Protein AF-0000000085932578 (afdb_homodimer)

Radius of gyration: 24.24 Å; Cα contacts (8 Å, |Δi|>4): 1274; chains: 2; bounding box: 50×76×48 Å

Nearest PDB structures (foldseek):
  3lnl-assembly1_A  TM=8.710E-01  e=1.054E-24  Staphylococcus aureus subsp. aureus N315
  2gx8-assembly1_C-2  TM=8.696E-01  e=3.143E-23  Bacillus cereus ATCC 14579
  2fyw-assembly1_A  TM=8.879E-01  e=6.277E-23  Streptococcus pneumoniae TIGR4
  2gx8-assembly1_B  TM=8.866E-01  e=2.350E-22  Bacillus cereus ATCC 14579
  1nmo-assembly1_A  TM=8.893E-01  e=3.919E-19  unclassified

Foldseek 3Di:
DDKPVVLQVLVCVQFPPVLDDPLWDFFWDADLIDDFQEEEEEADQAPLQLVVCLVVVTQEYEYAHDLDGDDDPDDDPRRSSVSCNVSNHTYGYHYQSQLQGVLGLQVLLCVLQVFDPWDAWPSRNKTKGFGPKDFPVVVQVSLLVSLQVLADQDPDDDRQKDKDKQGLR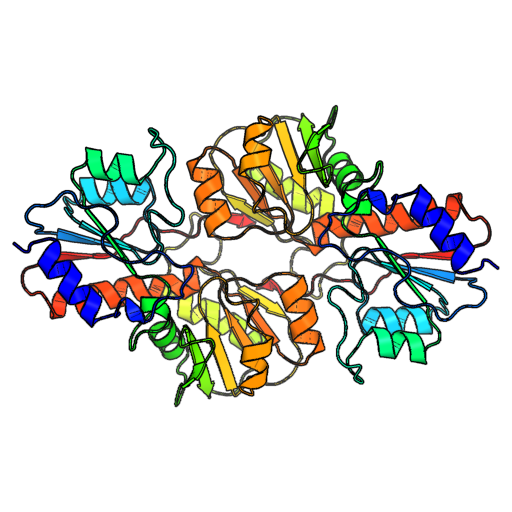DIWTMEMEGEADCLQCLVRCVVVVGQEYEYADHDPVSSVVSSVVRYMYMHTHRCSSGRNRRVSVQVSSCVVDPSRHYHYDPPDGRPDDDD/DDKPVVLQVLVCVQQPPVLDDPLWDFFFDADLIDDFQEEEEEADQAPLQLVVCLVVVTQEYEYAHDLDGDDDPDDDPRRSSVSSNVSNHTYGYHYQSQLQGVLGLQVLLCVLQVFDPWDAWPSRNKTKGFGPKDFPVVVQVSLLVSLQVLAQQDPDDDRQKDKDKQGLRDIWTMEMEGEADCLQCLVRCVVVVGQEYEYQDHDPVSSVVSSVVRYMYMHTHRCSSGRNRRVSVQVSSCVVDPSRHYHYDPPDGRPDDDD

Secondary structure (DSSP, 8-state):
-EEHHHHHHHHHHHS-GGGS-TT---EEEE---SEESEEEEESS--HHHHHHHHHTT-SEEEESS-S--S--S---TT-HHHHHHHHT-EEEE-SHHHHHSTTSHHHHHHHHTT-EEEEEETTTTEEEEEEEEE-HHHHHHHHHHHHGGGSPPPSSSS-SS--EEE--SPPEEEEEEE-SS-GGGHHHHHHTT-SEEEES---HHHHHHHHHTT-EEEE--HHHHHTHHHHHHHHHHHHHSTT-EEEE-S----S-EE-/-EEHHHHHHHHHHHS-GGGS-TT---EEEE---SEESEEEEESS--HHHHHHHHHTT-SEEEESS-S--SPPS---TT-HHHHHHHHT-EEEE-SHHHHHSTTSHHHHHHHHTT-EEEEEETTTTEEEEEEEEE-HHHHHHHHHHHHGGGSPPPSSSS-SS--EEE--SPPEEEEEEE-SS-GGGHHHHHHTT-SEEEES---HHHHHHHHHTT-EEEE--HHHHHTHHHHHHHHHHHHHSTT-EEEE-S----S-EE-

Structure (mmCIF, N/CA/C/O backbone):
data_AF-0000000085932578-model_v1
#
loop_
_entity.id
_entity.type
_entity.pdbx_description
1 polymer 'GTP cyclohydrolase 1 type 2 homolog'
#
loop_
_atom_site.group_PDB
_atom_site.id
_atom_site.type_symbol
_atom_site.label_atom_id
_atom_site.label_alt_id
_atom_site.label_comp_id
_atom_site.label_asym_id
_atom_site.label_entity_id
_atom_site.label_seq_id
_atom_site.pdbx_PDB_ins_code
_atom_site.Cartn_x
_atom_site.Cartn_y
_atom_site.Cartn_z
_atom_site.occupancy
_atom_site.B_iso_or_equiv
_atom_site.auth_seq_id
_atom_site.auth_comp_id
_atom_site.auth_asym_id
_atom_site.auth_atom_id
_atom_site.pdbx_PDB_model_num
ATOM 1 N N . MET A 1 1 ? -3.902 -40.062 -14.625 1 79.31 1 MET A N 1
ATOM 2 C CA . MET A 1 1 ? -4.566 -39.5 -13.453 1 79.31 1 MET A CA 1
ATOM 3 C C . MET A 1 1 ? -3.639 -39.5 -12.242 1 79.31 1 MET A C 1
ATOM 5 O O . MET A 1 1 ? -2.863 -40.438 -12.055 1 79.31 1 MET A O 1
ATOM 9 N N . ARG A 1 2 ? -3.514 -38.344 -11.625 1 90.19 2 ARG A N 1
ATOM 10 C CA . ARG A 1 2 ? -2.68 -38.188 -10.438 1 90.19 2 ARG A CA 1
ATOM 11 C C . ARG A 1 2 ? -3.527 -37.875 -9.211 1 90.19 2 ARG A C 1
ATOM 13 O O . ARG A 1 2 ? -4.582 -37.25 -9.32 1 90.19 2 ARG A O 1
ATOM 20 N N . THR A 1 3 ? -3.037 -38.406 -8.141 1 94 3 THR A N 1
ATOM 21 C CA . THR A 1 3 ? -3.752 -38.031 -6.914 1 94 3 THR A CA 1
ATOM 22 C C . THR A 1 3 ? -3.332 -36.656 -6.414 1 94 3 THR A C 1
ATOM 24 O O . THR A 1 3 ? -2.242 -36.188 -6.734 1 94 3 THR A O 1
ATOM 27 N N . VAL A 1 4 ? -4.145 -36.094 -5.613 1 96.31 4 VAL A N 1
ATOM 28 C CA . VAL A 1 4 ? -3.844 -34.781 -5 1 96.31 4 VAL A CA 1
ATOM 29 C C . VAL A 1 4 ? -2.568 -34.906 -4.172 1 96.31 4 VAL A C 1
ATOM 31 O O . VAL A 1 4 ? -1.725 -34 -4.203 1 96.31 4 VAL A O 1
ATOM 34 N N . SER A 1 5 ? -2.395 -36 -3.512 1 94.81 5 SER A N 1
ATOM 35 C CA . SER A 1 5 ? -1.226 -36.219 -2.668 1 94.81 5 SER A CA 1
ATOM 36 C C . SER A 1 5 ? 0.055 -36.25 -3.496 1 94.81 5 SER A C 1
ATOM 38 O O . SER A 1 5 ? 1.078 -35.719 -3.092 1 94.81 5 SER A O 1
ATOM 40 N N . GLU A 1 6 ? 0.004 -36.906 -4.594 1 95.62 6 GLU A N 1
ATOM 41 C CA . GLU A 1 6 ? 1.157 -36.969 -5.484 1 95.62 6 GLU A CA 1
ATOM 42 C C . GLU A 1 6 ? 1.533 -35.594 -6.008 1 95.62 6 GLU A C 1
ATOM 44 O O . GLU A 1 6 ? 2.717 -35.25 -6.102 1 95.62 6 GLU A O 1
ATOM 49 N N . ILE A 1 7 ? 0.543 -34.844 -6.344 1 97.5 7 ILE A N 1
ATOM 50 C CA . ILE A 1 7 ? 0.779 -33.5 -6.855 1 97.5 7 ILE A CA 1
ATOM 51 C C . ILE A 1 7 ? 1.351 -32.625 -5.75 1 97.5 7 ILE A C 1
ATOM 53 O O . ILE A 1 7 ? 2.283 -31.859 -5.98 1 97.5 7 ILE A O 1
ATOM 57 N N . TYR A 1 8 ? 0.836 -32.781 -4.559 1 97.44 8 TYR A N 1
ATOM 58 C CA . TYR A 1 8 ? 1.343 -32.031 -3.424 1 97.44 8 TYR A CA 1
ATOM 59 C C . TYR A 1 8 ? 2.814 -32.344 -3.172 1 97.44 8 TYR A C 1
ATOM 61 O O . TYR A 1 8 ? 3.605 -31.438 -2.887 1 97.44 8 TYR A O 1
ATOM 69 N N . GLU A 1 9 ? 3.17 -33.562 -3.279 1 96.81 9 GLU A N 1
ATOM 70 C CA . GLU A 1 9 ? 4.562 -33.969 -3.082 1 96.81 9 GLU A CA 1
ATOM 71 C C . GLU A 1 9 ? 5.473 -33.312 -4.121 1 96.81 9 GLU A C 1
ATOM 73 O O . GLU A 1 9 ? 6.578 -32.875 -3.801 1 96.81 9 GLU A O 1
ATOM 78 N N . ALA A 1 10 ? 5.023 -33.312 -5.312 1 97.56 10 ALA A N 1
ATOM 79 C CA . ALA A 1 10 ? 5.793 -32.688 -6.379 1 97.56 10 ALA A CA 1
ATOM 80 C C . ALA A 1 10 ? 5.973 -31.203 -6.102 1 97.56 10 ALA A C 1
ATOM 82 O O . ALA A 1 10 ? 7.074 -30.656 -6.262 1 97.56 10 ALA A O 1
ATOM 83 N N . LEU A 1 11 ? 4.934 -30.531 -5.664 1 98.38 11 LEU A N 1
ATOM 84 C CA . LEU A 1 11 ? 4.98 -29.109 -5.359 1 98.38 11 LEU A CA 1
ATOM 85 C C . LEU A 1 11 ? 5.887 -28.844 -4.164 1 98.38 11 LEU A C 1
ATOM 87 O O . LEU A 1 11 ? 6.609 -27.844 -4.137 1 98.38 11 LEU A O 1
ATOM 91 N N . ALA A 1 12 ? 5.867 -29.766 -3.223 1 98.06 12 ALA A N 1
ATOM 92 C CA . ALA A 1 12 ? 6.707 -29.625 -2.033 1 98.06 12 ALA A CA 1
ATOM 93 C C . ALA A 1 12 ? 8.188 -29.734 -2.389 1 98.06 12 ALA A C 1
ATOM 95 O O . ALA A 1 12 ? 9.039 -29.141 -1.717 1 98.06 12 ALA A O 1
ATOM 96 N N . ARG A 1 13 ? 8.461 -30.438 -3.41 1 97.19 13 ARG A N 1
ATOM 97 C CA . ARG A 1 13 ? 9.836 -30.5 -3.893 1 97.19 13 ARG A CA 1
ATOM 98 C C . ARG A 1 13 ? 10.234 -29.188 -4.578 1 97.19 13 ARG A C 1
ATOM 100 O O . ARG A 1 13 ? 11.375 -28.734 -4.461 1 97.19 13 ARG A O 1
ATOM 107 N N . MET A 1 14 ? 9.281 -28.609 -5.254 1 97.44 14 MET A N 1
ATOM 108 C CA . MET A 1 14 ? 9.516 -27.344 -5.938 1 97.44 14 MET A CA 1
ATOM 109 C C . MET A 1 14 ? 9.719 -26.219 -4.938 1 97.44 14 MET A C 1
ATOM 111 O O . MET A 1 14 ? 10.617 -25.391 -5.102 1 97.44 14 MET A O 1
ATOM 115 N N . ALA A 1 15 ? 8.898 -26.203 -3.957 1 98.5 15 ALA A N 1
ATOM 116 C CA . ALA A 1 15 ? 8.93 -25.219 -2.883 1 98.5 15 ALA A CA 1
ATOM 117 C C . ALA A 1 15 ? 8.703 -25.875 -1.525 1 98.5 15 ALA A C 1
ATOM 119 O O . ALA A 1 15 ? 7.574 -25.906 -1.029 1 98.5 15 ALA A O 1
ATOM 120 N N . PRO A 1 16 ? 9.781 -26.312 -0.96 1 98.5 16 PRO A N 1
ATOM 121 C CA . PRO A 1 16 ? 9.641 -26.984 0.333 1 98.5 16 PRO A CA 1
ATOM 122 C C . PRO A 1 16 ? 8.891 -26.141 1.358 1 98.5 16 PRO A C 1
ATOM 124 O O . PRO A 1 16 ? 9.195 -24.969 1.53 1 98.5 16 PRO A O 1
ATOM 127 N N . PRO A 1 17 ? 7.898 -26.781 2.074 1 98.12 17 PRO A N 1
ATOM 128 C CA . PRO A 1 17 ? 7.09 -26.031 3.029 1 98.12 17 PRO A CA 1
ATOM 129 C C . PRO A 1 17 ? 7.926 -25.422 4.152 1 98.12 17 PRO A C 1
ATOM 131 O O . PRO A 1 17 ? 7.535 -24.406 4.734 1 98.12 17 PRO A O 1
ATOM 134 N N . GLU A 1 18 ? 9.094 -25.922 4.445 1 97.44 18 GLU A N 1
ATOM 135 C CA . GLU A 1 18 ? 9.961 -25.438 5.523 1 97.44 18 GLU A CA 1
ATOM 136 C C . GLU A 1 18 ? 10.516 -24.062 5.215 1 97.44 18 GLU A C 1
ATOM 138 O O . GLU A 1 18 ? 11.008 -23.359 6.113 1 97.44 18 GLU A O 1
ATOM 143 N N . LEU A 1 19 ? 10.438 -23.656 3.959 1 98.12 19 LEU A N 1
ATOM 144 C CA . LEU A 1 19 ? 10.945 -22.344 3.557 1 98.12 19 LEU A CA 1
ATOM 145 C C . LEU A 1 19 ? 9.938 -21.25 3.893 1 98.12 19 LEU A C 1
ATOM 147 O O . LEU A 1 19 ? 10.258 -20.062 3.844 1 98.12 19 LEU A O 1
ATOM 151 N N . ALA A 1 20 ? 8.742 -21.656 4.281 1 98.12 20 ALA A N 1
ATOM 152 C CA . ALA A 1 20 ? 7.691 -20.672 4.531 1 98.12 20 ALA A CA 1
ATOM 153 C C . ALA A 1 20 ? 7.969 -19.875 5.809 1 98.12 20 ALA A C 1
ATOM 155 O O . ALA A 1 20 ? 8.508 -20.422 6.773 1 98.12 20 ALA A O 1
ATOM 156 N N . GLU A 1 21 ? 7.605 -18.609 5.742 1 97.38 21 GLU A N 1
ATOM 157 C CA . GLU A 1 21 ? 7.625 -17.828 6.969 1 97.38 21 GLU A CA 1
ATOM 158 C C . GLU A 1 21 ? 6.723 -18.438 8.039 1 97.38 21 GLU A C 1
ATOM 160 O O . GLU A 1 21 ? 5.695 -19.031 7.715 1 97.38 21 GLU A O 1
ATOM 165 N N . SER A 1 22 ? 7.02 -18.156 9.312 1 96.44 22 SER A N 1
ATOM 166 C CA . SER A 1 22 ? 6.34 -18.812 10.422 1 96.44 22 SER A CA 1
ATOM 167 C C . SER A 1 22 ? 4.883 -18.359 10.516 1 96.44 22 SER A C 1
ATOM 169 O O . SER A 1 22 ? 4.031 -19.109 11 1 96.44 22 SER A O 1
ATOM 171 N N . TRP A 1 23 ? 4.594 -17.172 10.023 1 95.75 23 TRP A N 1
ATOM 172 C CA . TRP A 1 23 ? 3.25 -16.625 10.141 1 95.75 23 TRP A CA 1
ATOM 173 C C . TRP A 1 23 ? 2.367 -17.062 8.984 1 95.75 23 TRP A C 1
ATOM 175 O O . TRP A 1 23 ? 1.159 -16.812 8.984 1 95.75 23 TRP A O 1
ATOM 185 N N . ASP A 1 24 ? 2.977 -17.734 8.055 1 97.38 24 ASP A N 1
ATOM 186 C CA . ASP A 1 24 ? 2.318 -18.062 6.789 1 97.38 24 ASP A CA 1
ATOM 187 C C . ASP A 1 24 ? 1.556 -19.375 6.883 1 97.38 24 ASP A C 1
ATOM 189 O O . ASP A 1 24 ? 1.674 -20.094 7.875 1 97.38 24 ASP A O 1
ATOM 193 N N . ASN A 1 25 ? 0.633 -19.609 5.891 1 97.94 25 ASN A N 1
ATOM 194 C CA . ASN A 1 25 ? -0.15 -20.844 5.82 1 97.94 25 ASN A CA 1
ATOM 195 C C . ASN A 1 25 ? -0.11 -21.453 4.426 1 97.94 25 ASN A C 1
ATOM 197 O O . ASN A 1 25 ? -0.957 -21.141 3.584 1 97.94 25 ASN A O 1
ATOM 201 N N . VAL A 1 26 ? 0.846 -22.375 4.219 1 98.56 26 VAL A N 1
ATOM 202 C CA . VAL A 1 26 ? 1.034 -22.984 2.902 1 98.56 26 VAL A CA 1
ATOM 203 C C . VAL A 1 26 ? 0.672 -24.469 2.959 1 98.56 26 VAL A C 1
ATOM 205 O O . VAL A 1 26 ? 0.545 -25.031 4.043 1 98.56 26 VAL A O 1
ATOM 208 N N . GLY A 1 27 ? 0.41 -25.078 1.82 1 98.25 27 GLY A N 1
ATOM 209 C CA . GLY A 1 27 ? 0.186 -26.516 1.729 1 98.25 27 GLY A CA 1
ATOM 210 C C . GLY A 1 27 ? -1.179 -26.859 1.169 1 98.25 27 GLY A C 1
ATOM 211 O O . GLY A 1 27 ? -1.768 -26.094 0.414 1 98.25 27 GLY A O 1
ATOM 212 N N . LEU A 1 28 ? -1.505 -28.141 1.361 1 98.31 28 LEU A N 1
ATOM 213 C CA . LEU A 1 28 ? -2.834 -28.609 0.988 1 98.31 28 LEU A CA 1
ATOM 214 C C . LEU A 1 28 ? -3.891 -28.062 1.943 1 98.31 28 LEU A C 1
ATOM 216 O O . LEU A 1 28 ? -4.027 -28.547 3.068 1 98.31 28 LEU A O 1
ATOM 220 N N . LEU A 1 29 ? -4.688 -27.062 1.439 1 98.25 29 LEU A N 1
ATOM 221 C CA . LEU A 1 29 ? -5.559 -26.312 2.338 1 98.25 29 LEU A CA 1
ATOM 222 C C . LEU A 1 29 ? -7.008 -26.75 2.18 1 98.25 29 LEU A C 1
ATOM 224 O O . LEU A 1 29 ? -7.82 -26.562 3.088 1 98.25 29 LEU A O 1
ATOM 228 N N . VAL A 1 30 ? -7.344 -27.172 1.016 1 98.12 30 VAL A N 1
ATOM 229 C CA . VAL A 1 30 ? -8.625 -27.812 0.748 1 98.12 30 VAL A CA 1
ATOM 230 C C . VAL A 1 30 ? -8.398 -29.156 0.064 1 98.12 30 VAL A C 1
ATOM 232 O O . VAL A 1 30 ? -7.828 -29.219 -1.025 1 98.12 30 VAL A O 1
ATOM 235 N N . ASP A 1 31 ? -8.875 -30.219 0.761 1 97.81 31 ASP A N 1
ATOM 236 C CA . ASP A 1 31 ? -8.648 -31.578 0.246 1 97.81 31 ASP A CA 1
ATOM 237 C C . ASP A 1 31 ? -9.977 -32.281 -0.054 1 97.81 31 ASP A C 1
ATOM 239 O O . ASP A 1 31 ? -10.641 -32.781 0.856 1 97.81 31 ASP A O 1
ATOM 243 N N . CYS A 1 32 ? -10.266 -32.312 -1.302 1 95.81 32 CYS A N 1
ATOM 244 C CA . CYS A 1 32 ? -11.477 -33 -1.726 1 95.81 32 CYS A CA 1
ATOM 245 C C . CYS A 1 32 ? -11.172 -34.438 -2.186 1 95.81 32 CYS A C 1
ATOM 247 O O . CYS A 1 32 ? -12.078 -35.188 -2.555 1 95.81 32 CYS A O 1
ATOM 249 N N . GLY A 1 33 ? -9.945 -34.75 -2.184 1 88.69 33 GLY A N 1
ATOM 250 C CA . GLY A 1 33 ? -9.5 -36.094 -2.535 1 88.69 33 GLY A CA 1
ATOM 251 C C . GLY A 1 33 ? -9.68 -36.438 -4.008 1 88.69 33 GLY A C 1
ATOM 252 O O . GLY A 1 33 ? -9.797 -35.531 -4.836 1 88.69 33 GLY A O 1
ATOM 253 N N . GLY A 1 34 ? -9.398 -37.656 -4.344 1 84.81 34 GLY A N 1
ATOM 254 C CA . GLY A 1 34 ? -9.656 -38.156 -5.68 1 84.81 34 GLY A CA 1
ATOM 255 C C . GLY A 1 34 ? -8.484 -37.969 -6.625 1 84.81 34 GLY A C 1
ATOM 256 O O . GLY A 1 34 ? -7.379 -37.625 -6.199 1 84.81 34 GLY A O 1
ATOM 257 N N . SER A 1 35 ? -8.82 -38.406 -7.883 1 92.31 35 SER A N 1
ATOM 258 C CA . SER A 1 35 ? -7.848 -38.25 -8.961 1 92.31 35 SER A CA 1
ATOM 259 C C . SER A 1 35 ? -8.055 -36.969 -9.734 1 92.31 35 SER A C 1
ATOM 261 O O . SER A 1 35 ? -9.18 -36.469 -9.836 1 92.31 35 SER A O 1
ATOM 263 N N . VAL A 1 36 ? -6.918 -36.406 -10.102 1 95.69 36 VAL A N 1
ATOM 264 C CA . VAL A 1 36 ? -6.914 -35.125 -10.836 1 95.69 36 VAL A CA 1
ATOM 265 C C . VAL A 1 36 ? -6.305 -35.344 -12.219 1 95.69 36 VAL A C 1
ATOM 267 O O . VAL A 1 36 ? -5.227 -35.938 -12.352 1 95.69 36 VAL A O 1
ATOM 270 N N . GLU A 1 37 ? -7.012 -34.938 -13.203 1 96.44 37 GLU A N 1
ATOM 271 C CA . GLU A 1 37 ? -6.496 -35 -14.562 1 96.44 37 GLU A CA 1
ATOM 272 C C . GLU A 1 37 ? -5.973 -33.625 -15 1 96.44 37 GLU A C 1
ATOM 274 O O . GLU A 1 37 ? -5.059 -33.531 -15.82 1 96.44 37 GLU A O 1
ATOM 279 N N . ARG A 1 38 ? -6.645 -32.594 -14.484 1 98 38 ARG A N 1
ATOM 280 C CA . ARG A 1 38 ? -6.312 -31.219 -14.844 1 98 38 ARG A CA 1
ATOM 281 C C . ARG A 1 38 ? -6.164 -30.359 -13.594 1 98 38 ARG A C 1
ATOM 283 O O . ARG A 1 38 ? -6.973 -30.438 -12.672 1 98 38 ARG A O 1
ATOM 290 N N . ALA A 1 39 ? -5.09 -29.594 -13.562 1 98.5 39 ALA A N 1
ATOM 291 C CA . ALA A 1 39 ? -4.844 -28.641 -12.484 1 98.5 39 ALA A CA 1
ATOM 292 C C . ALA A 1 39 ? -4.758 -27.219 -13.031 1 98.5 39 ALA A C 1
ATOM 294 O O . ALA A 1 39 ? -4.273 -27 -14.141 1 98.5 39 ALA A O 1
ATO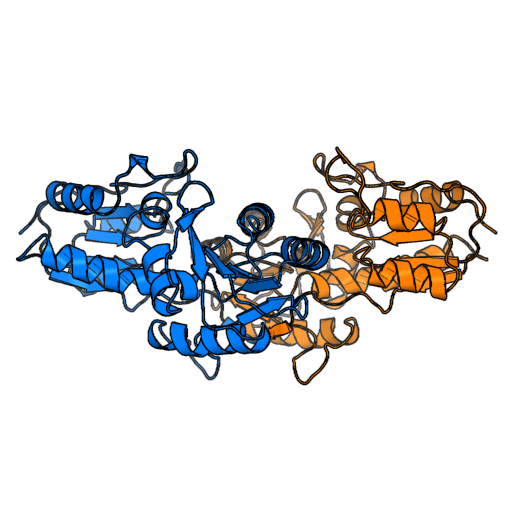M 295 N N . LEU A 1 40 ? -5.262 -26.281 -12.297 1 98.75 40 LEU A N 1
ATOM 296 C CA . LEU A 1 40 ? -5.199 -24.859 -12.609 1 98.75 40 LEU A CA 1
ATOM 297 C C . LEU A 1 40 ? -4.203 -24.156 -11.703 1 98.75 40 LEU A C 1
ATOM 299 O O . LEU A 1 40 ? -4.234 -24.328 -10.477 1 98.75 40 LEU A O 1
ATOM 303 N N . VAL A 1 41 ? -3.234 -23.438 -12.281 1 98.81 41 VAL A N 1
ATOM 304 C CA . VAL A 1 41 ? -2.281 -22.656 -11.5 1 98.81 41 VAL A CA 1
ATOM 305 C C . VAL A 1 41 ? -2.664 -21.188 -11.547 1 98.81 41 VAL A C 1
ATOM 307 O O . VAL A 1 41 ? -2.975 -20.656 -12.617 1 98.81 41 VAL A O 1
ATOM 310 N N . CYS A 1 42 ? -2.676 -20.547 -10.367 1 98.56 42 CYS A N 1
ATOM 311 C CA . CYS A 1 42 ? -3.096 -19.156 -10.328 1 98.56 42 CYS A CA 1
ATOM 312 C C . CYS A 1 42 ? -2.387 -18.391 -9.211 1 98.56 42 CYS A C 1
ATOM 314 O O . CYS A 1 42 ? -1.617 -18.984 -8.453 1 98.56 42 CYS A O 1
ATOM 316 N N . LEU A 1 43 ? -2.537 -17.094 -9.188 1 98.44 43 LEU A N 1
ATOM 317 C CA . LEU A 1 43 ? -2.018 -16.25 -8.117 1 98.44 43 LEU A CA 1
ATOM 318 C C . LEU A 1 43 ? -2.961 -16.266 -6.914 1 98.44 43 LEU A C 1
ATOM 320 O O . LEU A 1 43 ? -2.559 -16.625 -5.805 1 98.44 43 LEU A O 1
ATOM 324 N N . ASP A 1 44 ? -4.203 -15.93 -7.168 1 98.25 44 ASP A N 1
ATOM 325 C CA . ASP A 1 44 ? -5.266 -15.875 -6.168 1 98.25 44 ASP A CA 1
ATOM 326 C C . ASP A 1 44 ? -6.418 -16.797 -6.539 1 98.25 44 ASP A C 1
ATOM 328 O O . ASP A 1 44 ? -6.82 -16.859 -7.703 1 98.25 44 ASP A O 1
ATOM 332 N N . ILE A 1 45 ? -6.898 -17.516 -5.547 1 98.44 45 ILE A N 1
ATOM 333 C CA . ILE A 1 45 ? -8.133 -18.25 -5.785 1 98.44 45 ILE A CA 1
ATOM 334 C C . ILE A 1 45 ? -9.336 -17.359 -5.484 1 98.44 45 ILE A C 1
ATOM 336 O O . ILE A 1 45 ? -9.766 -17.25 -4.336 1 98.44 45 ILE A O 1
ATOM 340 N N . THR A 1 46 ? -9.844 -16.766 -6.523 1 96.56 46 THR A N 1
ATOM 341 C CA . THR A 1 46 ? -11.039 -15.938 -6.434 1 96.56 46 THR A CA 1
ATOM 342 C C . THR A 1 46 ? -12.266 -16.703 -6.906 1 96.56 46 THR A C 1
ATOM 344 O O . THR A 1 46 ? -12.141 -17.797 -7.473 1 96.56 46 THR A O 1
ATOM 347 N N . PRO A 1 47 ? -13.453 -16.188 -6.648 1 95.81 47 PRO A N 1
ATOM 348 C CA . PRO A 1 47 ? -14.648 -16.844 -7.184 1 95.81 47 PRO A CA 1
ATOM 349 C C . PRO A 1 47 ? -14.578 -17.062 -8.695 1 95.81 47 PRO A C 1
ATOM 351 O O . PRO A 1 47 ? -14.984 -18.109 -9.195 1 95.81 47 PRO A O 1
ATOM 354 N N . GLU A 1 48 ? -14.023 -16.031 -9.422 1 95.81 48 GLU A N 1
ATOM 355 C CA . GLU A 1 48 ? -13.883 -16.141 -10.867 1 95.81 48 GLU A CA 1
ATOM 356 C C . GLU A 1 48 ? -12.945 -17.281 -11.25 1 95.81 48 GLU A C 1
ATOM 358 O O . GLU A 1 48 ? -13.172 -17.984 -12.242 1 95.81 48 GLU A O 1
ATOM 363 N N . VAL A 1 49 ? -11.945 -17.531 -10.453 1 97.88 49 VAL A N 1
ATOM 364 C CA . VAL A 1 49 ? -10.977 -18.594 -10.711 1 97.88 49 VAL A CA 1
ATOM 365 C C . VAL A 1 49 ? -11.609 -19.953 -10.414 1 97.88 49 VAL A C 1
ATOM 367 O O . VAL A 1 49 ? -11.336 -20.938 -11.109 1 97.88 49 VAL A O 1
ATOM 370 N N . VAL A 1 50 ? -12.438 -20 -9.359 1 98.25 50 VAL A N 1
ATOM 371 C CA . VAL A 1 50 ? -13.156 -21.234 -9.062 1 98.25 50 VAL A CA 1
ATOM 372 C C . VAL A 1 50 ? -14.055 -21.609 -10.242 1 98.25 50 VAL A C 1
ATOM 374 O O . VAL A 1 50 ? -14.07 -22.75 -10.688 1 98.25 50 VAL A O 1
ATOM 377 N N . GLU A 1 51 ? -14.773 -20.609 -10.711 1 98.12 51 GLU A N 1
ATOM 378 C CA . GLU A 1 51 ? -15.633 -20.828 -11.867 1 98.12 51 GLU A CA 1
ATOM 379 C C . GLU A 1 51 ? -14.828 -21.312 -13.07 1 98.12 51 GLU A C 1
ATOM 381 O O . GLU A 1 51 ? -15.266 -22.188 -13.812 1 98.12 51 GLU A O 1
ATOM 386 N N . GLU A 1 52 ? -13.688 -20.719 -13.266 1 98.38 52 GLU A N 1
ATOM 387 C CA . GLU A 1 52 ? -12.797 -21.125 -14.344 1 98.38 52 GLU A CA 1
ATOM 388 C C . GLU A 1 52 ? -12.383 -22.578 -14.195 1 98.38 52 GLU A C 1
ATOM 390 O O . GLU A 1 52 ? -12.383 -23.344 -15.172 1 98.38 52 GLU A O 1
ATOM 395 N N . ALA A 1 53 ? -12.023 -22.953 -13 1 98.56 53 ALA A N 1
ATOM 396 C CA . ALA A 1 53 ? -11.594 -24.328 -12.734 1 98.56 53 ALA A CA 1
ATOM 397 C C . ALA A 1 53 ? -12.719 -25.312 -13.039 1 98.56 53 ALA A C 1
ATOM 399 O O . ALA A 1 53 ? -12.477 -26.375 -13.633 1 98.56 53 ALA A O 1
ATOM 400 N N . VAL A 1 54 ? -13.938 -24.953 -12.641 1 98.44 54 VAL A N 1
ATOM 401 C CA . VAL A 1 54 ? -15.094 -25.812 -12.922 1 98.44 54 VAL A CA 1
ATOM 402 C C . VAL A 1 54 ? -15.273 -25.938 -14.43 1 98.44 54 VAL A C 1
ATOM 404 O O . VAL A 1 54 ? -15.406 -27.047 -14.961 1 98.44 54 VAL A O 1
ATOM 407 N N . ALA A 1 55 ? -15.266 -24.781 -15.07 1 98.5 55 ALA A N 1
ATOM 408 C CA . ALA A 1 55 ? -15.508 -24.734 -16.516 1 98.5 55 ALA A CA 1
ATOM 409 C C . ALA A 1 55 ? -14.453 -25.547 -17.281 1 98.5 55 ALA A C 1
ATOM 411 O O . ALA A 1 55 ? -14.758 -26.156 -18.297 1 98.5 55 ALA A O 1
ATOM 412 N N . ARG A 1 56 ? -13.273 -25.562 -16.781 1 98.12 56 ARG A N 1
ATOM 413 C CA . ARG A 1 56 ? -12.164 -26.234 -17.469 1 98.12 56 ARG A CA 1
ATOM 414 C C . ARG A 1 56 ? -11.945 -27.641 -16.906 1 98.12 56 ARG A C 1
ATOM 416 O O . ARG A 1 56 ? -10.953 -28.281 -17.25 1 98.12 56 ARG A O 1
ATOM 423 N N . GLN A 1 57 ? -12.789 -28.016 -15.977 1 97.62 57 GLN A N 1
ATOM 424 C CA . GLN A 1 57 ? -12.812 -29.359 -15.414 1 97.62 57 GLN A CA 1
ATOM 425 C C . GLN A 1 57 ? -11.516 -29.672 -14.68 1 97.62 57 GLN A C 1
ATOM 427 O O . GLN A 1 57 ? -10.93 -30.75 -14.859 1 97.62 57 GLN A O 1
ATOM 432 N N . CYS A 1 58 ? -11.055 -28.719 -13.961 1 98.19 58 CYS A N 1
ATOM 433 C CA . CYS A 1 58 ? -9.891 -28.906 -13.109 1 98.19 58 CYS A CA 1
ATOM 434 C C . CYS A 1 58 ? -10.305 -29.453 -11.742 1 98.19 58 CYS A C 1
ATOM 436 O O . CYS A 1 58 ? -11.219 -28.906 -11.109 1 98.19 58 CYS A O 1
ATOM 438 N N . GLY A 1 59 ? -9.602 -30.453 -11.305 1 97.94 59 GLY A N 1
ATOM 439 C CA . GLY A 1 59 ? -9.898 -31.016 -9.992 1 97.94 59 GLY A CA 1
ATOM 440 C C . GLY A 1 59 ? -9.023 -30.469 -8.891 1 97.94 59 GLY A C 1
ATOM 441 O O . GLY A 1 59 ? -9.211 -30.797 -7.719 1 97.94 59 GLY A O 1
ATOM 442 N N . LEU A 1 60 ? -8.039 -29.625 -9.305 1 98.62 60 LEU A N 1
ATOM 443 C CA . LEU A 1 60 ? -7.086 -29.016 -8.375 1 98.62 60 LEU A CA 1
ATOM 444 C C . LEU A 1 60 ? -6.719 -27.609 -8.82 1 98.62 60 LEU A C 1
ATOM 446 O O . LEU A 1 60 ? -6.504 -27.359 -10.008 1 98.62 60 LEU A O 1
ATOM 450 N N . ILE A 1 61 ? -6.73 -26.703 -7.848 1 98.88 61 ILE A N 1
ATOM 451 C CA . ILE A 1 61 ? -6.141 -25.391 -8.07 1 98.88 61 ILE A CA 1
ATOM 452 C C . ILE A 1 61 ? -4.855 -25.25 -7.254 1 98.88 61 ILE A C 1
ATOM 454 O O . ILE A 1 61 ? -4.836 -25.562 -6.062 1 98.88 61 ILE A O 1
ATOM 458 N N . VAL A 1 62 ? -3.76 -24.906 -7.902 1 98.88 62 VAL A N 1
ATOM 459 C CA . VAL A 1 62 ? -2.498 -24.531 -7.273 1 98.88 62 VAL A CA 1
ATOM 460 C C . VAL A 1 62 ? -2.352 -23.016 -7.273 1 98.88 62 VAL A C 1
ATOM 462 O O . VAL A 1 62 ? -2.338 -22.391 -8.336 1 98.88 62 VAL A O 1
ATOM 465 N N . SER A 1 63 ? -2.236 -22.438 -6.094 1 98.88 63 SER A N 1
ATOM 466 C CA . SER A 1 63 ? -2.18 -20.969 -6.02 1 98.88 63 SER A CA 1
ATOM 467 C C . SER A 1 63 ? -0.924 -20.5 -5.293 1 98.88 63 SER A C 1
ATOM 469 O O . SER A 1 63 ? -0.342 -21.25 -4.5 1 98.88 63 SER A O 1
ATOM 471 N N . HIS A 1 64 ? -0.542 -19.266 -5.574 1 98.81 64 HIS A N 1
ATOM 472 C CA . HIS A 1 64 ? 0.509 -18.625 -4.789 1 98.81 64 HIS A CA 1
ATOM 473 C C . HIS A 1 64 ? -0.013 -18.172 -3.43 1 98.81 64 HIS A C 1
ATOM 475 O O . HIS A 1 64 ? 0.505 -18.594 -2.393 1 98.81 64 HIS A O 1
ATOM 481 N N . HIS A 1 65 ? -1.051 -17.359 -3.447 1 98.75 65 HIS A N 1
ATOM 482 C CA . HIS A 1 65 ? -1.618 -16.891 -2.189 1 98.75 65 HIS A CA 1
ATOM 483 C C . HIS A 1 65 ? -2.502 -17.953 -1.549 1 98.75 65 HIS A C 1
ATOM 485 O O . HIS A 1 65 ? -3.268 -18.625 -2.24 1 98.75 65 HIS A O 1
ATOM 491 N N . PRO A 1 66 ? -2.426 -18.078 -0.248 1 98.5 66 PRO A N 1
ATOM 492 C CA . PRO A 1 66 ? -3.24 -19.078 0.443 1 98.5 66 PRO A CA 1
ATOM 493 C C . PRO A 1 66 ? -4.734 -18.766 0.379 1 98.5 66 PRO A C 1
ATOM 495 O O . PRO A 1 66 ? -5.152 -17.656 0.705 1 98.5 66 PRO A O 1
ATOM 498 N N . VAL A 1 67 ? -5.457 -19.812 0.005 1 97.56 67 VAL A N 1
ATOM 499 C CA . VAL A 1 67 ? -6.906 -19.641 -0.037 1 97.56 67 VAL A CA 1
ATOM 500 C C . VAL A 1 67 ? -7.449 -19.484 1.382 1 97.56 67 VAL A C 1
ATOM 502 O O . VAL A 1 67 ? -8.516 -18.906 1.583 1 97.56 67 VAL A O 1
ATOM 505 N N . ILE A 1 68 ? -6.797 -20.062 2.318 1 96.19 68 ILE A N 1
ATOM 506 C CA . ILE A 1 68 ? -7.012 -19.875 3.746 1 96.19 68 ILE A CA 1
ATOM 507 C C . ILE A 1 68 ? -5.754 -19.297 4.387 1 96.19 68 ILE A C 1
ATOM 509 O O . ILE A 1 68 ? -4.762 -20 4.574 1 96.19 68 ILE A O 1
ATOM 513 N N . PHE A 1 69 ? -5.781 -18.031 4.652 1 94.06 69 PHE A N 1
ATOM 514 C CA . PHE A 1 69 ? -4.609 -17.391 5.23 1 94.06 69 PHE A CA 1
ATOM 515 C C . PHE A 1 69 ? -4.664 -17.422 6.754 1 94.06 69 PHE A C 1
ATOM 517 O O . PHE A 1 69 ? -3.707 -17.844 7.402 1 94.06 69 PHE A O 1
ATOM 524 N N . SER A 1 70 ? -5.848 -16.953 7.227 1 91 70 SER A N 1
ATOM 525 C CA . SER A 1 70 ? -6.133 -17.062 8.656 1 91 70 SER A CA 1
ATOM 526 C C . SER A 1 70 ? -7.133 -18.172 8.938 1 91 70 SER A C 1
ATOM 528 O O . SER A 1 70 ? -7.988 -18.469 8.102 1 91 70 SER A O 1
ATOM 530 N N . PRO A 1 71 ? -7.02 -18.688 10.133 1 92.19 71 PRO A N 1
ATOM 531 C CA . PRO A 1 71 ? -7.957 -19.766 10.469 1 92.19 71 PRO A CA 1
ATOM 532 C C . PRO A 1 71 ? -9.414 -19.328 10.32 1 92.19 71 PRO A C 1
ATOM 534 O O . PRO A 1 71 ? -9.766 -18.203 10.656 1 92.19 71 PRO A O 1
ATOM 537 N N . LEU A 1 72 ? -10.195 -20.219 9.836 1 92.5 72 LEU A N 1
ATOM 538 C CA . LEU A 1 72 ? -11.617 -19.953 9.602 1 92.5 72 LEU A CA 1
ATOM 539 C C . LEU A 1 72 ? -12.438 -20.219 10.859 1 92.5 72 LEU A C 1
ATOM 541 O O . LEU A 1 72 ? -12.297 -21.281 11.484 1 92.5 72 LEU A O 1
ATOM 545 N N . LYS A 1 73 ? -13.312 -19.266 11.266 1 89.69 73 LYS A N 1
ATOM 546 C CA . LYS A 1 73 ? -14.234 -19.453 12.383 1 89.69 73 LYS A CA 1
ATOM 547 C C . LYS A 1 73 ? -15.633 -19.812 11.891 1 89.69 73 LYS A C 1
ATOM 549 O O . LYS A 1 73 ? -16.438 -20.359 12.641 1 89.69 73 LYS A O 1
ATOM 554 N N . ARG A 1 74 ? -15.875 -19.562 10.672 1 90.12 74 ARG A N 1
ATOM 555 C CA . ARG A 1 74 ? -17.141 -19.844 10 1 90.12 74 ARG A CA 1
ATOM 556 C C . ARG A 1 74 ? -16.953 -19.938 8.484 1 90.12 74 ARG A C 1
ATOM 558 O O . ARG A 1 74 ? -15.984 -19.391 7.945 1 90.12 74 ARG A O 1
ATOM 565 N N . LEU A 1 75 ? -17.75 -20.703 7.859 1 91.12 75 LEU A N 1
ATOM 566 C CA . LEU A 1 75 ? -17.766 -20.812 6.406 1 91.12 75 LEU A CA 1
ATOM 567 C C . LEU A 1 75 ? -19.125 -20.375 5.855 1 91.12 75 LEU A C 1
ATOM 569 O O . LEU A 1 75 ? -20.172 -20.906 6.258 1 91.12 75 LEU A O 1
ATOM 573 N N . GLY A 1 76 ? -19.062 -19.375 5.047 1 89.44 76 GLY A N 1
ATOM 574 C CA . GLY A 1 76 ? -20.281 -18.891 4.402 1 89.44 76 GLY A CA 1
ATOM 575 C C . GLY A 1 76 ? -20.219 -18.969 2.889 1 89.44 76 GLY A C 1
ATOM 576 O O . GLY A 1 76 ? -19.188 -19.359 2.32 1 89.44 76 GLY A O 1
ATOM 577 N N . LEU A 1 77 ? -21.312 -18.656 2.23 1 87.88 77 LEU A N 1
ATOM 578 C CA . LEU A 1 77 ? -21.484 -18.797 0.79 1 87.88 77 LEU A CA 1
ATOM 579 C C . LEU A 1 77 ? -20.453 -17.953 0.033 1 87.88 77 LEU A C 1
ATOM 581 O O . LEU A 1 77 ? -20.109 -18.266 -1.107 1 87.88 77 LEU A O 1
ATOM 585 N N . GLN A 1 78 ? -19.922 -17 0.642 1 88.06 78 GLN A N 1
ATOM 586 C CA . GLN A 1 78 ? -18.984 -16.094 -0.028 1 88.06 78 GLN A CA 1
ATOM 587 C C . GLN A 1 78 ? -17.547 -16.578 0.149 1 88.06 78 GLN A C 1
ATOM 589 O O . GLN A 1 78 ? -16.609 -16 -0.436 1 88.06 78 GLN A O 1
ATOM 594 N N . ASP A 1 79 ? -17.391 -17.594 0.961 1 92.81 79 ASP A N 1
ATOM 595 C CA . ASP A 1 79 ? -16.047 -18.094 1.238 1 92.81 79 ASP A CA 1
ATOM 596 C C . ASP A 1 79 ? -15.578 -19.031 0.132 1 92.81 79 ASP A C 1
ATOM 598 O O . ASP A 1 79 ? -16.266 -20 -0.198 1 92.81 79 ASP A O 1
ATOM 602 N N . VAL A 1 80 ? -14.398 -18.781 -0.345 1 96.44 80 VAL A N 1
ATOM 603 C CA . VAL A 1 80 ? -13.836 -19.5 -1.485 1 96.44 80 VAL A CA 1
ATOM 604 C C . VAL A 1 80 ? -13.625 -20.969 -1.12 1 96.44 80 VAL A C 1
ATOM 606 O O . VAL A 1 80 ? -13.938 -21.859 -1.913 1 96.44 80 VAL A O 1
ATOM 609 N N . PRO A 1 81 ? -13.219 -21.266 0.147 1 97.12 81 PRO A N 1
ATOM 610 C CA . PRO A 1 81 ? -13.062 -22.688 0.488 1 97.12 81 PRO A CA 1
ATOM 611 C C . PRO A 1 81 ? -14.367 -23.469 0.352 1 97.12 81 PRO A C 1
ATOM 613 O O . PRO A 1 81 ? -14.352 -24.625 -0.091 1 97.12 81 PRO A O 1
ATOM 616 N N . LEU A 1 82 ? -15.477 -22.828 0.71 1 96.62 82 LEU A N 1
ATOM 617 C CA . LEU A 1 82 ? -16.766 -23.5 0.564 1 96.62 82 LEU A CA 1
ATOM 618 C C . LEU A 1 82 ? -17.094 -23.734 -0.907 1 96.62 82 LEU A C 1
ATOM 620 O O . LEU A 1 82 ? -17.594 -24.797 -1.276 1 96.62 82 LEU A O 1
ATOM 624 N N . GLN A 1 83 ? -16.812 -22.781 -1.718 1 97.06 83 GLN A N 1
ATOM 625 C CA . GLN A 1 83 ? -17.031 -22.906 -3.152 1 97.06 83 GLN A CA 1
ATOM 626 C C . GLN A 1 83 ? -16.219 -24.047 -3.74 1 97.06 83 GLN A C 1
ATOM 628 O O . GLN A 1 83 ? -16.703 -24.812 -4.574 1 97.06 83 GLN A O 1
ATOM 633 N N . LEU A 1 84 ? -15.039 -24.172 -3.283 1 98.19 84 LEU A N 1
ATOM 634 C CA . LEU A 1 84 ? -14.156 -25.234 -3.74 1 98.19 84 LEU A CA 1
ATOM 635 C C . LEU A 1 84 ? -14.711 -26.609 -3.354 1 98.19 84 LEU A C 1
ATOM 637 O O . LEU A 1 84 ? -14.797 -27.516 -4.191 1 98.19 84 LEU A O 1
ATOM 641 N N . ILE A 1 85 ? -15.125 -26.734 -2.131 1 97.31 85 ILE A N 1
ATOM 642 C CA . ILE A 1 85 ? -15.625 -28 -1.611 1 97.31 85 ILE A CA 1
ATOM 643 C C . ILE A 1 85 ? -16.875 -28.406 -2.381 1 97.31 85 ILE A C 1
ATOM 645 O O . ILE A 1 85 ? -17.016 -29.562 -2.785 1 97.31 85 ILE A O 1
ATOM 649 N N . ARG A 1 86 ? -17.719 -27.453 -2.594 1 97.06 86 ARG A N 1
ATOM 650 C CA . ARG A 1 86 ? -18.953 -27.734 -3.309 1 97.06 86 ARG A CA 1
ATOM 651 C C . ARG A 1 86 ? -18.672 -28.188 -4.734 1 97.06 86 ARG A C 1
ATOM 653 O O . ARG A 1 86 ? -19.422 -28.984 -5.297 1 97.06 86 ARG A O 1
ATOM 660 N N . ALA A 1 87 ? -17.609 -27.703 -5.305 1 97.38 87 ALA A N 1
ATOM 661 C CA . ALA A 1 87 ? -17.25 -28.031 -6.688 1 97.38 87 ALA A CA 1
ATOM 662 C C . ALA A 1 87 ? -16.375 -29.266 -6.758 1 97.38 87 ALA A C 1
ATOM 664 O O . ALA A 1 87 ? -16.062 -29.75 -7.848 1 97.38 87 ALA A O 1
ATOM 665 N N . GLY A 1 88 ? -15.984 -29.797 -5.605 1 97.56 88 GLY A N 1
ATOM 666 C CA . GLY A 1 88 ? -15.109 -30.953 -5.559 1 97.56 88 GLY A CA 1
ATOM 667 C C . GLY A 1 88 ? -13.695 -30.656 -6.02 1 97.56 88 GLY A C 1
ATOM 668 O O . GLY A 1 88 ? -13.047 -31.484 -6.645 1 97.56 88 GLY A O 1
ATOM 669 N N . ILE A 1 89 ? -13.242 -29.422 -5.801 1 98.38 89 ILE A N 1
ATOM 670 C CA . ILE A 1 89 ? -11.93 -28.984 -6.262 1 98.38 89 ILE A CA 1
ATOM 671 C C . ILE A 1 89 ? -11 -28.797 -5.062 1 98.38 89 ILE A C 1
ATOM 673 O O . ILE A 1 89 ? -11.336 -28.094 -4.113 1 98.38 89 ILE A O 1
ATOM 677 N N . SER A 1 90 ? -9.828 -29.438 -5.082 1 98.75 90 SER A N 1
ATOM 678 C CA . SER A 1 90 ? -8.812 -29.266 -4.047 1 98.75 90 SER A CA 1
ATOM 679 C C . SER A 1 90 ? -7.98 -28.016 -4.305 1 98.75 90 SER A C 1
ATOM 681 O O . SER A 1 90 ? -7.969 -27.484 -5.422 1 98.75 90 SER A O 1
ATOM 683 N N . ALA A 1 91 ? -7.312 -27.531 -3.201 1 98.81 91 ALA A N 1
ATOM 684 C CA . ALA A 1 91 ? -6.469 -26.359 -3.326 1 98.81 91 ALA A CA 1
ATOM 685 C C . ALA A 1 91 ? -5.141 -26.547 -2.605 1 98.81 91 ALA A C 1
ATOM 687 O O . ALA A 1 91 ? -5.109 -26.922 -1.431 1 98.81 91 ALA A O 1
ATOM 688 N N . ILE A 1 92 ? -4.055 -26.344 -3.309 1 98.75 92 ILE A N 1
ATOM 689 C CA . ILE A 1 92 ? -2.701 -26.312 -2.768 1 98.75 92 ILE A CA 1
ATOM 690 C C . ILE A 1 92 ? -2.104 -24.922 -2.961 1 98.75 92 ILE A C 1
ATOM 692 O O . ILE A 1 92 ? -2.125 -24.375 -4.07 1 98.75 92 ILE A O 1
ATOM 696 N N . SER A 1 93 ? -1.602 -24.359 -1.858 1 98.81 93 SER A N 1
ATOM 697 C CA . SER A 1 93 ? -1.047 -23.016 -1.939 1 98.81 93 SER A CA 1
ATOM 698 C C . SER A 1 93 ? 0.432 -23 -1.568 1 98.81 93 SER A C 1
ATOM 700 O O . SER A 1 93 ? 0.841 -23.656 -0.606 1 98.81 93 SER A O 1
ATOM 702 N N . MET A 1 94 ? 1.229 -22.359 -2.369 1 98.81 94 MET A N 1
ATOM 703 C CA . MET A 1 94 ? 2.633 -22.062 -2.105 1 98.81 94 MET A CA 1
ATOM 704 C C . MET A 1 94 ? 2.871 -20.547 -2.08 1 98.81 94 MET A C 1
ATOM 706 O O . MET A 1 94 ? 2.725 -19.875 -3.102 1 98.81 94 MET A O 1
ATOM 710 N N . HIS A 1 95 ? 3.24 -20.031 -0.969 1 98.62 95 HIS A N 1
ATOM 711 C CA . HIS A 1 95 ? 3.301 -18.578 -0.756 1 98.62 95 HIS A CA 1
ATOM 712 C C . HIS A 1 95 ? 4.727 -18.125 -0.453 1 98.62 95 HIS A C 1
ATOM 714 O O . HIS A 1 95 ? 5.57 -18.094 -1.349 1 98.62 95 HIS A O 1
ATOM 720 N N . THR A 1 96 ? 5.094 -17.969 0.819 1 98.62 96 THR A N 1
ATOM 721 C CA . THR A 1 96 ? 6.441 -17.5 1.106 1 98.62 96 THR A CA 1
ATOM 722 C C . THR A 1 96 ? 7.469 -18.594 0.842 1 98.62 96 THR A C 1
ATOM 724 O O . THR A 1 96 ? 8.641 -18.312 0.582 1 98.62 96 THR A O 1
ATOM 727 N N . ASN A 1 97 ? 7.051 -19.859 0.914 1 98.75 97 ASN A N 1
ATOM 728 C CA . ASN A 1 97 ? 7.965 -20.922 0.526 1 98.75 97 ASN A CA 1
ATOM 729 C C . ASN A 1 97 ? 8.328 -20.844 -0.954 1 98.75 97 ASN A C 1
ATOM 731 O O . ASN A 1 97 ? 9.484 -21.062 -1.328 1 98.75 97 ASN A O 1
ATOM 735 N N . LEU A 1 98 ? 7.383 -20.484 -1.791 1 98.81 98 LEU A N 1
ATOM 736 C CA . LEU A 1 98 ? 7.664 -20.312 -3.213 1 98.81 98 LEU A CA 1
ATOM 737 C C . LEU A 1 98 ? 8.461 -19.047 -3.459 1 98.81 98 LEU A C 1
ATOM 739 O O . LEU A 1 98 ? 9.289 -18.984 -4.367 1 98.81 98 LEU A O 1
ATOM 743 N N . ASP A 1 99 ? 8.211 -18 -2.633 1 98.69 99 ASP A N 1
ATOM 744 C CA . ASP A 1 99 ? 9.008 -16.781 -2.715 1 98.69 99 ASP A CA 1
ATOM 745 C C . ASP A 1 99 ? 10.492 -17.078 -2.502 1 98.69 99 ASP A C 1
ATOM 747 O O . ASP A 1 99 ? 11.352 -16.484 -3.154 1 98.69 99 ASP A O 1
ATOM 751 N N . ALA A 1 100 ? 10.742 -17.969 -1.613 1 98.38 100 ALA A N 1
ATOM 752 C CA . ALA A 1 100 ? 12.109 -18.234 -1.165 1 98.38 100 ALA A CA 1
ATOM 753 C C . ALA A 1 100 ? 12.758 -19.344 -1.991 1 98.38 100 ALA A C 1
ATOM 755 O O . ALA A 1 100 ? 13.977 -19.484 -2.008 1 98.38 100 ALA A O 1
ATOM 756 N N . ALA A 1 101 ? 11.977 -20.125 -2.645 1 98.38 101 ALA A N 1
ATOM 757 C CA . ALA A 1 101 ? 12.453 -21.328 -3.322 1 98.38 101 ALA A CA 1
ATOM 758 C C . ALA A 1 101 ? 13.305 -20.969 -4.539 1 98.38 101 ALA A C 1
ATOM 760 O O . ALA A 1 101 ? 13.078 -19.938 -5.18 1 98.38 101 ALA A O 1
ATOM 761 N N . GLU A 1 102 ? 14.281 -21.891 -4.812 1 96.56 102 GLU A N 1
ATOM 762 C CA . GLU A 1 102 ? 14.969 -21.781 -6.09 1 96.56 102 GLU A CA 1
ATOM 763 C C . GLU A 1 102 ? 14 -21.938 -7.258 1 96.56 102 GLU A C 1
ATOM 765 O O . GLU A 1 102 ? 13.172 -22.844 -7.273 1 96.56 102 GLU A O 1
ATOM 770 N N . GLY A 1 103 ? 14.039 -20.984 -8.125 1 96.94 103 GLY A N 1
ATOM 771 C CA . GLY A 1 103 ? 13.125 -21 -9.258 1 96.94 103 GLY A CA 1
ATOM 772 C C . GLY A 1 103 ? 11.758 -20.438 -8.93 1 96.94 103 GLY A C 1
ATOM 773 O O . GLY A 1 103 ? 10.875 -20.406 -9.789 1 96.94 103 GLY A O 1
ATOM 774 N N . GLY A 1 104 ? 11.625 -19.984 -7.727 1 98.25 104 GLY A N 1
ATOM 775 C CA . GLY A 1 104 ? 10.344 -19.453 -7.281 1 98.25 104 GLY A CA 1
ATOM 776 C C . GLY A 1 104 ? 10.078 -18.047 -7.75 1 98.25 104 GLY A C 1
ATOM 777 O O . GLY A 1 104 ? 10.633 -17.594 -8.758 1 98.25 104 GLY A O 1
ATOM 778 N N . VAL A 1 105 ? 9.188 -17.375 -7.086 1 98.69 105 VAL A N 1
ATOM 779 C CA . VAL A 1 105 ? 8.617 -16.094 -7.504 1 98.69 105 VAL A CA 1
ATOM 780 C C . VAL A 1 105 ? 9.742 -15.078 -7.746 1 98.69 105 VAL A C 1
ATOM 782 O O . VAL A 1 105 ? 9.781 -14.438 -8.797 1 98.69 105 VAL A O 1
ATOM 785 N N . ASN A 1 106 ? 10.641 -15 -6.801 1 98.69 106 ASN A N 1
ATOM 786 C CA . ASN A 1 106 ? 11.594 -13.898 -6.879 1 98.69 106 ASN A CA 1
ATOM 787 C C . ASN A 1 106 ? 12.812 -14.273 -7.723 1 98.69 106 ASN A C 1
ATOM 789 O O . ASN A 1 106 ? 13.539 -13.398 -8.195 1 98.69 106 ASN A O 1
ATOM 793 N N . ASP A 1 107 ? 13.062 -15.586 -7.93 1 98.56 107 ASP A N 1
ATOM 794 C CA . ASP A 1 107 ? 14.008 -15.984 -8.969 1 98.56 107 ASP A CA 1
ATOM 795 C C . ASP A 1 107 ? 13.492 -15.609 -10.359 1 98.56 107 ASP A C 1
ATOM 797 O O . ASP A 1 107 ? 14.242 -15.094 -11.188 1 98.56 107 ASP A O 1
ATOM 801 N N . VAL A 1 108 ? 12.227 -15.906 -10.578 1 98.56 108 VAL A N 1
ATOM 802 C CA . VAL A 1 108 ? 11.594 -15.562 -11.852 1 98.56 108 VAL A CA 1
ATOM 803 C C . VAL A 1 108 ? 11.656 -14.055 -12.07 1 98.56 108 VAL A C 1
ATOM 805 O O . VAL A 1 108 ? 12.047 -13.594 -13.148 1 98.56 108 VAL A O 1
ATOM 808 N N . LEU A 1 109 ? 11.328 -13.297 -11.055 1 98.62 109 LEU A N 1
ATOM 809 C CA . LEU A 1 109 ? 11.344 -11.836 -11.125 1 98.62 109 LEU A CA 1
ATOM 810 C C . LEU A 1 109 ? 12.75 -11.32 -11.406 1 98.62 109 LEU A C 1
ATOM 812 O O . LEU A 1 109 ? 12.938 -10.492 -12.305 1 98.62 109 LEU A O 1
ATOM 816 N N . ALA A 1 110 ? 13.719 -11.797 -10.672 1 98.69 110 ALA A N 1
ATOM 817 C CA . ALA A 1 110 ? 15.109 -11.398 -10.891 1 98.69 110 ALA A CA 1
ATOM 818 C C . ALA A 1 110 ? 15.547 -11.703 -12.32 1 98.69 110 ALA A C 1
ATOM 820 O O . ALA A 1 110 ? 16.234 -10.898 -12.945 1 98.69 110 ALA A O 1
ATOM 821 N N . GLY A 1 111 ? 15.133 -12.867 -12.789 1 98.31 111 GLY A N 1
ATOM 822 C CA . GLY A 1 111 ? 15.469 -13.266 -14.148 1 98.31 111 GLY A CA 1
ATOM 823 C C . GLY A 1 111 ? 14.906 -12.336 -15.203 1 98.31 111 GLY A C 1
ATOM 824 O O . GLY A 1 111 ? 15.57 -12.039 -16.203 1 98.31 111 GLY A O 1
ATOM 825 N N . ILE A 1 112 ? 13.719 -11.891 -15.016 1 98.19 112 ILE A N 1
ATOM 826 C CA . ILE A 1 112 ? 13.047 -10.992 -15.953 1 98.19 112 ILE A CA 1
ATOM 827 C C . ILE A 1 112 ? 13.867 -9.719 -16.125 1 98.19 112 ILE A C 1
ATOM 829 O O . ILE A 1 112 ? 13.914 -9.148 -17.203 1 98.19 112 ILE A O 1
ATOM 833 N N . PHE A 1 113 ? 14.609 -9.328 -15.07 1 98.06 113 PHE A N 1
ATOM 834 C CA . PHE A 1 113 ? 15.352 -8.078 -15.117 1 98.06 113 PHE A CA 1
ATOM 835 C C . PHE A 1 113 ? 16.828 -8.328 -15.414 1 98.06 113 PHE A C 1
ATOM 837 O O . PHE A 1 113 ? 17.656 -7.426 -15.289 1 98.06 113 PHE A O 1
ATOM 844 N N . GLY A 1 114 ? 17.172 -9.562 -15.742 1 97.81 114 GLY A N 1
ATOM 845 C CA . GLY A 1 114 ? 18.531 -9.906 -16.141 1 97.81 114 GLY A CA 1
ATOM 846 C C . GLY A 1 114 ? 19.531 -9.758 -15.016 1 97.81 114 GLY A C 1
ATOM 847 O O . GLY A 1 114 ? 20.672 -9.336 -15.242 1 97.81 114 GLY A O 1
ATOM 848 N N . MET A 1 115 ? 19.078 -10 -13.859 1 98.5 115 MET A N 1
ATOM 849 C CA . MET A 1 115 ? 19.953 -9.859 -12.695 1 98.5 115 MET A CA 1
ATOM 850 C C . MET A 1 115 ? 21.078 -10.875 -12.734 1 98.5 115 MET A C 1
ATOM 852 O O . MET A 1 115 ? 20.859 -12.062 -13 1 98.5 115 MET A O 1
ATOM 856 N N . ARG A 1 116 ? 22.312 -10.359 -12.461 1 98.31 116 ARG A N 1
ATOM 857 C CA . ARG A 1 116 ? 23.5 -11.211 -12.438 1 98.31 116 ARG A CA 1
ATOM 858 C C . ARG A 1 116 ? 23.891 -11.555 -11.008 1 98.31 116 ARG A C 1
ATOM 860 O O . ARG A 1 116 ? 23.859 -10.695 -10.125 1 98.31 116 ARG A O 1
ATOM 867 N N . ASP A 1 117 ? 24.141 -12.797 -10.727 1 95.88 117 ASP A N 1
ATOM 868 C CA . ASP A 1 117 ? 24.656 -13.336 -9.469 1 95.88 117 ASP A CA 1
ATOM 869 C C . ASP A 1 117 ? 23.734 -12.969 -8.305 1 95.88 117 ASP A C 1
ATOM 871 O O . ASP A 1 117 ? 24.188 -12.43 -7.293 1 95.88 117 ASP A O 1
ATOM 875 N N . PRO A 1 118 ? 22.484 -13.289 -8.523 1 98 118 PRO A N 1
ATOM 876 C CA . PRO A 1 118 ? 21.547 -12.953 -7.441 1 98 118 PRO A CA 1
ATOM 877 C C . PRO A 1 118 ? 21.828 -13.75 -6.164 1 98 118 PRO A C 1
ATOM 879 O O . PRO A 1 118 ? 22.172 -14.93 -6.23 1 98 118 PRO A O 1
ATOM 882 N N . VAL A 1 119 ? 21.75 -13.062 -5.016 1 98 119 VAL A N 1
ATOM 883 C CA . VAL A 1 119 ? 21.844 -13.711 -3.715 1 98 119 VAL A CA 1
ATOM 884 C C . VAL A 1 119 ? 20.594 -13.438 -2.896 1 98 119 VAL A C 1
ATOM 886 O O . VAL A 1 119 ? 20 -12.359 -3.002 1 98 119 VAL A O 1
ATOM 889 N N . PRO A 1 120 ? 20.203 -14.438 -2.129 1 98.06 120 PRO A N 1
ATOM 890 C CA . PRO A 1 120 ? 19 -14.258 -1.335 1 98.06 120 PRO A CA 1
ATOM 891 C C . PRO A 1 120 ? 19.172 -13.266 -0.188 1 98.06 120 PRO A C 1
ATOM 893 O O . PRO A 1 120 ? 20.297 -13.086 0.303 1 98.06 120 PRO A O 1
ATOM 896 N N . PHE A 1 121 ? 18.125 -12.547 0.155 1 97.56 121 PHE A N 1
ATOM 897 C CA . PHE A 1 121 ? 18.016 -11.742 1.369 1 97.56 121 PHE A CA 1
ATOM 898 C C . PHE A 1 121 ? 16.609 -11.82 1.942 1 97.56 121 PHE A C 1
ATOM 900 O O . PHE A 1 121 ? 15.75 -12.539 1.412 1 97.56 121 PHE A O 1
ATOM 907 N N . ALA A 1 122 ? 16.281 -11.211 3.055 1 97 122 ALA A N 1
ATOM 908 C CA . ALA A 1 122 ? 14.969 -11.211 3.68 1 97 122 ALA A CA 1
ATOM 909 C C . ALA A 1 122 ? 14.469 -12.633 3.906 1 97 122 ALA A C 1
ATOM 911 O O . ALA A 1 122 ? 13.383 -13 3.445 1 97 122 ALA A O 1
ATOM 912 N N . ASN A 1 123 ? 15.203 -13.5 4.551 1 96.06 123 ASN A N 1
ATOM 913 C CA . ASN A 1 123 ? 14.891 -14.883 4.887 1 96.06 123 ASN A CA 1
ATOM 914 C C . ASN A 1 123 ? 14.672 -15.727 3.633 1 96.06 123 ASN A C 1
ATOM 916 O O . ASN A 1 123 ? 13.781 -16.578 3.602 1 96.06 123 ASN A O 1
ATOM 920 N N . GLY A 1 124 ? 15.344 -15.258 2.561 1 97.12 124 GLY A N 1
ATOM 921 C CA . GLY A 1 124 ? 15.32 -16.031 1.333 1 97.12 124 GLY A CA 1
ATOM 922 C C . GLY A 1 124 ? 14.273 -15.555 0.342 1 97.12 124 GLY A C 1
ATOM 923 O O . GLY A 1 124 ? 14.273 -15.969 -0.819 1 97.12 124 GLY A O 1
ATOM 924 N N . CYS A 1 125 ? 13.43 -14.664 0.694 1 97.5 125 CYS A N 1
ATOM 925 C CA . CYS A 1 125 ? 12.297 -14.273 -0.14 1 97.5 125 CYS A CA 1
ATOM 926 C C . CYS A 1 125 ? 12.711 -13.227 -1.161 1 97.5 125 CYS A C 1
ATOM 928 O O . CYS A 1 125 ? 12.023 -13.023 -2.168 1 97.5 125 CYS A O 1
ATOM 930 N N . GLY A 1 126 ? 13.781 -12.531 -0.902 1 98.38 126 GLY A N 1
ATOM 931 C CA . GLY A 1 126 ? 14.25 -11.523 -1.841 1 98.38 126 GLY A CA 1
ATOM 932 C C . GLY A 1 126 ? 15.492 -11.953 -2.607 1 98.38 126 GLY A C 1
ATOM 933 O O . GLY A 1 126 ? 16.109 -12.969 -2.277 1 98.38 126 GLY A O 1
ATOM 934 N N . ARG A 1 127 ? 15.773 -11.289 -3.678 1 98.88 127 ARG A N 1
ATOM 935 C CA . ARG A 1 127 ? 17.016 -11.438 -4.434 1 98.88 127 ARG A CA 1
ATOM 936 C C . ARG A 1 127 ? 17.703 -10.086 -4.621 1 98.88 127 ARG A C 1
ATOM 938 O O . ARG A 1 127 ? 17.031 -9.07 -4.816 1 98.88 127 ARG A O 1
ATOM 945 N N . VAL A 1 128 ? 18.938 -10.078 -4.473 1 98.81 128 VAL A N 1
ATOM 946 C CA . VAL A 1 128 ? 19.719 -8.867 -4.73 1 98.81 128 VAL A CA 1
ATOM 947 C C . VAL A 1 128 ? 20.906 -9.203 -5.629 1 98.81 128 VAL A C 1
ATOM 949 O O . VAL A 1 128 ? 21.562 -10.234 -5.449 1 98.81 128 VAL A O 1
ATOM 952 N N . GLY A 1 129 ? 21.094 -8.438 -6.656 1 98.75 129 GLY A N 1
ATOM 953 C CA . GLY A 1 129 ? 22.172 -8.664 -7.609 1 98.75 129 GLY A CA 1
ATOM 954 C C . GLY A 1 129 ? 22.438 -7.465 -8.508 1 98.75 129 GLY A C 1
ATOM 955 O O . GLY A 1 129 ? 21.891 -6.387 -8.281 1 98.75 129 GLY A O 1
ATOM 956 N N . GLU A 1 130 ? 23.297 -7.691 -9.492 1 9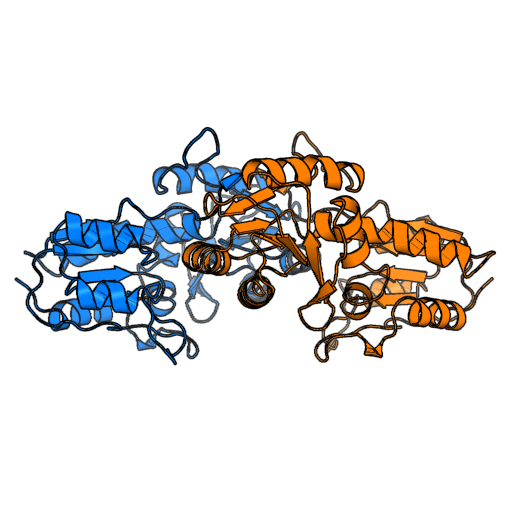8.69 130 GLU A N 1
ATOM 957 C CA . GLU A 1 130 ? 23.719 -6.609 -10.375 1 98.69 130 GLU A CA 1
ATOM 958 C C . GLU A 1 130 ? 22.859 -6.57 -11.641 1 98.69 130 GLU A C 1
ATOM 960 O O . GLU A 1 130 ? 22.453 -7.613 -12.148 1 98.69 130 GLU A O 1
ATOM 965 N N . ILE A 1 131 ? 22.562 -5.395 -12.031 1 98.56 131 ILE A N 1
ATOM 966 C CA . ILE A 1 131 ? 21.906 -5.199 -13.328 1 98.56 131 ILE A CA 1
ATOM 967 C C . ILE A 1 131 ? 22.688 -4.16 -14.141 1 98.56 131 ILE A C 1
ATOM 969 O O . ILE A 1 131 ? 23.625 -3.545 -13.641 1 98.56 131 ILE A O 1
ATOM 973 N N . ASP A 1 132 ? 22.375 -4.012 -15.492 1 98.12 132 ASP A N 1
ATOM 974 C CA . ASP A 1 132 ? 22.938 -2.902 -16.25 1 98.12 132 ASP A CA 1
ATOM 975 C C . ASP A 1 132 ? 22.547 -1.56 -15.641 1 98.12 132 ASP A C 1
ATOM 977 O O . ASP A 1 132 ? 21.391 -1.333 -15.312 1 98.12 132 ASP A O 1
ATOM 981 N N . PRO A 1 133 ? 23.578 -0.737 -15.469 1 98.38 133 PRO A N 1
ATOM 982 C CA . PRO A 1 133 ? 23.297 0.544 -14.82 1 98.38 133 PRO A CA 1
ATOM 983 C C . PRO A 1 133 ? 22.188 1.321 -15.516 1 98.38 133 PRO A C 1
ATOM 985 O O . PRO A 1 133 ? 22.125 1.357 -16.75 1 98.38 133 PRO A O 1
ATOM 988 N N . CYS A 1 134 ? 21.266 1.9 -14.727 1 98.56 134 CYS A N 1
ATOM 989 C CA . CYS A 1 134 ? 20.188 2.723 -15.25 1 98.56 134 CYS A CA 1
ATOM 990 C C . CYS A 1 134 ? 19.672 3.695 -14.195 1 98.56 134 CYS A C 1
ATOM 992 O O . CYS A 1 134 ? 20.016 3.57 -13.016 1 98.56 134 CYS A O 1
ATOM 994 N N . THR A 1 135 ? 18.953 4.703 -14.656 1 98.62 135 THR A N 1
ATOM 995 C CA . THR A 1 135 ? 18.297 5.609 -13.719 1 98.62 135 THR A CA 1
ATOM 996 C C . THR A 1 135 ? 17.016 4.992 -13.18 1 98.62 135 THR A C 1
ATOM 998 O O . THR A 1 135 ? 16.5 4.027 -13.75 1 98.62 135 THR A O 1
ATOM 1001 N N . VAL A 1 136 ? 16.531 5.508 -12.141 1 98.5 136 VAL A N 1
ATOM 1002 C CA . VAL A 1 136 ? 15.312 4.988 -11.523 1 98.5 136 VAL A CA 1
ATOM 1003 C C . VAL A 1 136 ? 14.148 5.129 -12.5 1 98.5 136 VAL A C 1
ATOM 1005 O O . VAL A 1 136 ? 13.375 4.184 -12.695 1 98.5 136 VAL A O 1
ATOM 1008 N N . PRO A 1 137 ? 14.031 6.309 -13.18 1 97.69 137 PRO A N 1
ATOM 1009 C CA . PRO A 1 137 ? 12.961 6.398 -14.172 1 97.69 137 PRO A CA 1
ATOM 1010 C C . PRO A 1 137 ? 13.102 5.367 -15.289 1 97.69 137 PRO A C 1
ATOM 1012 O O . PRO A 1 137 ? 12.102 4.816 -15.758 1 97.69 137 PRO A O 1
ATOM 1015 N N . GLN A 1 138 ? 14.273 5.094 -15.648 1 98.5 138 GLN A N 1
ATOM 1016 C CA . GLN A 1 138 ? 14.508 4.062 -16.656 1 98.5 138 GLN A CA 1
ATOM 1017 C C . GLN A 1 138 ? 14.094 2.686 -16.141 1 98.5 138 GLN A C 1
ATOM 1019 O O . GLN A 1 138 ? 13.492 1.895 -16.859 1 98.5 138 GLN A O 1
ATOM 1024 N N . LEU A 1 139 ? 14.453 2.396 -14.914 1 98.62 139 LEU A N 1
ATOM 1025 C CA . LEU A 1 139 ? 14.062 1.132 -14.297 1 98.62 139 LEU A CA 1
ATOM 1026 C C . LEU A 1 139 ? 12.547 1.006 -14.219 1 98.62 139 LEU A C 1
ATOM 1028 O O . LEU A 1 139 ? 11.992 -0.066 -14.477 1 98.62 139 LEU A O 1
ATOM 1032 N N . ALA A 1 140 ? 11.93 2.088 -13.859 1 98.19 140 ALA A N 1
ATOM 1033 C CA . ALA A 1 140 ? 10.477 2.104 -13.805 1 98.19 140 ALA A CA 1
ATOM 1034 C C . ALA A 1 140 ? 9.867 1.781 -15.164 1 98.19 140 ALA A C 1
ATOM 1036 O O . ALA A 1 140 ? 8.945 0.975 -15.266 1 98.19 140 ALA A O 1
ATOM 1037 N N . ALA A 1 141 ? 10.367 2.396 -16.188 1 97.88 141 ALA A N 1
ATOM 1038 C CA . ALA A 1 141 ? 9.906 2.125 -17.547 1 97.88 141 ALA A CA 1
ATOM 1039 C C . ALA A 1 141 ? 10.164 0.674 -17.938 1 97.88 141 ALA A C 1
ATOM 1041 O O . ALA A 1 141 ? 9.336 0.041 -18.594 1 97.88 141 ALA A O 1
ATOM 1042 N N . LEU A 1 142 ? 11.289 0.188 -17.516 1 98.19 142 LEU A N 1
ATOM 1043 C CA . LEU A 1 142 ? 11.648 -1.2 -17.781 1 98.19 142 LEU A CA 1
ATOM 1044 C C . LEU A 1 142 ? 10.664 -2.154 -17.125 1 98.19 142 LEU A C 1
ATOM 1046 O O . LEU A 1 142 ? 10.367 -3.221 -17.672 1 98.19 142 LEU A O 1
ATOM 1050 N N . CYS A 1 143 ? 10.195 -1.823 -15.93 1 98.44 143 CYS A N 1
ATOM 1051 C CA . CYS A 1 143 ? 9.203 -2.645 -15.25 1 98.44 143 CYS A CA 1
ATOM 1052 C C . CYS A 1 143 ? 7.945 -2.805 -16.094 1 98.44 143 CYS A C 1
ATOM 1054 O O . CYS A 1 143 ? 7.434 -3.912 -16.25 1 98.44 143 CYS A O 1
ATOM 1056 N N . GLN A 1 144 ? 7.48 -1.721 -16.641 1 96.81 144 GLN A N 1
ATOM 1057 C CA . GLN A 1 144 ? 6.297 -1.791 -17.5 1 96.81 144 GLN A CA 1
ATOM 1058 C C . GLN A 1 144 ? 6.559 -2.65 -18.734 1 96.81 144 GLN A C 1
ATOM 1060 O O . GLN A 1 144 ? 5.734 -3.49 -19.094 1 96.81 144 GLN A O 1
ATOM 1065 N N . GLU A 1 145 ? 7.691 -2.445 -19.281 1 97.12 145 GLU A N 1
ATOM 1066 C CA . GLU A 1 145 ? 8.055 -3.131 -20.531 1 97.12 145 GLU A CA 1
ATOM 1067 C C . GLU A 1 145 ? 8.227 -4.629 -20.297 1 97.12 145 GLU A C 1
ATOM 1069 O O . GLU A 1 145 ? 7.734 -5.445 -21.078 1 97.12 145 GLU A O 1
ATOM 1074 N N . LYS A 1 146 ? 8.859 -4.992 -19.234 1 98.06 146 LYS A N 1
ATOM 1075 C CA . LYS A 1 146 ? 9.258 -6.383 -19.031 1 98.06 146 LYS A CA 1
ATOM 1076 C C . LYS A 1 146 ? 8.148 -7.184 -18.344 1 98.06 146 LYS A C 1
ATOM 1078 O O . LYS A 1 146 ? 8 -8.383 -18.594 1 98.06 146 LYS A O 1
ATOM 1083 N N . LEU A 1 147 ? 7.375 -6.516 -17.5 1 97.94 147 LEU A N 1
ATOM 1084 C CA . LEU A 1 147 ? 6.348 -7.246 -16.781 1 97.94 147 LEU A CA 1
ATOM 1085 C C . LEU A 1 147 ? 5.035 -7.266 -17.547 1 97.94 147 LEU A C 1
ATOM 1087 O O . LEU A 1 147 ? 4.23 -8.188 -17.406 1 97.94 147 LEU A O 1
ATOM 1091 N N . GLY A 1 148 ? 4.824 -6.316 -18.375 1 96 148 GLY A N 1
ATOM 1092 C CA . GLY A 1 148 ? 3.592 -6.156 -19.125 1 96 148 GLY A CA 1
ATOM 1093 C C . GLY A 1 148 ? 3.189 -7.406 -19.891 1 96 148 GLY A C 1
ATOM 1094 O O . GLY A 1 148 ? 2.047 -7.859 -19.797 1 96 148 GLY A O 1
ATOM 1095 N N . PRO A 1 149 ? 4.141 -8.023 -20.625 1 94.88 149 PRO A N 1
ATOM 1096 C CA . PRO A 1 149 ? 3.812 -9.188 -21.453 1 94.88 149 PRO A CA 1
ATOM 1097 C C . PRO A 1 149 ? 3.32 -10.375 -20.625 1 94.88 149 PRO A C 1
ATOM 1099 O O . PRO A 1 149 ? 2.67 -11.273 -21.172 1 94.88 149 PRO A O 1
ATOM 1102 N N . TYR A 1 150 ? 3.619 -10.375 -19.328 1 94.5 150 TYR A N 1
ATOM 1103 C CA . TYR A 1 150 ? 3.221 -11.492 -18.484 1 94.5 150 TYR A CA 1
ATOM 1104 C C . TYR A 1 150 ? 1.84 -11.258 -17.875 1 94.5 150 TYR A C 1
ATOM 1106 O O . TYR A 1 150 ? 1.219 -12.188 -17.359 1 94.5 150 TYR A O 1
ATOM 1114 N N . CYS A 1 151 ? 1.385 -10.023 -17.922 1 92.62 151 CYS A N 1
ATOM 1115 C CA . CYS A 1 151 ? 0.158 -9.664 -17.219 1 92.62 151 CYS A CA 1
ATOM 1116 C C . CYS A 1 151 ? -1.035 -9.68 -18.172 1 92.62 151 CYS A C 1
ATOM 1118 O O . CYS A 1 151 ? -0.887 -9.422 -19.359 1 92.62 151 CYS A O 1
ATOM 1120 N N . VAL A 1 152 ? -2.152 -10.086 -17.594 1 87.69 152 VAL A N 1
ATOM 1121 C CA . VAL A 1 152 ? -3.4 -9.953 -18.328 1 87.69 152 VAL A CA 1
ATOM 1122 C C . VAL A 1 152 ? -3.816 -8.484 -18.375 1 87.69 152 VAL A C 1
ATOM 1124 O O . VAL A 1 152 ? -3.973 -7.84 -17.344 1 87.69 152 VAL A O 1
ATOM 1127 N N . PRO A 1 153 ? -3.889 -7.977 -19.5 1 83.38 153 PRO A N 1
ATOM 1128 C CA . PRO A 1 153 ? -4.219 -6.555 -19.594 1 83.38 153 PRO A CA 1
ATOM 1129 C C . PRO A 1 153 ? -5.578 -6.219 -18.984 1 83.38 153 PRO A C 1
ATOM 1131 O O . PRO A 1 153 ? -6.508 -7.023 -19.062 1 83.38 153 PRO A O 1
ATOM 1134 N N . PRO A 1 154 ? -5.625 -5.059 -18.328 1 80.25 154 PRO A N 1
ATOM 1135 C CA . PRO A 1 154 ? -6.926 -4.605 -17.828 1 80.25 154 PRO A CA 1
ATOM 1136 C C . PRO A 1 154 ? -7.895 -4.242 -18.953 1 80.25 154 PRO A C 1
ATOM 1138 O O . PRO A 1 154 ? -7.5 -4.195 -20.125 1 80.25 154 PRO A O 1
ATOM 1141 N N . VAL A 1 155 ? -9.211 -4.129 -18.5 1 75.25 155 VAL A N 1
ATOM 1142 C CA . VAL A 1 155 ? -10.195 -3.65 -19.469 1 75.25 155 VAL A CA 1
ATOM 1143 C C . VAL A 1 155 ? -10.031 -2.145 -19.672 1 75.25 155 VAL A C 1
ATOM 1145 O O . VAL A 1 155 ? -9.977 -1.384 -18.703 1 75.25 155 VAL A O 1
ATOM 1148 N N . GLY A 1 156 ? -9.703 -1.735 -20.906 1 74.25 156 GLY A N 1
ATOM 1149 C CA . GLY A 1 156 ? -9.539 -0.32 -21.188 1 74.25 156 GLY A CA 1
ATOM 1150 C C . GLY A 1 156 ? -8.125 0.044 -21.625 1 74.25 156 GLY A C 1
ATOM 1151 O O . GLY A 1 156 ? -7.355 -0.823 -22.031 1 74.25 156 GLY A O 1
ATOM 1152 N N . ASP A 1 157 ? -7.828 1.378 -21.516 1 80.06 157 ASP A N 1
ATOM 1153 C CA . ASP A 1 157 ? -6.586 1.909 -22.062 1 80.06 157 ASP A CA 1
ATOM 1154 C C . ASP A 1 157 ? -5.531 2.088 -20.984 1 80.06 157 ASP A C 1
ATOM 1156 O O . ASP A 1 157 ? -4.492 2.713 -21.219 1 80.06 157 ASP A O 1
ATOM 1160 N N . THR A 1 158 ? -5.695 1.467 -19.922 1 83.25 158 THR A N 1
ATOM 1161 C CA . THR A 1 158 ? -4.715 1.591 -18.844 1 83.25 158 THR A CA 1
ATOM 1162 C C . THR A 1 158 ? -3.572 0.598 -19.047 1 83.25 158 THR A C 1
ATOM 1164 O O . THR A 1 158 ? -3.789 -0.524 -19.5 1 83.25 158 THR A O 1
ATOM 1167 N N . PRO A 1 159 ? -2.324 1.061 -18.719 1 88.19 159 PRO A N 1
ATOM 1168 C CA . PRO A 1 159 ? -1.209 0.119 -18.844 1 88.19 159 PRO A CA 1
ATOM 1169 C C . PRO A 1 159 ? -1.402 -1.144 -18.016 1 88.19 159 PRO A C 1
ATOM 1171 O O . PRO A 1 159 ? -2.023 -1.094 -16.938 1 88.19 159 PRO A O 1
ATOM 1174 N N . ALA A 1 160 ? -0.843 -2.227 -18.516 1 91.25 160 ALA A N 1
ATOM 1175 C CA . ALA A 1 160 ? -0.962 -3.52 -17.859 1 91.25 160 ALA A CA 1
ATOM 1176 C C . ALA A 1 160 ? -0.275 -3.496 -16.484 1 91.25 160 ALA A C 1
ATOM 1178 O O . ALA A 1 160 ? -0.657 -4.238 -15.578 1 91.25 160 ALA A O 1
ATOM 1179 N N . VAL A 1 161 ? 0.721 -2.646 -16.422 1 95.81 161 VAL A N 1
ATOM 1180 C CA . VAL A 1 161 ? 1.509 -2.537 -15.195 1 95.81 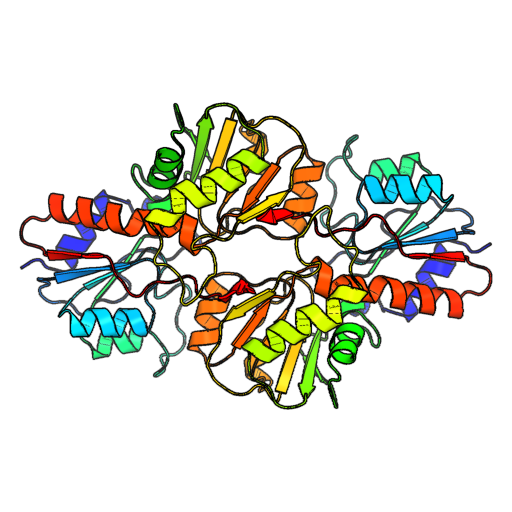161 VAL A CA 1
ATOM 1181 C C . VAL A 1 161 ? 1.63 -1.07 -14.789 1 95.81 161 VAL A C 1
ATOM 1183 O O . VAL A 1 161 ? 2.104 -0.24 -15.57 1 95.81 161 VAL A O 1
ATOM 1186 N N . GLN A 1 162 ? 1.163 -0.799 -13.633 1 94.25 162 GLN A N 1
ATOM 1187 C CA . GLN A 1 162 ? 1.326 0.53 -13.055 1 94.25 162 GLN A CA 1
ATOM 1188 C C . GLN A 1 162 ? 2.561 0.593 -12.164 1 94.25 162 GLN A C 1
ATOM 1190 O O . GLN A 1 162 ? 2.779 -0.292 -11.328 1 94.25 162 GLN A O 1
ATOM 1195 N N . VAL A 1 163 ? 3.346 1.65 -12.398 1 97.31 163 VAL A N 1
ATOM 1196 C CA . VAL A 1 163 ? 4.598 1.746 -11.656 1 97.31 163 VAL A CA 1
ATOM 1197 C C . VAL A 1 163 ? 4.688 3.105 -10.969 1 97.31 163 VAL A C 1
ATOM 1199 O O . VAL A 1 163 ? 4.332 4.129 -11.555 1 97.31 163 VAL A O 1
ATOM 1202 N N . LYS A 1 164 ? 5.02 3.109 -9.719 1 97.38 164 LYS A N 1
ATOM 1203 C CA . LYS A 1 164 ? 5.41 4.32 -9 1 97.38 164 LYS A CA 1
ATOM 1204 C C . LYS A 1 164 ? 6.781 4.156 -8.352 1 97.38 164 LYS A C 1
ATOM 1206 O O . LYS A 1 164 ? 7.195 3.041 -8.031 1 97.38 164 LYS A O 1
ATOM 1211 N N . TYR A 1 165 ? 7.488 5.285 -8.203 1 97.81 165 TYR A N 1
ATOM 1212 C CA . TYR A 1 165 ? 8.836 5.148 -7.672 1 97.81 165 TYR A CA 1
ATOM 1213 C C . TYR A 1 165 ? 9.234 6.383 -6.875 1 97.81 165 TYR A C 1
ATOM 1215 O O . TYR A 1 165 ? 8.719 7.477 -7.109 1 97.81 165 TYR A O 1
ATOM 1223 N N . ALA A 1 166 ? 9.977 6.227 -5.879 1 97.62 166 ALA A N 1
ATOM 1224 C CA . ALA A 1 166 ? 10.719 7.254 -5.148 1 97.62 166 ALA A CA 1
ATOM 1225 C C . ALA A 1 166 ? 12.195 7.254 -5.543 1 97.62 166 ALA A C 1
ATOM 1227 O O . ALA A 1 166 ? 12.891 6.254 -5.355 1 97.62 166 ALA A O 1
ATOM 1228 N N . ASP A 1 167 ? 12.664 8.383 -6.047 1 97.56 167 ASP A N 1
ATOM 1229 C CA . ASP A 1 167 ? 13.961 8.469 -6.719 1 97.56 167 ASP A CA 1
ATOM 1230 C C . ASP A 1 167 ? 14.961 9.258 -5.879 1 97.56 167 ASP A C 1
ATOM 1232 O O . ASP A 1 167 ? 14.719 10.414 -5.531 1 97.56 167 ASP A O 1
ATOM 1236 N N . THR A 1 168 ? 16.094 8.586 -5.598 1 96.75 168 THR A N 1
ATOM 1237 C CA . THR A 1 168 ? 17.156 9.281 -4.875 1 96.75 168 THR A CA 1
ATOM 1238 C C . THR A 1 168 ? 18.031 10.094 -5.832 1 96.75 168 THR A C 1
ATOM 1240 O O . THR A 1 168 ? 18.812 10.938 -5.402 1 96.75 168 THR A O 1
ATOM 1243 N N . GLY A 1 169 ? 17.906 9.828 -7.125 1 96.69 169 GLY A N 1
ATOM 1244 C CA . GLY A 1 169 ? 18.734 10.469 -8.125 1 96.69 169 GLY A CA 1
ATOM 1245 C C . GLY A 1 169 ? 20 9.695 -8.438 1 96.69 169 GLY A C 1
ATOM 1246 O O . GLY A 1 169 ? 20.734 10.039 -9.367 1 96.69 169 GLY A O 1
ATOM 1247 N N . ARG A 1 170 ? 20.297 8.586 -7.668 1 96.25 170 ARG A N 1
ATOM 1248 C CA . ARG A 1 170 ? 21.5 7.781 -7.871 1 96.25 170 ARG A CA 1
ATOM 1249 C C . ARG A 1 170 ? 21.266 6.715 -8.938 1 96.25 170 ARG A C 1
ATOM 1251 O O . ARG A 1 170 ? 20.141 6.262 -9.133 1 96.25 170 ARG A O 1
ATOM 1258 N N . VAL A 1 171 ? 22.328 6.352 -9.547 1 98.19 171 VAL A N 1
ATOM 1259 C CA . VAL A 1 171 ? 22.297 5.281 -10.539 1 98.19 171 VAL A CA 1
ATOM 1260 C C . VAL A 1 171 ? 22.047 3.941 -9.844 1 98.19 171 VAL A C 1
ATOM 1262 O O . VAL A 1 171 ? 22.594 3.688 -8.766 1 98.19 171 VAL A O 1
ATOM 1265 N N . VAL A 1 172 ? 21.25 3.127 -10.516 1 98.62 172 VAL A N 1
ATOM 1266 C CA . VAL A 1 172 ? 20.984 1.789 -10.008 1 98.62 172 VAL A CA 1
ATOM 1267 C C . VAL A 1 172 ? 21.906 0.78 -10.68 1 98.62 172 VAL A C 1
ATOM 1269 O O . VAL A 1 172 ? 21.875 0.605 -11.898 1 98.62 172 VAL A O 1
ATOM 1272 N N . LYS A 1 173 ? 22.703 0.131 -9.891 1 98.44 173 LYS A N 1
ATOM 1273 C CA . LYS A 1 173 ? 23.594 -0.932 -10.367 1 98.44 173 LYS A CA 1
ATOM 1274 C C . LYS A 1 173 ? 23.312 -2.246 -9.648 1 98.44 173 LYS A C 1
ATOM 1276 O O . LYS A 1 173 ? 23.375 -3.32 -10.25 1 98.44 173 LYS A O 1
ATOM 1281 N N . ARG A 1 174 ? 23.141 -2.152 -8.422 1 98.69 174 ARG A N 1
ATOM 1282 C CA . ARG A 1 174 ? 22.766 -3.283 -7.578 1 98.69 174 ARG A CA 1
ATOM 1283 C C . ARG A 1 174 ? 21.297 -3.188 -7.164 1 98.69 174 ARG A C 1
ATOM 1285 O O . ARG A 1 174 ? 20.906 -2.262 -6.449 1 98.69 174 ARG A O 1
ATOM 1292 N N . LEU A 1 175 ? 20.484 -4.145 -7.609 1 98.88 175 LEU A N 1
ATOM 1293 C CA . LEU A 1 175 ? 19.031 -4.113 -7.453 1 98.88 175 LEU A CA 1
ATOM 1294 C C . LEU A 1 175 ? 18.578 -5.203 -6.496 1 98.88 175 LEU A C 1
ATOM 1296 O O . LEU A 1 175 ? 19 -6.355 -6.602 1 98.88 175 LEU A O 1
ATOM 1300 N N . ALA A 1 176 ? 17.797 -4.812 -5.496 1 98.94 176 ALA A N 1
ATOM 1301 C CA . ALA A 1 176 ? 17.047 -5.777 -4.691 1 98.94 176 ALA A CA 1
ATOM 1302 C C . ALA A 1 176 ? 15.625 -5.934 -5.207 1 98.94 176 ALA A C 1
ATOM 1304 O O . ALA A 1 176 ? 14.961 -4.945 -5.531 1 98.94 176 ALA A O 1
ATOM 1305 N N . VAL A 1 177 ? 15.203 -7.188 -5.332 1 98.88 177 VAL A N 1
ATOM 1306 C CA . VAL A 1 177 ? 13.82 -7.414 -5.734 1 98.88 177 VAL A CA 1
ATOM 1307 C C . VAL A 1 177 ? 13.125 -8.305 -4.707 1 98.88 177 VAL A C 1
ATOM 1309 O O . VAL A 1 177 ? 13.727 -9.227 -4.168 1 98.88 177 VAL A O 1
ATOM 1312 N N . ILE A 1 178 ? 11.969 -7.996 -4.41 1 98.75 178 ILE A N 1
ATOM 1313 C CA . ILE A 1 178 ? 11.047 -8.828 -3.648 1 98.75 178 ILE A CA 1
ATOM 1314 C C . ILE A 1 178 ? 9.609 -8.555 -4.098 1 98.75 178 ILE A C 1
ATOM 1316 O O . ILE A 1 178 ? 9.109 -7.441 -3.947 1 98.75 178 ILE A O 1
ATOM 1320 N N . SER A 1 179 ? 8.945 -9.508 -4.613 1 98.5 179 SER A N 1
ATOM 1321 C CA . SER A 1 179 ? 7.617 -9.383 -5.199 1 98.5 179 SER A CA 1
ATOM 1322 C C . SER A 1 179 ? 6.57 -9.07 -4.137 1 98.5 179 SER A C 1
ATOM 1324 O O . SER A 1 179 ? 6.832 -9.219 -2.941 1 98.5 179 SER A O 1
ATOM 1326 N N . GLY A 1 180 ? 5.41 -8.609 -4.594 1 98 180 GLY A N 1
ATOM 1327 C CA . GLY A 1 180 ? 4.277 -8.43 -3.703 1 98 180 GLY A CA 1
ATOM 1328 C C . GLY A 1 180 ? 4.441 -7.262 -2.752 1 98 180 GLY A C 1
ATOM 1329 O O . GLY A 1 180 ? 4.75 -6.145 -3.178 1 98 180 GLY A O 1
ATOM 1330 N N . GLY A 1 181 ? 4.191 -7.516 -1.469 1 97.56 181 GLY A N 1
ATOM 1331 C CA . GLY A 1 181 ? 4.238 -6.473 -0.455 1 97.56 181 GLY A CA 1
ATOM 1332 C C . GLY A 1 181 ? 5.59 -6.367 0.229 1 97.56 181 GLY A C 1
ATOM 1333 O O . GLY A 1 181 ? 5.691 -6.547 1.444 1 97.56 181 GLY A O 1
ATOM 1334 N N . GLY A 1 182 ? 6.602 -6.027 -0.506 1 98 182 GLY A N 1
ATOM 1335 C CA . GLY A 1 182 ? 7.945 -6.062 0.044 1 98 182 GLY A CA 1
ATOM 1336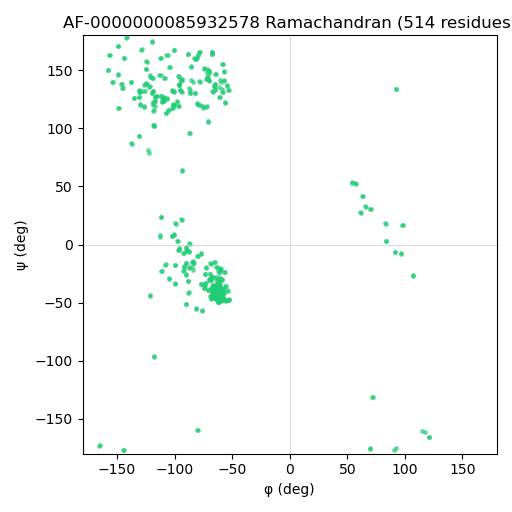 C C . GLY A 1 182 ? 8.477 -4.688 0.417 1 98 182 GLY A C 1
ATOM 1337 O O . GLY A 1 182 ? 9.641 -4.547 0.783 1 98 182 GLY A O 1
ATOM 1338 N N . GLY A 1 183 ? 7.656 -3.633 0.357 1 97.88 183 GLY A N 1
ATOM 1339 C CA . GLY A 1 183 ? 8.117 -2.266 0.542 1 97.88 183 GLY A CA 1
ATOM 1340 C C . GLY A 1 183 ? 8.727 -2.021 1.906 1 97.88 183 GLY A C 1
ATOM 1341 O O . GLY A 1 183 ? 9.602 -1.167 2.055 1 97.88 183 GLY A O 1
ATOM 1342 N N . SER A 1 184 ? 8.328 -2.723 2.891 1 97.25 184 SER A N 1
ATOM 1343 C CA . SER A 1 184 ? 8.797 -2.514 4.258 1 97.25 184 SER A CA 1
ATOM 1344 C C . SER A 1 184 ? 10.195 -3.094 4.453 1 97.25 184 SER A C 1
ATOM 1346 O O . SER A 1 184 ? 10.828 -2.869 5.488 1 97.25 184 SER A O 1
ATOM 1348 N N . LEU A 1 185 ? 10.711 -3.795 3.506 1 98 185 LEU A N 1
ATOM 1349 C CA . LEU A 1 185 ? 12 -4.465 3.639 1 98 185 LEU A CA 1
ATOM 1350 C C . LEU A 1 185 ? 13.117 -3.594 3.084 1 98 185 LEU A C 1
ATOM 1352 O O . LEU A 1 185 ? 14.195 -4.098 2.76 1 98 185 LEU A O 1
ATOM 1356 N N . PHE A 1 186 ? 12.898 -2.303 2.996 1 97.94 186 PHE A N 1
ATOM 1357 C CA . PHE A 1 186 ? 13.859 -1.395 2.377 1 97.94 186 PHE A CA 1
ATOM 1358 C C . PHE A 1 186 ? 15.148 -1.339 3.186 1 97.94 186 PHE A C 1
ATOM 1360 O O . PHE A 1 186 ? 16.234 -1.201 2.621 1 97.94 186 PHE A O 1
ATOM 1367 N N . GLU A 1 187 ? 15.062 -1.444 4.559 1 97.06 187 GLU A N 1
ATOM 1368 C CA . GLU A 1 187 ? 16.281 -1.415 5.363 1 97.06 187 GLU A CA 1
ATOM 1369 C C . GLU A 1 187 ? 17.141 -2.641 5.098 1 97.06 187 GLU A C 1
ATOM 1371 O O . GLU A 1 187 ? 18.375 -2.539 5.051 1 97.06 187 GLU A O 1
ATOM 1376 N N . GLU A 1 188 ? 16.5 -3.793 4.961 1 98.19 188 GLU A N 1
ATOM 1377 C CA . GLU A 1 188 ? 17.25 -5.008 4.637 1 98.19 188 GLU A CA 1
ATOM 1378 C C . GLU A 1 188 ? 17.906 -4.902 3.264 1 98.19 188 GLU A C 1
ATOM 1380 O O . GLU A 1 188 ? 19.031 -5.348 3.076 1 98.19 188 GLU A O 1
ATOM 1385 N N . ALA A 1 189 ? 17.156 -4.352 2.289 1 98.5 189 ALA A N 1
ATOM 1386 C CA . ALA A 1 189 ? 17.719 -4.141 0.958 1 98.5 189 ALA A CA 1
ATOM 1387 C C . ALA A 1 189 ? 18.953 -3.236 1.017 1 98.5 189 ALA A C 1
ATOM 1389 O O . ALA A 1 189 ? 19.969 -3.518 0.379 1 98.5 189 ALA A O 1
ATOM 1390 N N . LEU A 1 190 ? 18.828 -2.199 1.8 1 97.75 190 LEU A N 1
ATOM 1391 C CA . LEU A 1 190 ? 19.938 -1.266 1.985 1 97.75 190 LEU A CA 1
ATOM 1392 C C . LEU A 1 190 ? 21.141 -1.969 2.592 1 97.75 190 LEU A C 1
ATOM 1394 O O . LEU A 1 190 ? 22.281 -1.75 2.156 1 97.75 190 LEU A O 1
ATOM 1398 N N . ALA A 1 191 ? 20.859 -2.779 3.559 1 97.75 191 ALA A N 1
ATOM 1399 C CA . ALA A 1 191 ? 21.922 -3.514 4.242 1 97.75 191 ALA A CA 1
ATOM 1400 C C . ALA A 1 191 ? 22.672 -4.438 3.275 1 97.75 191 ALA A C 1
ATOM 1402 O O . ALA A 1 191 ? 23.828 -4.789 3.508 1 97.75 191 ALA A O 1
ATOM 1403 N N . GLN A 1 192 ? 22.031 -4.836 2.186 1 98.12 192 GLN A N 1
ATOM 1404 C CA . GLN A 1 192 ? 22.641 -5.695 1.174 1 98.12 192 GLN A CA 1
ATOM 1405 C C . GLN A 1 192 ? 23.406 -4.871 0.142 1 98.12 192 GLN A C 1
ATOM 1407 O O . GLN A 1 192 ? 23.891 -5.414 -0.848 1 98.12 192 GLN A O 1
ATOM 1412 N N . GLY A 1 193 ? 23.406 -3.531 0.333 1 98.06 193 GLY A N 1
ATOM 1413 C CA . GLY A 1 193 ? 24.141 -2.648 -0.563 1 98.06 193 GLY A CA 1
ATOM 1414 C C . GLY A 1 193 ? 23.359 -2.297 -1.818 1 98.06 193 GLY A C 1
ATOM 1415 O O . GLY A 1 193 ? 23.953 -1.887 -2.822 1 98.06 193 GLY A O 1
ATOM 1416 N N . ALA A 1 194 ? 22.094 -2.477 -1.823 1 98.75 194 ALA A N 1
ATOM 1417 C CA . ALA A 1 194 ? 21.281 -2.184 -2.998 1 98.75 194 ALA A CA 1
ATOM 1418 C C . ALA A 1 194 ? 21.156 -0.678 -3.221 1 98.75 194 ALA A C 1
ATOM 1420 O O . ALA A 1 194 ? 21.156 0.1 -2.266 1 98.75 194 ALA A O 1
ATOM 1421 N N . ASP A 1 195 ? 21 -0.303 -4.492 1 98.75 195 ASP A N 1
ATOM 1422 C CA . ASP A 1 195 ? 20.734 1.079 -4.879 1 98.75 195 ASP A CA 1
ATOM 1423 C C . ASP A 1 195 ? 19.234 1.344 -4.969 1 98.75 195 ASP A C 1
ATOM 1425 O O . ASP A 1 195 ? 18.797 2.494 -4.891 1 98.75 195 ASP A O 1
ATOM 1429 N N . CYS A 1 196 ? 18.531 0.265 -5.148 1 98.88 196 CYS A N 1
ATOM 1430 C CA . CYS A 1 196 ? 17.094 0.352 -5.348 1 98.88 196 CYS A CA 1
ATOM 1431 C C . CYS A 1 196 ? 16.406 -0.937 -4.918 1 98.88 196 CYS A C 1
ATOM 1433 O O . CYS A 1 196 ? 16.938 -2.027 -5.105 1 98.88 196 CYS A O 1
ATOM 1435 N N . LEU A 1 197 ? 15.273 -0.793 -4.281 1 98.94 197 LEU A N 1
ATOM 1436 C CA . LEU A 1 197 ? 14.367 -1.91 -4.027 1 98.94 197 LEU A CA 1
ATOM 1437 C C . LEU A 1 197 ? 13.195 -1.894 -5.004 1 98.94 197 LEU A C 1
ATOM 1439 O O . LEU A 1 197 ? 12.461 -0.91 -5.078 1 98.94 197 LEU A O 1
ATOM 1443 N N . LEU A 1 198 ? 13.117 -2.91 -5.785 1 98.94 198 LEU A N 1
ATOM 1444 C CA . LEU A 1 198 ? 11.961 -3.143 -6.652 1 98.94 198 LEU A CA 1
ATOM 1445 C C . LEU A 1 198 ? 10.992 -4.133 -6.016 1 98.94 198 LEU A C 1
ATOM 1447 O O . LEU A 1 198 ? 11.375 -5.258 -5.688 1 98.94 198 LEU A O 1
ATOM 1451 N N . THR A 1 199 ? 9.75 -3.736 -5.836 1 98.88 199 THR A N 1
ATOM 1452 C CA . THR A 1 199 ? 8.734 -4.566 -5.199 1 98.88 199 THR A CA 1
ATOM 1453 C C . THR A 1 199 ? 7.371 -4.348 -5.84 1 98.88 199 THR A C 1
ATOM 1455 O O . THR A 1 199 ? 7.273 -3.754 -6.918 1 98.88 199 THR A O 1
ATOM 1458 N N . GLY A 1 200 ? 6.344 -4.996 -5.297 1 98.56 200 GLY A N 1
ATOM 1459 C CA . GLY A 1 200 ? 4.988 -4.824 -5.805 1 98.56 200 GLY A CA 1
ATOM 1460 C C . GLY A 1 200 ? 4.254 -3.666 -5.156 1 98.56 200 GLY A C 1
ATOM 1461 O O . GLY A 1 200 ? 3.557 -2.91 -5.836 1 98.56 200 GLY A O 1
ATOM 1462 N N . GLU A 1 201 ? 4.434 -3.564 -3.861 1 98.25 201 GLU A N 1
ATOM 1463 C CA . GLU A 1 201 ? 3.74 -2.539 -3.088 1 98.25 201 GLU A CA 1
ATOM 1464 C C . GLU A 1 201 ? 4.672 -1.889 -2.07 1 98.25 201 GLU A C 1
ATOM 1466 O O . GLU A 1 201 ? 5.496 -2.566 -1.451 1 98.25 201 GLU A O 1
ATOM 1471 N N . ALA A 1 202 ? 4.531 -0.591 -1.934 1 98.31 202 ALA A N 1
ATOM 1472 C CA . ALA A 1 202 ? 5.238 0.167 -0.905 1 98.31 202 ALA A CA 1
ATOM 1473 C C . ALA A 1 202 ? 4.387 1.323 -0.391 1 98.31 202 ALA A C 1
ATOM 1475 O O . ALA A 1 202 ? 3.711 2 -1.171 1 98.31 202 ALA A O 1
ATOM 1476 N N . SER A 1 203 ? 4.418 1.496 0.864 1 97.88 203 SER A N 1
ATOM 1477 C CA . SER A 1 203 ? 3.625 2.555 1.482 1 97.88 203 SER A CA 1
ATOM 1478 C C . SER A 1 203 ? 4.289 3.914 1.312 1 97.88 203 SER A C 1
ATOM 1480 O O . SER A 1 203 ? 5.48 3.994 1 1 97.88 203 SER A O 1
ATOM 1482 N N . HIS A 1 204 ? 3.504 4.918 1.569 1 97.56 204 HIS A N 1
ATOM 1483 C CA . HIS A 1 204 ? 3.992 6.293 1.629 1 97.56 204 HIS A CA 1
ATOM 1484 C C . HIS A 1 204 ? 5.168 6.418 2.592 1 97.56 204 HIS A C 1
ATOM 1486 O O . HIS A 1 204 ? 6.203 6.988 2.242 1 97.56 204 HIS A O 1
ATOM 1492 N N . HIS A 1 205 ? 5.035 5.859 3.773 1 96.69 205 HIS A N 1
ATOM 1493 C CA . HIS A 1 205 ? 6.055 5.977 4.809 1 96.69 205 HIS A CA 1
ATOM 1494 C C . HIS A 1 205 ? 7.332 5.242 4.406 1 96.69 205 HIS A C 1
ATOM 1496 O O . HIS A 1 205 ? 8.438 5.746 4.617 1 96.69 205 HIS A O 1
ATOM 1502 N N . ALA A 1 206 ? 7.164 4.066 3.805 1 97.12 206 ALA A N 1
ATOM 1503 C CA . ALA A 1 206 ? 8.32 3.309 3.33 1 97.12 206 ALA A CA 1
ATOM 1504 C C . ALA A 1 206 ? 9.086 4.09 2.27 1 97.12 206 ALA A C 1
ATOM 1506 O O . ALA A 1 206 ? 10.32 4.098 2.27 1 97.12 206 ALA A O 1
ATOM 1507 N N . ALA A 1 207 ? 8.391 4.746 1.4 1 97.69 207 ALA A N 1
ATOM 1508 C CA . ALA A 1 207 ? 9.016 5.523 0.336 1 97.69 207 ALA A CA 1
ATOM 1509 C C . ALA A 1 207 ? 9.805 6.699 0.909 1 97.69 207 ALA A C 1
ATOM 1511 O O . ALA A 1 207 ? 10.945 6.945 0.509 1 97.69 207 ALA A O 1
ATOM 1512 N N . CYS A 1 208 ? 9.172 7.43 1.863 1 95.75 208 CYS A N 1
ATOM 1513 C CA . CYS A 1 208 ? 9.836 8.555 2.508 1 95.75 208 CYS A CA 1
ATOM 1514 C C . CYS A 1 208 ? 11.117 8.102 3.201 1 95.75 208 CYS A C 1
ATOM 1516 O O . CYS A 1 208 ? 12.172 8.711 3.025 1 95.75 208 CYS A O 1
ATOM 1518 N N . ASP A 1 209 ? 10.992 7.02 3.941 1 95.81 209 ASP A N 1
ATOM 1519 C CA . ASP A 1 209 ? 12.125 6.539 4.73 1 95.81 209 ASP A CA 1
ATOM 1520 C C . ASP A 1 209 ? 13.234 6.008 3.828 1 95.81 209 ASP A C 1
ATOM 1522 O O . ASP A 1 209 ? 14.414 6.301 4.047 1 95.81 209 ASP A O 1
ATOM 1526 N N . ALA A 1 210 ? 12.867 5.191 2.834 1 97.19 210 ALA A N 1
ATOM 1527 C CA . ALA A 1 210 ? 13.859 4.641 1.914 1 97.19 210 ALA A CA 1
ATOM 1528 C C . ALA A 1 210 ? 14.641 5.758 1.227 1 97.19 210 ALA A C 1
ATOM 1530 O O . ALA A 1 210 ? 15.875 5.734 1.205 1 97.19 210 ALA A O 1
ATOM 1531 N N . LYS A 1 211 ? 13.93 6.734 0.717 1 95.88 211 LYS A N 1
ATOM 1532 C CA . LYS A 1 211 ? 14.57 7.848 0.021 1 95.88 211 LYS A CA 1
ATOM 1533 C C . LYS A 1 211 ? 15.5 8.617 0.953 1 95.88 211 LYS A C 1
ATOM 1535 O O . LYS A 1 211 ? 16.625 8.945 0.58 1 95.88 211 LYS A O 1
ATOM 1540 N N . ARG A 1 212 ? 15.016 8.914 2.135 1 93.31 212 ARG A N 1
ATOM 1541 C CA . ARG A 1 212 ? 15.797 9.633 3.131 1 93.31 212 ARG A CA 1
ATOM 1542 C C . ARG A 1 212 ? 17.109 8.906 3.424 1 93.31 212 A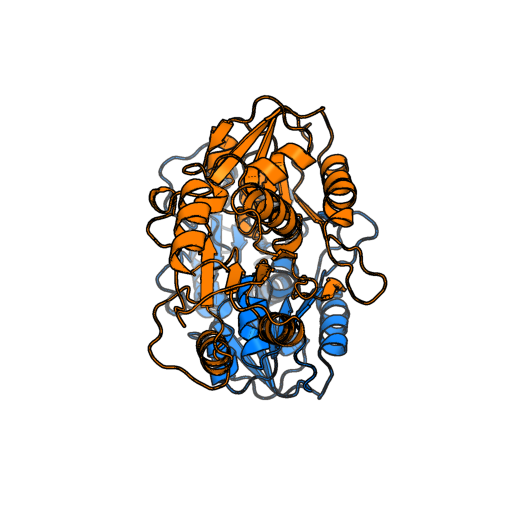RG A C 1
ATOM 1544 O O . ARG A 1 212 ? 18.141 9.547 3.615 1 93.31 212 ARG A O 1
ATOM 1551 N N . LEU A 1 213 ? 17.062 7.562 3.4 1 94.62 213 LEU A N 1
ATOM 1552 C CA . LEU A 1 213 ? 18.219 6.754 3.758 1 94.62 213 LEU A CA 1
ATOM 1553 C C . LEU A 1 213 ? 19.078 6.465 2.533 1 94.62 213 LEU A C 1
ATOM 1555 O O . LEU A 1 213 ? 20.094 5.766 2.629 1 94.62 213 LEU A O 1
ATOM 1559 N N . GLY A 1 214 ? 18.641 6.91 1.398 1 95.94 214 GLY A N 1
ATOM 1560 C CA . GLY A 1 214 ? 19.484 6.828 0.211 1 95.94 214 GLY A CA 1
ATOM 1561 C C . GLY A 1 214 ? 19.156 5.629 -0.662 1 95.94 214 GLY A C 1
ATOM 1562 O O . GLY A 1 214 ? 19.984 5.211 -1.479 1 95.94 214 GLY A O 1
ATOM 1563 N N . LEU A 1 215 ? 18.016 5.023 -0.473 1 98.31 215 LEU A N 1
ATOM 1564 C CA . LEU A 1 215 ? 17.562 3.898 -1.281 1 98.31 215 LEU A CA 1
ATOM 1565 C C . LEU A 1 215 ? 16.375 4.297 -2.15 1 98.31 215 LEU A C 1
ATOM 1567 O O . LEU A 1 215 ? 15.359 4.773 -1.64 1 98.31 215 LEU A O 1
ATOM 1571 N N . SER A 1 216 ? 16.531 4.113 -3.469 1 98.75 216 SER A N 1
ATOM 1572 C CA . SER A 1 216 ? 15.367 4.297 -4.336 1 98.75 216 SER A CA 1
ATOM 1573 C C . SER A 1 216 ? 14.398 3.127 -4.207 1 98.75 216 SER A C 1
ATOM 1575 O O . SER A 1 216 ? 14.797 2.018 -3.85 1 98.75 216 SER A O 1
ATOM 1577 N N . LEU A 1 217 ? 13.18 3.443 -4.441 1 98.75 217 LEU A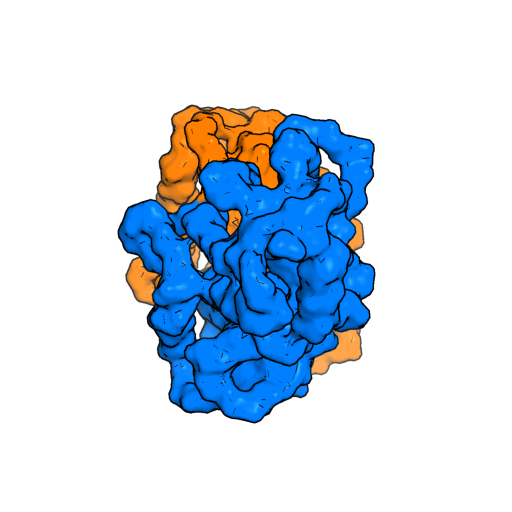 N 1
ATOM 1578 C CA . LEU A 1 217 ? 12.125 2.447 -4.32 1 98.75 217 LEU A CA 1
ATOM 1579 C C . LEU A 1 217 ? 11.227 2.453 -5.559 1 98.75 217 LEU A C 1
ATOM 1581 O O . LEU A 1 217 ? 10.789 3.514 -6.004 1 98.75 217 LEU A O 1
ATOM 1585 N N . VAL A 1 218 ? 11.039 1.28 -6.18 1 98.81 218 VAL A N 1
ATOM 1586 C CA . VAL A 1 218 ? 10.117 1.112 -7.301 1 98.81 218 VAL A CA 1
ATOM 1587 C C . VAL A 1 218 ? 9.031 0.104 -6.934 1 98.81 218 VAL A C 1
ATOM 1589 O O . VAL A 1 218 ? 9.336 -1.02 -6.523 1 98.81 218 VAL A O 1
ATOM 1592 N N . ALA A 1 219 ? 7.828 0.511 -6.996 1 98.75 219 ALA A N 1
ATOM 1593 C CA . ALA A 1 219 ? 6.676 -0.368 -6.82 1 98.75 219 ALA A CA 1
ATOM 1594 C C . ALA A 1 219 ? 5.965 -0.609 -8.148 1 98.75 219 ALA A C 1
ATOM 1596 O O . ALA A 1 219 ? 5.359 0.305 -8.711 1 98.75 219 ALA A O 1
ATOM 1597 N N . ALA A 1 220 ? 6.027 -1.875 -8.602 1 98.56 220 ALA A N 1
ATOM 1598 C CA . ALA A 1 220 ? 5.547 -2.186 -9.945 1 98.56 220 ALA A CA 1
ATOM 1599 C C . ALA A 1 220 ? 4.285 -3.045 -9.891 1 98.56 220 ALA A C 1
ATOM 1601 O O . ALA A 1 220 ? 4.027 -3.838 -10.797 1 98.56 220 ALA A O 1
ATOM 1602 N N . GLY A 1 221 ? 3.562 -2.973 -8.766 1 97.88 221 GLY A N 1
ATOM 1603 C CA . GLY A 1 221 ? 2.305 -3.693 -8.656 1 97.88 221 GLY A CA 1
ATOM 1604 C C . GLY A 1 221 ? 2.463 -5.078 -8.062 1 97.88 221 GLY A C 1
ATOM 1605 O O . GLY A 1 221 ? 3.348 -5.836 -8.461 1 97.88 221 GLY A O 1
ATOM 1606 N N . HIS A 1 222 ? 1.57 -5.375 -7.102 1 98.56 222 HIS A N 1
ATOM 1607 C CA . HIS A 1 222 ? 1.581 -6.672 -6.438 1 98.56 222 HIS A CA 1
ATOM 1608 C C . HIS A 1 222 ? 1.315 -7.801 -7.426 1 98.56 222 HIS A C 1
ATOM 1610 O O . HIS A 1 222 ? 2.102 -8.742 -7.523 1 98.56 222 HIS A O 1
ATOM 1616 N N . TYR A 1 223 ? 0.269 -7.664 -8.227 1 97.69 223 TYR A N 1
ATOM 1617 C CA . TYR A 1 223 ? -0.12 -8.625 -9.25 1 97.69 223 TYR A CA 1
ATOM 1618 C C . TYR A 1 223 ? 0.987 -8.805 -10.281 1 97.69 223 TYR A C 1
ATOM 1620 O O . TYR A 1 223 ? 1.424 -9.922 -10.547 1 97.69 223 TYR A O 1
ATOM 1628 N N . ALA A 1 224 ? 1.531 -7.734 -10.758 1 98.06 224 ALA A N 1
ATOM 1629 C CA . ALA A 1 224 ? 2.455 -7.754 -11.891 1 98.06 224 ALA A CA 1
ATOM 1630 C C . ALA A 1 224 ? 3.789 -8.383 -11.5 1 98.06 224 ALA A C 1
ATOM 1632 O O . ALA A 1 224 ? 4.434 -9.047 -12.32 1 98.06 224 ALA A O 1
ATOM 1633 N N . THR A 1 225 ? 4.18 -8.242 -10.266 1 98.69 225 THR A N 1
ATOM 1634 C CA . THR A 1 225 ? 5.484 -8.742 -9.852 1 98.69 225 THR A CA 1
ATOM 1635 C C . THR A 1 225 ? 5.41 -10.227 -9.508 1 98.69 225 THR A C 1
ATOM 1637 O O . THR A 1 225 ? 6.438 -10.898 -9.406 1 98.69 225 THR A O 1
ATOM 1640 N N . GLU A 1 226 ? 4.191 -10.695 -9.32 1 98.69 226 GLU A N 1
ATOM 1641 C CA . GLU A 1 226 ? 4.082 -12.086 -8.875 1 98.69 226 GLU A CA 1
ATOM 1642 C C . GLU A 1 226 ? 3.498 -12.977 -9.961 1 98.69 226 GLU A C 1
ATOM 1644 O O . GLU A 1 226 ? 3.775 -14.172 -10.008 1 98.69 226 GLU A O 1
ATOM 1649 N N . PHE A 1 227 ? 2.793 -12.438 -10.875 1 97.88 227 PHE A N 1
ATOM 1650 C CA . PHE A 1 227 ? 1.988 -13.227 -11.797 1 97.88 227 PHE A CA 1
ATOM 1651 C C . PHE A 1 227 ? 2.879 -14.039 -12.734 1 97.88 227 PHE A C 1
ATOM 1653 O O . PHE A 1 227 ? 2.506 -15.141 -13.156 1 97.88 227 PHE A O 1
ATOM 1660 N N . PRO A 1 228 ? 4.07 -13.555 -13.078 1 97.62 228 PRO A N 1
ATOM 1661 C CA . PRO A 1 228 ? 4.938 -14.32 -13.977 1 97.62 228 PRO A CA 1
ATOM 1662 C C . PRO A 1 228 ? 5.234 -15.727 -13.461 1 97.62 228 PRO A C 1
ATOM 1664 O O . PRO A 1 228 ? 5.5 -16.625 -14.258 1 97.62 228 PRO A O 1
ATOM 1667 N N . VAL A 1 229 ? 5.125 -15.953 -12.133 1 98.12 229 VAL A N 1
ATOM 1668 C CA . VAL A 1 229 ? 5.5 -17.234 -11.562 1 98.12 229 VAL A CA 1
ATOM 1669 C C . VAL A 1 229 ? 4.453 -18.297 -11.922 1 98.12 229 VAL A C 1
ATOM 1671 O O . VAL A 1 229 ? 4.727 -19.484 -11.867 1 98.12 229 VAL A O 1
ATOM 1674 N N . VAL A 1 230 ? 3.25 -17.875 -12.297 1 98.19 230 VAL A N 1
ATOM 1675 C CA . VAL A 1 230 ? 2.145 -18.781 -12.586 1 98.19 230 VAL A CA 1
ATOM 1676 C C . VAL A 1 230 ? 2.529 -19.703 -13.742 1 98.19 230 VAL A C 1
ATOM 1678 O O . VAL A 1 230 ? 2.443 -20.922 -13.617 1 98.19 230 VAL A O 1
ATOM 1681 N N . GLU A 1 231 ? 3.021 -19.125 -14.773 1 97.12 231 GLU A N 1
ATOM 1682 C CA . GLU A 1 231 ? 3.432 -19.938 -15.906 1 97.12 231 GLU A CA 1
ATOM 1683 C C . GLU A 1 231 ? 4.648 -20.797 -15.562 1 97.12 231 GLU A C 1
ATOM 1685 O O . GLU A 1 231 ? 4.762 -21.938 -16.016 1 97.12 231 GLU A O 1
ATOM 1690 N N . ALA A 1 232 ? 5.555 -20.25 -14.805 1 97.31 232 ALA A N 1
ATOM 1691 C CA . ALA A 1 232 ? 6.758 -20.984 -14.422 1 97.31 232 ALA A CA 1
ATOM 1692 C C . ALA A 1 232 ? 6.402 -22.234 -13.625 1 97.31 232 ALA A C 1
ATOM 1694 O O . ALA A 1 232 ? 6.934 -23.312 -13.891 1 97.31 232 ALA A O 1
ATOM 1695 N N . VAL A 1 233 ? 5.496 -22.062 -12.695 1 98.38 233 VAL A N 1
ATOM 1696 C CA . VAL A 1 233 ? 5.07 -23.203 -11.867 1 98.38 233 VAL A CA 1
ATOM 1697 C C . VAL A 1 233 ? 4.328 -24.219 -12.734 1 98.38 233 VAL A C 1
ATOM 1699 O O . VAL A 1 233 ? 4.555 -25.422 -12.609 1 98.38 233 VAL A O 1
ATOM 1702 N N . ALA A 1 234 ? 3.439 -23.734 -13.602 1 98.19 234 ALA A N 1
ATOM 1703 C CA . ALA A 1 234 ? 2.688 -24.625 -14.477 1 98.19 234 ALA A CA 1
ATOM 1704 C C . ALA A 1 234 ? 3.625 -25.469 -15.344 1 98.19 234 ALA A C 1
ATOM 1706 O O . ALA A 1 234 ? 3.467 -26.688 -15.445 1 98.19 234 ALA A O 1
ATOM 1707 N N . ALA A 1 235 ? 4.617 -24.828 -15.922 1 97.62 235 ALA A N 1
ATOM 1708 C CA . ALA A 1 235 ? 5.574 -25.516 -16.797 1 97.62 235 ALA A CA 1
ATOM 1709 C C . ALA A 1 235 ? 6.367 -26.562 -16.016 1 97.62 235 ALA A C 1
ATOM 1711 O O . ALA A 1 235 ? 6.555 -27.688 -16.5 1 97.62 235 ALA A O 1
ATOM 1712 N N . ARG A 1 236 ? 6.781 -26.188 -14.875 1 97.5 236 ARG A N 1
ATOM 1713 C CA . ARG A 1 236 ? 7.566 -27.109 -14.055 1 97.5 236 ARG A CA 1
ATOM 1714 C C . ARG A 1 236 ? 6.727 -28.312 -13.625 1 97.5 236 ARG A C 1
ATOM 1716 O O . ARG A 1 236 ? 7.219 -29.453 -13.617 1 97.5 236 ARG A O 1
ATOM 1723 N N . LEU A 1 237 ? 5.52 -28.047 -13.242 1 97.38 237 LEU A N 1
ATOM 1724 C CA . LEU A 1 237 ? 4.625 -29.109 -12.805 1 97.38 237 LEU A CA 1
ATOM 1725 C C . LEU A 1 237 ? 4.332 -30.078 -13.945 1 97.38 237 LEU A C 1
ATOM 1727 O O . LEU A 1 237 ? 4.301 -31.297 -13.734 1 97.38 237 LEU A O 1
ATOM 1731 N N . ARG A 1 238 ? 4.172 -29.578 -15.188 1 96.62 238 ARG A N 1
ATOM 1732 C CA . ARG A 1 238 ? 3.973 -30.406 -16.375 1 96.62 238 ARG A CA 1
ATOM 1733 C C . ARG A 1 238 ? 5.168 -31.328 -16.594 1 96.62 238 ARG A C 1
ATOM 1735 O O . ARG A 1 238 ? 5 -32.5 -16.984 1 96.62 238 ARG A O 1
ATOM 1742 N N . GLN A 1 239 ? 6.281 -30.766 -16.328 1 96.38 239 GLN A N 1
ATOM 1743 C CA . GLN A 1 239 ? 7.512 -31.531 -16.531 1 96.38 239 GLN A CA 1
ATOM 1744 C C . GLN A 1 239 ? 7.652 -32.625 -15.484 1 96.38 239 GLN A C 1
ATOM 1746 O O . GLN A 1 239 ? 8.07 -33.75 -15.797 1 96.38 239 GLN A O 1
ATOM 1751 N N . GLU A 1 240 ? 7.309 -32.344 -14.32 1 95.69 240 GLU A N 1
ATOM 1752 C CA . GLU A 1 240 ? 7.496 -33.281 -13.211 1 95.69 240 GLU A CA 1
ATOM 1753 C C . GLU A 1 240 ? 6.438 -34.375 -13.227 1 95.69 240 GLU A C 1
ATOM 1755 O O . GLU A 1 240 ? 6.691 -35.5 -12.789 1 95.69 240 GLU A O 1
ATOM 1760 N N . LEU A 1 241 ? 5.258 -34.031 -13.648 1 96.5 241 LEU A N 1
ATOM 1761 C CA . LEU A 1 241 ? 4.156 -35 -13.641 1 96.5 241 LEU A CA 1
ATOM 1762 C C . LEU A 1 241 ? 3.568 -35.156 -15.039 1 96.5 241 LEU A C 1
ATOM 1764 O O . LEU A 1 241 ? 2.451 -34.688 -15.305 1 96.5 241 LEU A O 1
ATOM 1768 N N . PRO A 1 242 ? 4.293 -36 -15.82 1 94.12 242 PRO A N 1
ATOM 1769 C CA . PRO A 1 242 ? 3.746 -36.219 -17.156 1 94.12 242 PRO A CA 1
ATOM 1770 C C . PRO A 1 242 ? 2.35 -36.844 -17.125 1 94.12 242 PRO A C 1
ATOM 1772 O O . PRO A 1 242 ? 2.068 -37.688 -16.266 1 94.12 242 PRO A O 1
ATOM 1775 N N . GLY A 1 243 ? 1.444 -36.375 -17.891 1 93.75 243 GLY A N 1
ATOM 1776 C CA . GLY A 1 243 ? 0.08 -36.906 -17.938 1 93.75 243 GLY A CA 1
ATOM 1777 C C . GLY A 1 243 ? -0.92 -35.969 -17.281 1 93.75 243 GLY A C 1
ATOM 1778 O O . GLY A 1 243 ? -2.119 -36.031 -17.547 1 93.75 243 GLY A O 1
ATOM 1779 N N . LEU A 1 244 ? -0.373 -35.156 -16.312 1 96.81 244 LEU A N 1
ATOM 1780 C CA . LEU A 1 244 ? -1.224 -34.125 -15.711 1 96.81 244 LEU A CA 1
ATOM 1781 C C . LEU A 1 244 ? -1.317 -32.906 -16.609 1 96.81 244 LEU A C 1
ATOM 1783 O O . LEU A 1 244 ? -0.294 -32.344 -17.016 1 96.81 244 LEU A O 1
ATOM 1787 N N . GLU A 1 245 ? -2.498 -32.562 -17 1 98 245 GLU A N 1
ATOM 1788 C CA . GLU A 1 245 ? -2.67 -31.312 -17.703 1 98 245 GLU A CA 1
ATOM 1789 C C . GLU A 1 245 ? -2.664 -30.125 -16.75 1 98 245 GLU A C 1
ATOM 1791 O O . GLU A 1 245 ? -3.428 -30.109 -15.773 1 98 245 GLU A O 1
ATOM 1796 N N . VAL A 1 246 ? -1.741 -29.234 -16.938 1 98.44 246 VAL A N 1
ATOM 1797 C CA . VAL A 1 246 ? -1.61 -28.094 -16.047 1 98.44 246 VAL A CA 1
ATOM 1798 C C . VAL A 1 246 ? -1.863 -26.797 -16.828 1 98.44 246 VAL A C 1
ATOM 1800 O O . VAL A 1 246 ? -1.176 -26.516 -17.812 1 98.44 246 VAL A O 1
ATOM 1803 N N . LEU A 1 247 ? -2.832 -26 -16.375 1 97.88 247 LEU A N 1
ATOM 1804 C CA . LEU A 1 247 ? -3.244 -24.781 -17.078 1 97.88 247 LEU A CA 1
ATOM 1805 C C . LEU A 1 247 ? -3.049 -23.562 -16.203 1 97.88 247 LEU A C 1
ATOM 1807 O O . LEU A 1 247 ? -3.426 -23.562 -15.023 1 97.88 247 LEU A O 1
ATOM 1811 N N . PRO A 1 248 ? -2.393 -22.516 -16.75 1 97.25 248 PRO A N 1
ATOM 1812 C CA . PRO A 1 248 ? -2.41 -21.25 -16.016 1 97.25 248 PRO A CA 1
ATOM 1813 C C . PRO A 1 248 ? -3.771 -20.562 -16.062 1 97.25 248 PRO A C 1
ATOM 1815 O O . PRO A 1 248 ? -4.465 -20.609 -17.078 1 97.25 248 PRO A O 1
ATOM 1818 N N . SER A 1 249 ? -4.137 -19.984 -15.016 1 96.88 249 SER A N 1
ATOM 1819 C CA . SER A 1 249 ? -5.398 -19.25 -14.969 1 96.88 249 SER A CA 1
ATOM 1820 C C . SER A 1 249 ? -5.383 -18.062 -15.922 1 96.88 249 SER A C 1
ATOM 1822 O O . SER A 1 249 ? -4.355 -17.391 -16.078 1 96.88 249 SER A O 1
ATOM 1824 N N . ARG A 1 250 ? -6.527 -17.766 -16.469 1 93.94 250 ARG A N 1
ATOM 1825 C CA . ARG A 1 250 ? -6.715 -16.594 -17.312 1 93.94 250 ARG A CA 1
ATOM 1826 C C . ARG A 1 250 ? -7.629 -15.57 -16.656 1 93.94 250 ARG A C 1
ATOM 1828 O O . ARG A 1 250 ? -7.906 -14.508 -17.219 1 93.94 250 ARG A O 1
ATOM 1835 N N . GLU A 1 251 ? -7.957 -15.852 -15.43 1 94.19 251 GLU A N 1
ATOM 1836 C CA . GLU A 1 251 ? -8.977 -15.023 -14.789 1 94.19 251 GLU A CA 1
ATOM 1837 C C . GLU A 1 251 ? -8.352 -14.094 -13.742 1 94.19 251 GLU A C 1
ATOM 1839 O O . GLU A 1 251 ? -8.992 -13.141 -13.297 1 94.19 251 GLU A O 1
ATOM 1844 N N . ASN A 1 252 ? -7.094 -14.422 -13.32 1 94.06 252 ASN A N 1
ATOM 1845 C CA . ASN A 1 252 ? -6.457 -13.492 -12.398 1 94.06 252 ASN A CA 1
ATOM 1846 C C . ASN A 1 252 ? -6.18 -12.141 -13.062 1 94.06 252 ASN A C 1
ATOM 1848 O O . ASN A 1 252 ? -5.789 -12.094 -14.227 1 94.06 252 ASN A O 1
ATOM 1852 N N . ARG A 1 253 ? -6.465 -11.141 -12.344 1 91.94 253 ARG A N 1
ATOM 1853 C CA . ARG A 1 253 ? -6.176 -9.766 -12.742 1 91.94 253 ARG A CA 1
ATOM 1854 C C . ARG A 1 253 ? -5.785 -8.914 -11.539 1 91.94 253 ARG A C 1
ATOM 1856 O O . ARG A 1 253 ? -6.027 -9.305 -10.391 1 91.94 253 ARG A O 1
ATOM 1863 N N . ASP A 1 254 ? -5.121 -7.816 -11.914 1 94.62 254 ASP A N 1
ATOM 1864 C CA . ASP A 1 254 ? -5.027 -6.793 -10.875 1 94.62 254 ASP A CA 1
ATOM 1865 C C . ASP A 1 254 ? -6.41 -6.387 -10.375 1 94.62 254 ASP A C 1
ATOM 1867 O O . ASP A 1 254 ? -7.289 -6.047 -11.172 1 94.62 254 ASP A O 1
ATOM 1871 N N . PRO A 1 255 ? -6.613 -6.543 -9.07 1 94.69 255 PRO A N 1
ATOM 1872 C CA . PRO A 1 255 ? -7.949 -6.211 -8.578 1 94.69 255 PRO A CA 1
ATOM 1873 C C . PRO A 1 255 ? -8.273 -4.723 -8.719 1 94.69 255 PRO A C 1
ATOM 1875 O O . PRO A 1 255 ? -9.43 -4.324 -8.57 1 94.69 255 PRO A O 1
ATOM 1878 N N . PHE A 1 256 ? -7.332 -3.887 -8.945 1 95.5 256 PHE A N 1
ATOM 1879 C CA . PHE A 1 256 ? -7.543 -2.445 -9.031 1 95.5 256 PHE A CA 1
ATOM 1880 C C . PHE A 1 256 ? -7.703 -2.006 -10.477 1 95.5 256 PHE A C 1
ATOM 1882 O O . PHE A 1 256 ? -7.016 -2.518 -11.367 1 95.5 256 PHE A O 1
ATOM 1889 N N . THR A 1 257 ? -8.625 -1.155 -10.672 1 94.5 257 THR A N 1
ATOM 1890 C CA . THR A 1 257 ? -8.664 -0.301 -11.852 1 94.5 257 THR A CA 1
ATOM 1891 C C . THR A 1 257 ? -8.047 1.062 -11.555 1 94.5 257 THR A C 1
ATOM 1893 O O . THR A 1 257 ? -8.281 1.64 -10.492 1 94.5 257 THR A O 1
ATOM 1896 N N . TYR A 1 258 ? -7.238 1.571 -12.469 1 93.06 258 TYR A N 1
ATOM 1897 C CA . TYR A 1 258 ? -6.504 2.809 -12.234 1 93.06 258 TYR A CA 1
ATOM 1898 C C . TYR A 1 258 ? -7.07 3.947 -13.07 1 93.06 258 TYR A C 1
ATOM 1900 O O . TYR A 1 258 ? -7.492 3.738 -14.211 1 93.06 258 TYR A O 1
ATOM 1908 N N . LEU A 1 259 ? -7.059 5.086 -12.453 1 89.19 259 LEU A N 1
ATOM 1909 C CA . LEU A 1 259 ? -7.492 6.305 -13.125 1 89.19 259 LEU A CA 1
ATOM 1910 C C . LEU A 1 259 ? -6.316 7.254 -13.344 1 89.19 259 LEU A C 1
ATOM 1912 O O . LEU A 1 259 ? -5.602 7.586 -12.391 1 89.19 259 LEU A O 1
ATOM 1916 N N . MET B 1 1 ? 4.969 36.688 20.641 1 78.69 1 MET B N 1
ATOM 1917 C CA . MET B 1 1 ? 5.797 35.5 20.766 1 78.69 1 MET B CA 1
ATOM 1918 C C . MET B 1 1 ? 5.141 34.469 21.688 1 78.69 1 MET B C 1
ATOM 1920 O O . MET B 1 1 ? 4.52 34.844 22.688 1 78.69 1 MET B O 1
ATOM 1924 N N . ARG B 1 2 ? 5.027 33.25 21.203 1 90.12 2 ARG B N 1
ATOM 1925 C CA . ARG B 1 2 ? 4.441 32.156 21.984 1 90.12 2 ARG B CA 1
ATOM 1926 C C . ARG B 1 2 ? 5.484 31.109 22.344 1 90.12 2 ARG B C 1
ATOM 1928 O O . ARG B 1 2 ? 6.438 30.891 21.578 1 90.12 2 ARG B O 1
ATOM 1935 N N . THR B 1 3 ? 5.277 30.578 23.469 1 93.94 3 THR B N 1
ATOM 1936 C CA . THR B 1 3 ? 6.184 29.484 23.812 1 93.94 3 THR B CA 1
ATOM 1937 C C . THR B 1 3 ? 5.746 28.188 23.156 1 93.94 3 THR B C 1
ATOM 1939 O O . THR B 1 3 ? 4.574 28.016 22.797 1 93.94 3 THR B O 1
ATOM 1942 N N . VAL B 1 4 ? 6.641 27.266 23.031 1 96.19 4 VAL B N 1
ATOM 1943 C CA . VAL B 1 4 ? 6.348 25.953 22.484 1 96.19 4 VAL B CA 1
ATOM 1944 C C . VAL B 1 4 ? 5.277 25.266 23.328 1 96.19 4 VAL B C 1
ATOM 1946 O O . VAL B 1 4 ? 4.363 24.641 22.781 1 96.19 4 VAL B O 1
ATOM 1949 N N . SER B 1 5 ? 5.344 25.453 24.625 1 94.69 5 SER B N 1
ATOM 1950 C CA . SER B 1 5 ? 4.391 24.844 25.531 1 94.69 5 SER B CA 1
ATOM 1951 C C . SER B 1 5 ? 2.982 25.375 25.312 1 94.69 5 SER B C 1
ATOM 1953 O O . SER B 1 5 ? 2.012 24.609 25.344 1 94.69 5 SER B O 1
ATOM 1955 N N . GLU B 1 6 ? 2.877 26.625 25.109 1 95.5 6 GLU B N 1
ATOM 1956 C CA . GLU B 1 6 ? 1.58 27.25 24.844 1 95.5 6 GLU B CA 1
ATOM 1957 C C . GLU B 1 6 ? 0.979 26.734 23.547 1 95.5 6 GLU B C 1
ATOM 1959 O O . GLU B 1 6 ? -0.225 26.469 23.469 1 95.5 6 GLU B O 1
ATOM 1964 N N . ILE B 1 7 ? 1.81 26.609 22.594 1 97.44 7 ILE B N 1
ATOM 1965 C CA . ILE B 1 7 ? 1.352 26.109 21.297 1 97.44 7 ILE B CA 1
ATOM 1966 C C . ILE B 1 7 ? 0.93 24.656 21.406 1 97.44 7 ILE B C 1
ATOM 1968 O O . ILE B 1 7 ? -0.099 24.25 20.875 1 97.44 7 ILE B O 1
ATOM 1972 N N . TYR B 1 8 ? 1.685 23.891 22.156 1 97.38 8 TYR B N 1
ATOM 1973 C CA . TYR B 1 8 ? 1.344 22.484 22.375 1 97.38 8 TYR B CA 1
ATOM 1974 C C . TYR B 1 8 ? -0.012 22.359 23.062 1 97.38 8 TYR B C 1
ATOM 1976 O O . TYR B 1 8 ? -0.81 21.484 22.703 1 97.38 8 TYR B O 1
ATOM 1984 N N . GLU B 1 9 ? -0.262 23.188 24 1 96.69 9 GLU B N 1
ATOM 1985 C CA . GLU B 1 9 ? -1.542 23.156 24.703 1 96.69 9 GLU B CA 1
ATOM 1986 C C . GLU B 1 9 ? -2.699 23.453 23.75 1 96.69 9 GLU B C 1
ATOM 1988 O O . GLU B 1 9 ? -3.756 22.828 23.844 1 96.69 9 GLU B O 1
ATOM 1993 N N . ALA B 1 10 ? -2.494 24.422 22.938 1 97.5 10 ALA B N 1
ATOM 1994 C CA . ALA B 1 10 ? -3.518 24.75 21.953 1 97.5 10 ALA B CA 1
ATOM 1995 C C . ALA B 1 10 ? -3.781 23.562 21.016 1 97.5 10 ALA B C 1
ATOM 1997 O O . ALA B 1 10 ? -4.934 23.234 20.734 1 97.5 10 ALA B O 1
ATOM 1998 N N . LEU B 1 11 ? -2.742 22.906 20.578 1 98.38 11 LEU B N 1
ATOM 1999 C CA . LEU B 1 11 ? -2.863 21.766 19.672 1 98.38 11 LEU B CA 1
ATOM 2000 C C . LEU B 1 11 ? -3.533 20.594 20.391 1 98.38 11 LEU B C 1
ATOM 2002 O O . LEU B 1 11 ? -4.324 19.859 19.781 1 98.38 11 LEU B O 1
ATOM 2006 N N . ALA B 1 12 ? -3.238 20.469 21.672 1 98 12 ALA B N 1
ATOM 2007 C CA . ALA B 1 12 ? -3.83 19.391 22.469 1 98 12 ALA B CA 1
ATOM 2008 C C . ALA B 1 12 ? -5.336 19.594 22.625 1 98 12 ALA B C 1
ATOM 2010 O O . ALA B 1 12 ? -6.086 18.625 22.75 1 98 12 ALA B O 1
ATOM 2011 N N . ARG B 1 13 ? -5.742 20.797 22.578 1 97.19 13 ARG B N 1
ATOM 2012 C CA . ARG B 1 13 ? -7.176 21.062 22.609 1 97.19 13 ARG B CA 1
ATOM 2013 C C . ARG B 1 13 ? -7.82 20.719 21.266 1 97.19 13 ARG B C 1
ATOM 2015 O O . ARG B 1 13 ? -8.953 20.234 21.234 1 97.19 13 ARG B O 1
ATOM 2022 N N . MET B 1 14 ? -7.09 20.953 20.219 1 97.44 14 MET B N 1
ATOM 2023 C CA . MET B 1 14 ? -7.574 20.656 18.891 1 97.44 14 MET B CA 1
ATOM 2024 C C . MET B 1 14 ? -7.672 19.141 18.672 1 97.44 14 MET B C 1
ATOM 2026 O O . MET B 1 14 ? -8.656 18.656 18.125 1 97.44 14 MET B O 1
ATOM 2030 N N . ALA B 1 15 ? -6.676 18.469 19.094 1 98.44 15 ALA B N 1
ATOM 2031 C CA . ALA B 1 15 ? -6.582 17.016 19 1 98.44 15 ALA B CA 1
ATOM 2032 C C . ALA B 1 15 ? -6.027 16.406 20.297 1 98.44 15 ALA B C 1
ATOM 2034 O O . ALA B 1 15 ? -4.824 16.156 20.406 1 98.44 15 ALA B O 1
ATOM 2035 N N . PRO B 1 16 ? -6.922 16.172 21.188 1 98.44 16 PRO B N 1
ATOM 2036 C CA . PRO B 1 16 ? -6.465 15.625 22.469 1 98.44 16 PRO B CA 1
ATOM 2037 C C . PRO B 1 16 ? -5.605 14.375 22.312 1 98.44 16 PRO B C 1
ATOM 2039 O O . PRO B 1 16 ? -5.98 13.453 21.578 1 98.44 16 PRO B O 1
ATOM 2042 N N . PRO B 1 17 ? -4.438 14.336 23.031 1 98.12 17 PRO B N 1
ATOM 2043 C CA . PRO B 1 17 ? -3.531 13.195 22.875 1 98.12 17 PRO B CA 1
ATOM 2044 C C . PRO B 1 17 ? -4.176 11.867 23.266 1 98.12 17 PRO B C 1
ATOM 2046 O O . PRO B 1 17 ? -3.775 10.812 22.781 1 98.12 17 PRO B O 1
ATOM 2049 N N . GLU B 1 18 ? -5.211 11.852 24.078 1 97.44 18 GLU B N 1
ATOM 2050 C CA . GLU B 1 18 ? -5.887 10.648 24.547 1 97.44 18 GLU B CA 1
ATOM 2051 C C . GLU B 1 18 ? -6.621 9.945 23.422 1 97.44 18 GLU B C 1
ATOM 2053 O O . GLU B 1 18 ? -6.984 8.773 23.547 1 97.44 18 GLU B O 1
ATOM 2058 N N . LEU B 1 19 ? -6.836 10.648 22.328 1 98.12 19 LEU B N 1
ATOM 2059 C CA . LEU B 1 19 ? -7.527 10.07 21.172 1 98.12 19 LEU B CA 1
ATOM 2060 C C . LEU B 1 19 ? -6.578 9.211 20.344 1 98.12 19 LEU B C 1
ATOM 2062 O O . LEU B 1 19 ? -7.02 8.461 19.469 1 98.12 19 LEU B O 1
ATOM 2066 N N . ALA B 1 20 ? -5.305 9.281 20.656 1 98.12 20 ALA B N 1
ATOM 2067 C CA . ALA B 1 20 ? -4.316 8.562 19.844 1 98.12 20 ALA B CA 1
ATOM 2068 C C . ALA B 1 20 ? -4.414 7.059 20.078 1 98.12 20 ALA B C 1
ATOM 2070 O O . ALA B 1 20 ? -4.703 6.609 21.188 1 98.12 20 ALA B O 1
ATOM 2071 N N . GLU B 1 21 ? -4.188 6.328 18.984 1 97.38 21 GLU B N 1
ATOM 2072 C CA . GLU B 1 21 ? -4.035 4.887 19.141 1 97.38 21 GLU B CA 1
ATOM 2073 C C . GLU B 1 21 ? -2.885 4.551 20.094 1 97.38 21 GLU B C 1
ATOM 2075 O O . GLU B 1 21 ? -1.89 5.277 20.141 1 97.38 21 GLU B O 1
ATOM 2080 N N . SER B 1 22 ? -2.945 3.369 20.719 1 96.44 22 SER B N 1
ATOM 2081 C CA . SER B 1 22 ? -1.999 3.008 21.766 1 96.44 22 SER B CA 1
ATOM 2082 C C . SER B 1 22 ? -0.601 2.791 21.203 1 96.44 22 SER B C 1
ATOM 2084 O O . SER B 1 22 ? 0.396 2.973 21.906 1 96.44 22 SER B O 1
ATOM 2086 N N . TRP B 1 23 ? -0.532 2.436 19.938 1 95.75 23 TRP B N 1
ATOM 2087 C CA . TRP B 1 23 ? 0.749 2.113 19.312 1 95.75 23 TRP B CA 1
ATOM 2088 C C . TRP B 1 23 ? 1.422 3.367 18.766 1 95.75 23 TRP B C 1
ATOM 2090 O O . TRP B 1 23 ? 2.58 3.326 18.344 1 95.75 23 TRP B O 1
ATOM 2100 N N . ASP B 1 24 ? 0.703 4.449 18.828 1 97.38 24 ASP B N 1
ATOM 2101 C CA . ASP B 1 24 ? 1.122 5.68 18.172 1 97.38 24 ASP B CA 1
ATOM 2102 C C . ASP B 1 24 ? 2.006 6.523 19.078 1 97.38 24 ASP B C 1
ATOM 2104 O O . ASP B 1 24 ? 2.145 6.223 20.266 1 97.38 24 ASP B O 1
ATOM 2108 N N . ASN B 1 25 ? 2.74 7.516 18.469 1 97.94 25 ASN B N 1
ATOM 2109 C CA . ASN B 1 25 ? 3.605 8.43 19.219 1 97.94 25 ASN B CA 1
ATOM 2110 C C . ASN B 1 25 ? 3.344 9.883 18.828 1 97.94 25 ASN B C 1
ATOM 2112 O O . ASN B 1 25 ? 3.973 10.414 17.906 1 97.94 25 ASN B O 1
ATOM 2116 N N . VAL B 1 26 ? 2.449 10.539 19.594 1 98.5 26 VAL B N 1
ATOM 2117 C CA . VAL B 1 26 ? 2.057 11.906 19.297 1 98.5 26 VAL B CA 1
ATOM 2118 C C . VAL B 1 26 ? 2.562 12.852 20.375 1 98.5 26 VAL B C 1
ATOM 2120 O O . VAL B 1 26 ? 2.959 12.398 21.469 1 98.5 26 VAL B O 1
ATOM 2123 N N . GLY B 1 27 ? 2.658 14.125 20.109 1 98.25 27 GLY B N 1
ATOM 2124 C CA . GLY B 1 27 ? 2.992 15.133 21.094 1 98.25 27 GLY B CA 1
ATOM 2125 C C . GLY B 1 27 ? 4.246 15.922 20.75 1 98.25 27 GLY B C 1
ATOM 2126 O O . GLY B 1 27 ? 4.594 16.062 19.578 1 98.25 27 GLY B O 1
ATOM 2127 N N . LEU B 1 28 ? 4.723 16.625 21.781 1 98.31 28 LEU B N 1
ATOM 2128 C CA . LEU B 1 28 ? 5.988 17.328 21.641 1 98.31 28 LEU B CA 1
ATOM 2129 C C . LEU B 1 28 ? 7.16 16.359 21.594 1 98.31 28 LEU B C 1
ATOM 2131 O O . LEU B 1 28 ? 7.562 15.812 22.625 1 98.31 28 LEU B O 1
ATOM 2135 N N . LEU B 1 29 ? 7.734 16.172 20.359 1 98.25 29 LEU B N 1
ATOM 2136 C CA . LEU B 1 29 ? 8.695 15.086 20.172 1 98.25 29 LEU B CA 1
ATOM 2137 C C . LEU B 1 29 ? 10.117 15.625 20.109 1 98.25 29 LEU B C 1
ATOM 2139 O O . LEU B 1 29 ? 11.07 14.883 20.359 1 98.25 29 LEU B O 1
ATOM 2143 N N . VAL B 1 30 ? 10.25 16.812 19.656 1 98.12 30 VAL B N 1
ATOM 2144 C CA . VAL B 1 30 ? 11.508 17.547 19.719 1 98.12 30 VAL B CA 1
ATOM 2145 C C . VAL B 1 30 ? 11.281 18.906 20.375 1 98.12 30 VAL B C 1
ATOM 2147 O O . VAL B 1 30 ? 10.508 19.734 19.875 1 98.12 30 VAL B O 1
ATOM 2150 N N . ASP B 1 31 ? 11.977 19.109 21.531 1 97.75 31 ASP B N 1
ATOM 2151 C CA . ASP B 1 31 ? 11.781 20.328 22.297 1 97.75 31 ASP B CA 1
ATOM 2152 C C . ASP B 1 31 ? 13.078 21.141 22.375 1 97.75 31 ASP B C 1
ATOM 2154 O O . ASP B 1 31 ? 13.953 20.828 23.188 1 97.75 31 ASP B O 1
ATOM 2158 N N . CYS B 1 32 ? 13.125 22.141 21.578 1 95.75 32 CYS B N 1
ATOM 2159 C CA . CYS B 1 32 ? 14.289 23.016 21.594 1 95.75 32 CYS B CA 1
ATOM 2160 C C . CYS B 1 32 ? 14.031 24.25 22.469 1 95.75 32 CYS B C 1
ATOM 2162 O O . CYS B 1 32 ? 14.922 25.078 22.641 1 95.75 32 CYS B O 1
ATOM 2164 N N . GLY B 1 33 ? 12.867 24.359 22.969 1 88.38 33 GLY B N 1
ATOM 2165 C CA . GLY B 1 33 ? 12.492 25.438 23.875 1 88.38 33 GLY B CA 1
ATOM 2166 C C . GLY B 1 33 ? 12.414 26.781 23.172 1 88.38 33 GLY B C 1
ATOM 2167 O O . GLY B 1 33 ? 12.289 26.859 21.953 1 88.38 33 GLY B O 1
ATOM 2168 N N . GLY B 1 34 ? 12.164 27.797 23.969 1 84.69 34 GLY B N 1
ATOM 2169 C CA . GLY B 1 34 ? 12.203 29.172 23.484 1 84.69 34 GLY B CA 1
ATOM 2170 C C . GLY B 1 34 ? 10.852 29.672 23 1 84.69 34 GLY B C 1
ATOM 2171 O O . GLY B 1 34 ? 9.828 29.031 23.234 1 84.69 34 GLY B O 1
ATOM 2172 N N . SER B 1 35 ? 10.984 30.922 22.469 1 92.19 35 SER B N 1
ATOM 2173 C CA . SER B 1 35 ? 9.805 31.562 21.891 1 92.19 35 SER B CA 1
ATOM 2174 C C . SER B 1 35 ? 9.727 31.344 20.391 1 92.19 35 SER B C 1
ATOM 2176 O O . SER B 1 35 ? 10.758 31.203 19.719 1 92.19 35 SER B O 1
ATOM 2178 N N . VAL B 1 36 ? 8.492 31.156 19.984 1 95.62 36 VAL B N 1
ATOM 2179 C CA . VAL B 1 36 ? 8.219 30.906 18.562 1 95.62 36 VAL B CA 1
ATOM 2180 C C . VAL B 1 36 ? 7.367 32.031 18 1 95.62 36 VAL B C 1
ATOM 2182 O O . VAL B 1 36 ? 6.344 32.406 18.578 1 95.62 36 VAL B O 1
ATOM 2185 N N . GLU B 1 37 ? 7.824 32.594 16.938 1 96.38 37 GLU B N 1
ATOM 2186 C CA . GLU B 1 37 ? 7.051 33.625 16.234 1 96.38 37 GLU B CA 1
ATOM 2187 C C . GLU B 1 37 ? 6.328 33.031 15.023 1 96.38 37 GLU B C 1
ATOM 2189 O O . GLU B 1 37 ? 5.262 33.531 14.641 1 96.38 37 GLU B O 1
ATOM 2194 N N . ARG B 1 38 ? 6.992 32.062 14.438 1 98 38 ARG B N 1
ATOM 2195 C CA . ARG B 1 38 ? 6.469 31.422 13.227 1 98 38 ARG B CA 1
ATOM 2196 C C . ARG B 1 38 ? 6.488 29.891 13.359 1 98 38 ARG B C 1
ATOM 2198 O O . ARG B 1 38 ? 7.473 29.328 13.828 1 98 38 ARG B O 1
ATOM 2205 N N . ALA B 1 39 ? 5.375 29.281 13.016 1 98.5 39 ALA B N 1
ATOM 2206 C CA . ALA B 1 39 ? 5.262 27.828 12.992 1 98.5 39 ALA B CA 1
ATOM 2207 C C . ALA B 1 39 ? 4.934 27.328 11.594 1 98.5 39 ALA B C 1
ATOM 2209 O O . ALA B 1 39 ? 4.219 27.984 10.836 1 98.5 39 ALA B O 1
ATOM 2210 N N . LEU B 1 40 ? 5.488 26.219 11.227 1 98.75 40 LEU B N 1
ATOM 2211 C CA . LEU B 1 40 ? 5.223 25.547 9.961 1 98.75 40 LEU B CA 1
ATOM 2212 C C . LEU B 1 40 ? 4.367 24.297 10.18 1 98.75 40 LEU B C 1
ATOM 2214 O O . LEU B 1 40 ? 4.66 23.484 11.055 1 98.75 40 LEU B O 1
ATOM 2218 N N . VAL B 1 41 ? 3.238 24.203 9.477 1 98.81 41 VAL B N 1
ATOM 2219 C CA . VAL B 1 41 ? 2.391 23.016 9.547 1 98.81 41 VAL B CA 1
ATOM 2220 C C . VAL B 1 41 ? 2.617 22.156 8.312 1 98.81 41 VAL B C 1
ATOM 2222 O O . VAL B 1 41 ? 2.656 22.656 7.191 1 98.81 41 VAL B O 1
ATOM 2225 N N . CYS B 1 42 ? 2.811 20.844 8.555 1 98.5 42 CYS B N 1
ATOM 2226 C CA . CYS B 1 42 ? 3.096 19.953 7.426 1 98.5 42 CYS B CA 1
ATOM 2227 C C . CYS B 1 42 ? 2.559 18.562 7.68 1 98.5 42 CYS B C 1
ATOM 2229 O O . CYS B 1 42 ? 2.008 18.281 8.75 1 98.5 42 CYS B O 1
ATOM 2231 N N . LEU B 1 43 ? 2.592 17.719 6.66 1 98.44 43 LEU B N 1
ATOM 2232 C CA . LEU B 1 43 ? 2.223 16.312 6.785 1 98.44 43 LEU B CA 1
ATOM 2233 C C . LEU B 1 43 ? 3.385 15.492 7.34 1 98.44 43 LEU B C 1
ATOM 2235 O O . LEU B 1 43 ? 3.25 14.836 8.375 1 98.44 43 LEU B O 1
ATOM 2239 N N . ASP B 1 44 ? 4.508 15.586 6.688 1 98.19 44 ASP B N 1
ATOM 2240 C CA . ASP B 1 44 ? 5.738 14.883 7.047 1 98.19 44 ASP B CA 1
ATOM 2241 C C . ASP B 1 44 ? 6.875 15.867 7.293 1 98.19 44 ASP B C 1
ATOM 2243 O O . ASP B 1 44 ? 7.047 16.828 6.543 1 98.19 44 ASP B O 1
ATOM 2247 N N . ILE B 1 45 ? 7.605 15.617 8.359 1 98.44 45 ILE B N 1
ATOM 2248 C CA . ILE B 1 45 ? 8.836 16.391 8.531 1 98.44 45 ILE B CA 1
ATOM 2249 C C . ILE B 1 45 ? 9.984 15.703 7.793 1 98.44 45 ILE B C 1
ATOM 2251 O O . ILE B 1 45 ? 10.617 14.797 8.336 1 98.44 45 ILE B O 1
ATOM 2255 N N . THR B 1 46 ? 10.219 16.156 6.605 1 96.5 46 THR B N 1
ATOM 2256 C CA . THR B 1 46 ? 11.32 15.68 5.789 1 96.5 46 THR B CA 1
ATOM 2257 C C . THR B 1 46 ? 12.5 16.656 5.84 1 96.5 46 THR B C 1
ATOM 2259 O O . THR B 1 46 ? 12.359 17.766 6.34 1 96.5 46 THR B O 1
ATOM 2262 N N . PRO B 1 47 ? 13.656 16.234 5.359 1 95.69 47 PRO B N 1
ATOM 2263 C CA . PRO B 1 47 ? 14.773 17.172 5.297 1 95.69 47 PRO B CA 1
ATOM 2264 C C . PRO B 1 47 ? 14.422 18.453 4.543 1 95.69 47 PRO B C 1
ATOM 2266 O O . PRO B 1 47 ? 14.82 19.547 4.953 1 95.69 47 PRO B O 1
ATOM 2269 N N . GLU B 1 48 ? 13.648 18.297 3.434 1 95.75 48 GLU B N 1
ATOM 2270 C CA . GLU B 1 48 ? 13.227 19.453 2.652 1 95.75 48 GLU B CA 1
ATOM 2271 C C . GLU B 1 48 ? 12.336 20.391 3.477 1 95.75 48 GLU B C 1
ATOM 2273 O O . GLU B 1 48 ? 12.43 21.609 3.354 1 95.75 48 GLU B O 1
ATOM 2278 N N . VAL B 1 49 ? 11.547 19.844 4.352 1 97.81 49 VAL B N 1
ATOM 2279 C CA . VAL B 1 49 ? 10.648 20.625 5.191 1 97.81 49 VAL B CA 1
ATOM 2280 C C . VAL B 1 49 ? 11.453 21.328 6.285 1 97.81 49 VAL B C 1
ATOM 2282 O O . VAL B 1 49 ? 11.141 22.469 6.66 1 97.81 49 VAL B O 1
ATOM 2285 N N . VAL B 1 50 ? 12.469 20.641 6.812 1 98.19 50 VAL B N 1
ATOM 2286 C CA . VAL B 1 50 ? 13.344 21.281 7.789 1 98.19 50 VAL B CA 1
ATOM 2287 C C . VAL B 1 50 ? 14.023 22.484 7.164 1 98.19 50 VAL B C 1
ATOM 2289 O O . VAL B 1 50 ? 14.047 23.578 7.762 1 98.19 50 VAL B O 1
ATOM 2292 N N . GLU B 1 51 ? 14.539 22.281 5.973 1 98.06 51 GLU B N 1
ATOM 2293 C CA . GLU B 1 51 ? 15.164 23.391 5.262 1 98.06 51 GLU B CA 1
ATOM 2294 C C . GLU B 1 51 ? 14.18 24.531 5.039 1 98.06 51 GLU B C 1
ATOM 2296 O O . GLU B 1 51 ? 14.539 25.703 5.168 1 98.06 51 GLU B O 1
ATOM 2301 N N . GLU B 1 52 ? 12.977 24.188 4.699 1 98.31 52 GLU B N 1
ATOM 2302 C CA . GLU B 1 52 ? 11.93 25.188 4.523 1 98.31 52 GLU B CA 1
ATOM 2303 C C . GLU B 1 52 ? 11.688 25.969 5.812 1 98.31 52 GLU B C 1
ATOM 2305 O O . GLU B 1 52 ? 11.555 27.203 5.785 1 98.31 52 GLU B O 1
ATOM 2310 N N . ALA B 1 53 ? 11.609 25.266 6.895 1 98.56 53 ALA B N 1
ATOM 2311 C CA . ALA B 1 53 ? 11.375 25.906 8.195 1 98.56 53 ALA B CA 1
ATOM 2312 C C . ALA B 1 53 ? 12.5 26.875 8.539 1 98.56 53 ALA B C 1
ATOM 2314 O O . ALA B 1 53 ? 12.242 27.984 9.023 1 98.56 53 ALA B O 1
ATOM 2315 N N . VAL B 1 54 ? 13.742 26.453 8.273 1 98.44 54 VAL B N 1
ATOM 2316 C CA . VAL B 1 54 ? 14.891 27.328 8.508 1 98.44 54 VAL B CA 1
ATOM 2317 C C . VAL B 1 54 ? 14.781 28.578 7.641 1 98.44 54 VAL B C 1
ATOM 2319 O O . VAL B 1 54 ? 14.898 29.703 8.133 1 98.44 54 VAL B O 1
ATOM 2322 N N . ALA B 1 55 ? 14.523 28.328 6.379 1 98.5 55 ALA B N 1
ATOM 2323 C CA . ALA B 1 55 ? 14.469 29.422 5.406 1 98.5 55 ALA B CA 1
ATOM 2324 C C . ALA B 1 55 ? 13.367 30.406 5.758 1 98.5 55 ALA B C 1
ATOM 2326 O O . ALA B 1 55 ? 13.508 31.609 5.535 1 98.5 55 ALA B O 1
ATOM 2327 N N . ARG B 1 56 ? 12.32 29.938 6.32 1 98.12 56 ARG B N 1
ATOM 2328 C CA . ARG B 1 56 ? 11.164 30.781 6.625 1 98.12 56 ARG B CA 1
ATOM 2329 C C . ARG B 1 56 ? 11.188 31.234 8.078 1 98.12 56 ARG B C 1
ATOM 2331 O O . ARG B 1 56 ? 10.219 31.812 8.57 1 98.12 56 ARG B O 1
ATOM 2338 N N . GLN B 1 57 ? 12.25 30.859 8.773 1 97.62 57 GLN B N 1
ATOM 2339 C CA . GLN B 1 57 ? 12.516 31.297 10.148 1 97.62 57 GLN B CA 1
ATOM 2340 C C . GLN B 1 57 ? 11.422 30.812 11.094 1 97.62 57 GLN B C 1
ATOM 2342 O O . GLN B 1 57 ? 10.922 31.578 11.914 1 97.62 57 GLN B O 1
ATOM 2347 N N . CYS B 1 58 ? 11.031 29.594 10.898 1 98.12 58 CYS B N 1
ATOM 2348 C CA . CYS B 1 58 ? 10.086 28.953 11.812 1 98.12 58 CYS B CA 1
ATOM 2349 C C . CYS B 1 58 ? 10.82 28.297 12.977 1 98.12 58 CYS B C 1
ATOM 2351 O O . CYS B 1 58 ? 11.797 27.578 12.773 1 98.12 58 CYS B O 1
ATOM 2353 N N . GLY B 1 59 ? 10.297 28.531 14.164 1 97.94 59 GLY B N 1
ATOM 2354 C CA . GLY B 1 59 ? 10.906 27.922 15.336 1 97.94 59 GLY B CA 1
ATOM 2355 C C . GLY B 1 59 ? 10.219 26.641 15.766 1 97.94 59 GLY B C 1
ATOM 2356 O O . GLY B 1 59 ? 10.656 25.984 16.703 1 97.94 59 GLY B O 1
ATOM 2357 N N . LEU B 1 60 ? 9.102 26.328 15.055 1 98.62 60 LEU B N 1
ATOM 2358 C CA . LEU B 1 60 ? 8.305 25.141 15.359 1 98.62 60 LEU B CA 1
ATOM 2359 C C . LEU B 1 60 ? 7.723 24.547 14.078 1 98.62 60 LEU B C 1
ATOM 2361 O O . LEU B 1 60 ? 7.254 25.281 13.203 1 98.62 60 LEU B O 1
ATOM 2365 N N . ILE B 1 61 ? 7.84 23.234 13.992 1 98.88 61 ILE B N 1
ATOM 2366 C CA . ILE B 1 61 ? 7.102 22.5 12.969 1 98.88 61 ILE B CA 1
ATOM 2367 C C . ILE B 1 61 ? 5.996 21.672 13.617 1 98.88 61 ILE B C 1
ATOM 2369 O O . ILE B 1 61 ? 6.242 20.953 14.594 1 98.88 61 ILE B O 1
ATOM 2373 N N . VAL B 1 62 ? 4.766 21.844 13.18 1 98.88 62 VAL B N 1
ATOM 2374 C CA . VAL B 1 62 ? 3.629 21.016 13.531 1 98.88 62 VAL B CA 1
ATOM 2375 C C . VAL B 1 62 ? 3.346 20.031 12.406 1 98.88 62 VAL B C 1
ATOM 2377 O O . VAL B 1 62 ? 3.068 20.422 11.273 1 98.88 62 VAL B O 1
ATOM 2380 N N . SER B 1 63 ? 3.41 18.734 12.703 1 98.88 63 SER B N 1
ATOM 2381 C CA . SER B 1 63 ? 3.234 17.75 11.648 1 98.88 63 SER B CA 1
ATOM 2382 C C . SER B 1 63 ? 2.111 16.766 11.984 1 98.88 63 SER B C 1
ATOM 2384 O O . SER B 1 63 ? 1.77 16.594 13.156 1 98.88 63 SER B O 1
ATOM 2386 N N . HIS B 1 64 ? 1.575 16.156 10.93 1 98.81 64 HIS B N 1
ATOM 2387 C CA . HIS B 1 64 ? 0.646 15.047 11.133 1 98.81 64 HIS B CA 1
ATOM 2388 C C . HIS B 1 64 ? 1.386 13.773 11.516 1 98.81 64 HIS B C 1
ATOM 2390 O O . HIS B 1 64 ? 1.129 13.195 12.578 1 98.81 64 HIS B O 1
ATOM 2396 N N . HIS B 1 65 ? 2.305 13.359 10.68 1 98.75 65 HIS B N 1
ATOM 2397 C CA . HIS B 1 65 ? 3.066 12.156 10.977 1 98.75 65 HIS B CA 1
ATOM 2398 C C . HIS B 1 65 ? 4.156 12.43 12.008 1 98.75 65 HIS B C 1
ATOM 2400 O O . HIS B 1 65 ? 4.832 13.461 11.945 1 98.75 65 HIS B O 1
ATOM 2406 N N . PRO B 1 66 ? 4.352 11.508 12.922 1 98.5 66 PRO B N 1
ATOM 2407 C CA . PRO B 1 66 ? 5.379 11.703 13.945 1 98.5 66 PRO B CA 1
ATOM 2408 C C . PRO B 1 66 ? 6.793 11.688 13.367 1 98.5 66 PRO B C 1
ATOM 2410 O O . PRO B 1 66 ? 7.16 10.766 12.641 1 98.5 66 PRO B O 1
ATOM 2413 N N . VAL B 1 67 ? 7.531 12.703 13.789 1 97.56 67 VAL B N 1
ATOM 2414 C CA . VAL B 1 67 ? 8.922 12.766 13.344 1 97.56 67 VAL B CA 1
ATOM 2415 C C . VAL B 1 67 ? 9.719 11.633 13.992 1 97.56 67 VAL B C 1
ATOM 2417 O O . VAL B 1 67 ? 10.742 11.203 13.453 1 97.56 67 VAL B O 1
ATOM 2420 N N . ILE B 1 68 ? 9.32 11.234 15.141 1 96.12 68 ILE B N 1
ATOM 2421 C CA . ILE B 1 68 ? 9.797 10.039 15.828 1 96.12 68 ILE B CA 1
ATOM 2422 C C . ILE B 1 68 ? 8.641 9.062 16.031 1 96.12 68 ILE B C 1
ATOM 2424 O O . ILE B 1 68 ? 7.781 9.281 16.891 1 96.12 68 ILE B O 1
ATOM 2428 N N . PHE B 1 69 ? 8.609 8.055 15.219 1 94.06 69 PHE B N 1
ATOM 2429 C CA . PHE B 1 69 ? 7.523 7.086 15.32 1 94.06 69 PHE B CA 1
ATOM 2430 C C . PHE B 1 69 ? 7.887 5.953 16.266 1 94.06 69 PHE B C 1
ATOM 2432 O O . PHE B 1 69 ? 7.129 5.645 17.188 1 94.06 69 PHE B O 1
ATOM 2439 N N . SER B 1 70 ? 9.078 5.402 15.961 1 91.06 70 SER B N 1
ATOM 2440 C CA . SER B 1 70 ? 9.656 4.406 16.859 1 91.06 70 SER B CA 1
ATOM 2441 C C . SER B 1 70 ? 10.789 5.004 17.688 1 91.06 70 SER B C 1
ATOM 2443 O O . SER B 1 70 ? 11.484 5.914 17.234 1 91.06 70 SER B O 1
ATOM 2445 N N . PRO B 1 71 ? 10.961 4.406 18.844 1 92.12 71 PRO B N 1
ATOM 2446 C CA . PRO B 1 71 ? 12.047 4.93 19.688 1 92.12 71 PRO B CA 1
ATOM 2447 C C . PRO B 1 71 ? 13.398 4.902 18.984 1 92.12 71 PRO B C 1
ATOM 2449 O O . PRO B 1 71 ? 13.703 3.949 18.266 1 92.12 71 PRO B O 1
ATOM 2452 N N . LEU B 1 72 ? 14.156 5.918 19.203 1 92.44 72 LEU B N 1
ATOM 2453 C CA . LEU B 1 72 ? 15.469 6.055 18.578 1 92.44 72 LEU B CA 1
ATOM 2454 C C . LEU B 1 72 ? 16.547 5.352 19.391 1 92.44 72 LEU B C 1
ATOM 2456 O O . LEU B 1 72 ? 16.625 5.539 20.609 1 92.44 72 LEU B O 1
ATOM 2460 N N . LYS B 1 73 ? 17.391 4.52 18.75 1 89.75 73 LYS B N 1
ATOM 2461 C CA . LYS B 1 73 ? 18.531 3.869 19.391 1 89.75 73 LYS B CA 1
ATOM 2462 C C . LYS B 1 73 ? 19.828 4.609 19.094 1 89.75 73 LYS B C 1
ATOM 2464 O O . LYS B 1 73 ? 20.812 4.465 19.828 1 89.75 73 LYS B O 1
ATOM 2469 N N . ARG B 1 74 ? 19.797 5.406 18.109 1 90.12 74 ARG B N 1
ATOM 2470 C CA . ARG B 1 74 ? 20.922 6.219 17.656 1 90.12 74 ARG B CA 1
ATOM 2471 C C . ARG B 1 74 ? 20.438 7.414 16.844 1 90.12 74 ARG B C 1
ATOM 2473 O O . ARG B 1 74 ? 19.344 7.387 16.281 1 90.12 74 ARG B O 1
ATOM 2480 N N . LEU B 1 75 ? 21.172 8.469 16.891 1 91.12 75 LEU B N 1
ATOM 2481 C CA . LEU B 1 75 ? 20.922 9.656 16.078 1 91.12 75 LEU B CA 1
ATOM 2482 C C . LEU B 1 75 ? 22.078 9.922 15.133 1 91.12 75 LEU B C 1
ATOM 2484 O O . LEU B 1 75 ? 23.234 10.055 15.578 1 91.12 75 LEU B O 1
ATOM 2488 N N . GLY B 1 76 ? 21.781 9.898 13.883 1 89.44 76 GLY B N 1
ATOM 2489 C CA . GLY B 1 76 ? 22.781 10.195 12.883 1 89.44 76 GLY B CA 1
ATOM 2490 C C . GLY B 1 76 ? 22.422 11.391 12.016 1 89.44 76 GLY B C 1
ATOM 2491 O O . GLY B 1 76 ? 21.344 11.977 12.164 1 89.44 76 GLY B O 1
ATOM 2492 N N . LEU B 1 77 ? 23.328 11.781 11.148 1 87.81 77 LEU B N 1
ATOM 2493 C CA . LEU B 1 77 ? 23.219 12.984 10.328 1 87.81 77 LEU B CA 1
ATOM 2494 C C . LEU B 1 77 ? 22 12.914 9.422 1 87.81 77 LEU B C 1
ATOM 2496 O O . LEU B 1 77 ? 21.453 13.953 9.023 1 87.81 77 LEU B O 1
ATOM 2500 N N . GLN B 1 78 ? 21.5 11.781 9.18 1 87.94 78 GLN B N 1
ATOM 2501 C CA . GLN B 1 78 ? 20.359 11.617 8.273 1 87.94 78 GLN B CA 1
ATOM 2502 C C . GLN B 1 78 ? 19.047 11.656 9.031 1 87.94 78 GLN B C 1
ATOM 2504 O O . GLN B 1 78 ? 17.969 11.641 8.414 1 87.94 78 GLN B O 1
ATOM 2509 N N . ASP B 1 79 ? 19.156 11.68 10.336 1 92.69 79 ASP B N 1
ATOM 2510 C CA . ASP B 1 79 ? 17.953 11.664 11.156 1 92.69 79 ASP B CA 1
ATOM 2511 C C . ASP B 1 79 ? 17.359 13.062 11.281 1 92.69 79 ASP B C 1
ATOM 2513 O O . ASP B 1 79 ? 18.047 14.008 11.68 1 92.69 79 ASP B O 1
ATOM 2517 N N . VAL B 1 80 ? 16.078 13.156 11.023 1 96.44 80 VAL B N 1
ATOM 2518 C CA . VAL B 1 80 ? 15.375 14.43 10.977 1 96.44 80 VAL B CA 1
ATOM 2519 C C . VAL B 1 80 ? 15.383 15.078 12.359 1 96.44 80 VAL B C 1
ATOM 2521 O O . VAL B 1 80 ? 15.602 16.281 12.492 1 96.44 80 VAL B O 1
ATOM 2524 N N . PRO B 1 81 ? 15.266 14.273 13.461 1 97.06 81 PRO B N 1
ATOM 2525 C CA . PRO B 1 81 ? 15.312 14.906 14.781 1 97.06 81 PRO B CA 1
ATOM 2526 C C . PRO B 1 81 ? 16.625 15.633 15.039 1 97.06 81 PRO B C 1
ATOM 2528 O O . PRO B 1 81 ? 16.641 16.703 15.648 1 97.06 81 PRO B O 1
ATOM 2531 N N . LEU B 1 82 ? 17.719 15.055 14.539 1 96.62 82 LEU B N 1
ATOM 2532 C CA . LEU B 1 82 ? 19 15.719 14.711 1 96.62 82 LEU B CA 1
ATOM 2533 C C . LEU B 1 82 ? 19.047 17.016 13.914 1 96.62 82 LEU B C 1
ATOM 2535 O O . LEU B 1 82 ? 19.562 18.031 14.398 1 96.62 82 LEU B O 1
ATOM 2539 N N . GLN B 1 83 ? 18.516 17 12.742 1 97.06 83 GLN B N 1
ATOM 2540 C CA . GLN B 1 83 ? 18.469 18.203 11.906 1 97.06 83 GLN B CA 1
ATOM 2541 C C . GLN B 1 83 ? 17.656 19.297 12.586 1 97.06 83 GLN B C 1
ATOM 2543 O O . GLN B 1 83 ? 18.031 20.469 12.555 1 97.06 83 GLN B O 1
ATOM 2548 N N . LEU B 1 84 ? 16.609 18.922 13.195 1 98.19 84 LEU B N 1
ATOM 2549 C CA . LEU B 1 84 ? 15.758 19.859 13.906 1 98.19 84 LEU B CA 1
ATOM 2550 C C . LEU B 1 84 ? 16.516 20.5 15.078 1 98.19 84 LEU B C 1
ATOM 2552 O O . LEU B 1 84 ? 16.5 21.719 15.234 1 98.19 84 LEU B O 1
ATOM 2556 N N . ILE B 1 85 ? 17.172 19.688 15.836 1 97.25 85 ILE B N 1
ATOM 2557 C CA . ILE B 1 85 ? 17.891 20.156 17.016 1 97.25 85 ILE B CA 1
ATOM 2558 C C . ILE B 1 85 ? 18.984 21.125 16.609 1 97.25 85 ILE B C 1
ATOM 2560 O O . ILE B 1 85 ? 19.156 22.188 17.219 1 97.25 85 ILE B O 1
ATOM 2564 N N . ARG B 1 86 ? 19.656 20.75 15.594 1 97 86 ARG B N 1
ATOM 2565 C CA . ARG B 1 86 ? 20.75 21.594 15.117 1 97 86 ARG B CA 1
ATOM 2566 C C . ARG B 1 86 ? 20.234 22.953 14.641 1 97 86 ARG B C 1
ATOM 2568 O O . ARG B 1 86 ? 20.938 23.969 14.758 1 97 86 ARG B O 1
ATOM 2575 N N . ALA B 1 87 ? 19.031 22.969 14.141 1 97.31 87 ALA B N 1
ATOM 2576 C CA . ALA B 1 87 ? 18.453 24.203 13.609 1 97.31 87 ALA B CA 1
ATOM 2577 C C . ALA B 1 87 ? 17.703 24.969 14.695 1 97.31 87 ALA B C 1
ATOM 2579 O O . ALA B 1 87 ? 17.219 26.078 14.461 1 97.31 87 ALA B O 1
ATOM 2580 N N . GLY B 1 88 ? 17.594 24.375 15.875 1 97.56 88 GLY B N 1
ATOM 2581 C CA . GLY B 1 88 ? 16.859 25 16.969 1 97.56 88 GLY B CA 1
ATOM 2582 C C . GLY B 1 88 ? 15.359 25.016 16.734 1 97.56 88 GLY B C 1
ATOM 2583 O O . GLY B 1 88 ? 14.688 25.969 17.125 1 97.56 88 GLY B O 1
ATOM 2584 N N . ILE B 1 89 ? 14.852 24.016 16.016 1 98.31 89 ILE B N 1
ATOM 2585 C CA . ILE B 1 89 ? 13.438 23.969 15.664 1 98.31 89 ILE B CA 1
ATOM 2586 C C . ILE B 1 89 ? 12.758 22.844 16.453 1 98.31 89 ILE B C 1
ATOM 2588 O O . ILE B 1 89 ? 13.203 21.703 16.422 1 98.31 89 ILE B O 1
ATOM 2592 N N . SER B 1 90 ? 11.672 23.156 17.156 1 98.69 90 SER B N 1
ATOM 2593 C CA . SER B 1 90 ? 10.875 22.156 17.859 1 98.69 90 SER B CA 1
ATOM 2594 C C . SER B 1 90 ? 9.891 21.484 16.906 1 98.69 90 SER B C 1
ATOM 2596 O O . SER B 1 90 ? 9.602 22 15.828 1 98.69 90 SER B O 1
ATOM 2598 N N . ALA B 1 91 ? 9.422 20.266 17.359 1 98.81 91 ALA B N 1
ATOM 2599 C CA . ALA B 1 91 ? 8.461 19.531 16.547 1 98.81 91 ALA B CA 1
ATOM 2600 C C . ALA B 1 91 ? 7.324 18.984 17.406 1 98.81 91 ALA B C 1
ATOM 2602 O O . ALA B 1 91 ? 7.566 18.328 18.422 1 98.81 91 ALA B O 1
ATOM 2603 N N . ILE B 1 92 ? 6.105 19.281 17.047 1 98.75 92 ILE B N 1
ATOM 2604 C CA . ILE B 1 92 ? 4.887 18.719 17.609 1 98.75 92 ILE B CA 1
ATOM 2605 C C . ILE B 1 92 ? 4.137 17.922 16.547 1 98.75 92 ILE B C 1
ATOM 2607 O O . ILE B 1 92 ? 3.889 18.422 15.453 1 98.75 92 ILE B O 1
ATOM 2611 N N . SER B 1 93 ? 3.811 16.672 16.906 1 98.81 93 SER B N 1
ATOM 2612 C CA . SER B 1 93 ? 3.125 15.82 15.938 1 98.81 93 SER B CA 1
ATOM 2613 C C . SER B 1 93 ? 1.755 15.391 16.453 1 98.81 93 SER B C 1
ATOM 2615 O O . SER B 1 93 ? 1.608 15.039 17.625 1 98.81 93 SER B O 1
ATOM 2617 N N . MET B 1 94 ? 0.763 15.531 15.625 1 98.75 94 MET B N 1
ATOM 2618 C CA . MET B 1 94 ? -0.582 15 15.828 1 98.75 94 MET B CA 1
ATOM 2619 C C . MET B 1 94 ? -0.943 14 14.742 1 98.75 94 MET B C 1
ATOM 2621 O O . MET B 1 94 ? -1.062 14.359 13.57 1 98.75 94 MET B O 1
ATOM 2625 N N . HIS B 1 95 ? -1.136 12.773 15.094 1 98.62 95 HIS B N 1
ATOM 2626 C CA . HIS B 1 95 ? -1.284 11.688 14.133 1 98.62 95 HIS B CA 1
ATOM 2627 C C . HIS B 1 95 ? -2.656 11.031 14.258 1 98.62 95 HIS B C 1
ATOM 2629 O O . HIS B 1 95 ? -3.662 11.609 13.836 1 98.62 95 HIS B O 1
ATOM 2635 N N . THR B 1 96 ? -2.777 9.922 15 1 98.69 96 THR B N 1
ATOM 2636 C CA . THR B 1 96 ? -4.082 9.273 15.078 1 98.69 96 THR B CA 1
ATOM 2637 C C . THR B 1 96 ? -5.035 10.078 15.953 1 98.69 96 THR B C 1
ATOM 2639 O O . THR B 1 96 ? -6.254 9.977 15.805 1 98.69 96 THR B O 1
ATOM 2642 N N . ASN B 1 97 ? -4.492 10.867 16.875 1 98.75 97 ASN B N 1
ATOM 2643 C CA . ASN B 1 97 ? -5.363 11.758 17.641 1 98.75 97 ASN B CA 1
ATOM 2644 C C . ASN B 1 97 ? -6.02 12.805 16.734 1 98.75 97 ASN B C 1
ATOM 2646 O O . ASN B 1 97 ? -7.195 13.125 16.906 1 98.75 97 ASN B O 1
ATOM 2650 N N . LEU B 1 98 ? -5.297 13.312 15.766 1 98.81 98 LEU B N 1
ATOM 2651 C CA . LEU B 1 98 ? -5.867 14.258 14.82 1 98.81 98 LEU B CA 1
ATOM 2652 C C . LEU B 1 98 ? -6.812 13.555 13.844 1 98.81 98 LEU B C 1
ATOM 2654 O O . LEU B 1 98 ? -7.809 14.141 13.414 1 98.81 98 LEU B O 1
ATOM 2658 N N . ASP B 1 99 ? -6.504 12.281 13.508 1 98.69 99 ASP B N 1
ATOM 2659 C CA . ASP B 1 99 ? -7.41 11.492 12.688 1 98.69 99 ASP B CA 1
ATOM 2660 C C . ASP B 1 99 ? -8.789 11.375 13.336 1 98.69 99 ASP B C 1
ATOM 2662 O O . ASP B 1 99 ? -9.812 11.414 12.648 1 98.69 99 ASP B O 1
ATOM 2666 N N . ALA B 1 100 ? -8.773 11.234 14.617 1 98.38 100 ALA B N 1
ATOM 2667 C CA . ALA B 1 100 ? -9.992 10.93 15.359 1 98.38 100 ALA B CA 1
ATOM 2668 C C . ALA B 1 100 ? -10.68 12.211 15.828 1 98.38 100 ALA B C 1
ATOM 2670 O O . ALA B 1 100 ? -11.867 12.195 16.172 1 98.38 100 ALA B O 1
ATOM 2671 N N . ALA B 1 101 ? -9.984 13.289 15.867 1 98.38 101 ALA B N 1
ATOM 2672 C CA . ALA B 1 101 ? -10.469 14.531 16.469 1 98.38 101 ALA B CA 1
ATOM 2673 C C . ALA B 1 101 ? -11.578 15.148 15.609 1 98.38 101 ALA B C 1
ATOM 2675 O O . ALA B 1 101 ? -11.586 14.992 14.383 1 98.38 101 ALA B O 1
ATOM 2676 N N . GLU B 1 102 ? -12.5 15.859 16.344 1 96.5 102 GLU B N 1
ATOM 2677 C CA . GLU B 1 102 ? -13.438 16.703 15.609 1 96.5 102 GLU B CA 1
ATOM 2678 C C . GLU B 1 102 ? -12.711 17.781 14.812 1 96.5 102 GLU B C 1
ATOM 2680 O O . GLU B 1 102 ? -11.812 18.453 15.328 1 96.5 102 GLU B O 1
ATOM 2685 N N . GLY B 1 103 ? -13.008 17.828 13.555 1 96.88 103 GLY B N 1
ATOM 2686 C CA . GLY B 1 103 ? -12.344 18.797 12.688 1 96.88 103 GLY B CA 1
ATOM 2687 C C . GLY B 1 103 ? -10.992 18.312 12.188 1 96.88 103 GLY B C 1
ATOM 2688 O O . GLY B 1 103 ? -10.305 19.016 11.453 1 96.88 103 GLY B O 1
ATOM 2689 N N . GLY B 1 104 ? -10.664 17.109 12.555 1 98.25 104 GLY B N 1
ATOM 2690 C CA . GLY B 1 104 ? -9.375 16.562 12.18 1 98.25 104 GLY B CA 1
ATOM 2691 C C . GLY B 1 104 ? -9.344 16.031 10.758 1 98.25 104 GLY B C 1
ATOM 2692 O O . GLY B 1 104 ? -10.125 16.469 9.906 1 98.25 104 GLY B O 1
ATOM 2693 N N . VAL B 1 105 ? -8.406 15.188 10.477 1 98.69 105 VAL B N 1
ATOM 2694 C CA . VAL B 1 105 ? -8.047 14.742 9.133 1 98.69 105 VAL B CA 1
ATOM 2695 C C . VAL B 1 105 ? -9.281 14.18 8.438 1 98.69 105 VAL B C 1
ATOM 2697 O O . VAL B 1 105 ? -9.594 14.562 7.305 1 98.69 105 VAL B O 1
ATOM 2700 N N . ASN B 1 106 ? -9.984 13.312 9.133 1 98.69 106 ASN B N 1
ATOM 2701 C CA . ASN B 1 106 ? -11.031 12.578 8.438 1 98.69 106 ASN B CA 1
ATOM 2702 C C . ASN B 1 106 ? -12.352 13.344 8.445 1 98.69 106 ASN B C 1
ATOM 2704 O O . ASN B 1 106 ? -13.234 13.078 7.625 1 98.69 106 ASN B O 1
ATOM 2708 N N . ASP B 1 107 ? -12.523 14.32 9.383 1 98.5 107 ASP B N 1
ATOM 2709 C CA . ASP B 1 107 ? -13.617 15.273 9.227 1 98.5 107 ASP B CA 1
ATOM 2710 C C . ASP B 1 107 ? -13.422 16.141 7.992 1 98.5 107 ASP B C 1
ATOM 2712 O O . ASP B 1 107 ? -14.367 16.375 7.23 1 98.5 107 ASP B O 1
ATOM 2716 N N . VAL B 1 108 ? -12.203 16.625 7.824 1 98.56 108 VAL B N 1
ATOM 2717 C CA . VAL B 1 108 ? -11.875 17.438 6.656 1 98.56 108 VAL B CA 1
ATOM 2718 C C . VAL B 1 108 ? -12.117 16.641 5.383 1 98.56 108 VAL B C 1
ATOM 2720 O O . VAL B 1 108 ? -12.758 17.125 4.445 1 98.56 108 VAL B O 1
ATOM 2723 N N . LEU B 1 109 ? -11.672 15.406 5.355 1 98.62 109 LEU B N 1
ATOM 2724 C CA . LEU B 1 109 ? -11.828 14.539 4.199 1 98.62 109 LEU B CA 1
ATOM 2725 C C . LEU B 1 109 ? -13.305 14.289 3.906 1 98.62 109 LEU B C 1
ATOM 2727 O O . LEU B 1 109 ? -13.75 14.422 2.764 1 98.62 109 LEU B O 1
ATOM 2731 N N . ALA B 1 110 ? -14.062 13.93 4.918 1 98.69 110 ALA B N 1
ATOM 2732 C CA . ALA B 1 110 ? -15.5 13.703 4.762 1 98.69 110 ALA B CA 1
ATOM 2733 C C . ALA B 1 110 ? -16.188 14.953 4.207 1 98.69 110 ALA B C 1
ATOM 2735 O O . ALA B 1 110 ? -17.047 14.852 3.338 1 98.69 110 ALA B O 1
ATOM 2736 N N . GLY B 1 111 ? -15.766 16.094 4.723 1 98.31 111 GLY B N 1
ATOM 2737 C CA . GLY B 1 111 ? -16.328 17.359 4.262 1 98.31 111 GLY B CA 1
ATOM 2738 C C . GLY B 1 111 ? -16.078 17.625 2.791 1 98.31 111 GLY B C 1
ATOM 2739 O O . GLY B 1 111 ? -16.953 18.141 2.088 1 98.31 111 GLY B O 1
ATOM 2740 N N . ILE B 1 112 ? -14.922 17.312 2.33 1 98.19 112 ILE B N 1
ATOM 2741 C CA . ILE B 1 112 ? -14.539 17.516 0.938 1 98.19 112 ILE B CA 1
ATOM 2742 C C . ILE B 1 112 ? -15.492 16.75 0.023 1 98.19 112 ILE B C 1
ATOM 2744 O O . ILE B 1 112 ? -15.812 17.219 -1.076 1 98.19 112 ILE B O 1
ATOM 2748 N N . PHE B 1 113 ? -16.031 15.625 0.519 1 98 113 PHE B N 1
ATOM 2749 C CA . PHE B 1 113 ? -16.891 14.797 -0.323 1 98 113 PHE B CA 1
ATOM 2750 C C . PHE B 1 113 ? -18.359 15.039 -0.015 1 98 113 PHE B C 1
ATOM 2752 O O . PHE B 1 113 ? -19.219 14.289 -0.469 1 98 113 PHE B O 1
ATOM 2759 N N . GLY B 1 114 ? -18.656 16.047 0.785 1 97.75 114 GLY B N 1
ATOM 2760 C CA . GLY B 1 114 ? -20.016 16.438 1.076 1 97.75 114 GLY B CA 1
ATOM 2761 C C . GLY B 1 114 ? -20.797 15.391 1.85 1 97.75 114 GLY B C 1
ATOM 2762 O O . GLY B 1 114 ? -21.984 15.188 1.609 1 97.75 114 GLY B O 1
ATOM 2763 N N . MET B 1 115 ? -20.094 14.711 2.658 1 98.5 115 MET B N 1
ATOM 2764 C CA . MET B 1 115 ? -20.719 13.648 3.439 1 98.5 115 MET B CA 1
ATOM 2765 C C . MET B 1 115 ? -21.75 14.219 4.418 1 98.5 115 MET B C 1
ATOM 2767 O O . MET B 1 115 ? -21.469 15.203 5.109 1 98.5 115 MET B O 1
ATOM 2771 N N . ARG B 1 116 ? -22.938 13.57 4.43 1 98.31 116 ARG B N 1
ATOM 2772 C CA . ARG B 1 116 ? -24 13.992 5.328 1 98.31 116 ARG B CA 1
ATOM 2773 C C . ARG B 1 116 ? -24.078 13.094 6.559 1 98.31 116 ARG B C 1
ATOM 2775 O O . ARG B 1 116 ? -23.969 11.875 6.449 1 98.31 116 ARG B O 1
ATOM 2782 N N . ASP B 1 117 ? -24.141 13.656 7.723 1 95.69 117 ASP B N 1
ATOM 2783 C CA . ASP B 1 117 ? -24.328 13.008 9.016 1 95.69 117 ASP B CA 1
ATOM 2784 C C . ASP B 1 117 ? -23.25 11.969 9.266 1 95.69 117 ASP B C 1
ATOM 2786 O O . ASP B 1 117 ? -23.547 10.812 9.586 1 95.69 117 ASP B O 1
ATOM 2790 N N . PRO B 1 118 ? -22.031 12.438 9.117 1 98 118 PRO B N 1
ATOM 2791 C CA . PRO B 1 118 ? -20.953 11.477 9.344 1 98 118 PRO B CA 1
ATOM 2792 C C . PRO B 1 118 ? -20.875 10.984 10.789 1 98 118 PRO B C 1
ATOM 2794 O O . PRO B 1 118 ? -21.109 11.766 11.711 1 98 118 PRO B O 1
ATOM 2797 N N . VAL B 1 119 ? -20.641 9.68 10.953 1 98 119 VAL B N 1
ATOM 2798 C CA . VAL B 1 119 ? -20.406 9.094 12.273 1 98 119 VAL B CA 1
ATOM 2799 C C . VAL B 1 119 ? -19.047 8.414 12.312 1 98 119 VAL B C 1
ATOM 2801 O O . VAL B 1 119 ? -18.594 7.855 11.312 1 98 119 VAL B O 1
ATOM 2804 N N . PRO B 1 120 ? -18.438 8.492 13.477 1 98.06 120 PRO B N 1
ATOM 2805 C CA . PRO B 1 120 ? -17.109 7.887 13.586 1 98.06 120 PRO B CA 1
ATOM 2806 C C . PRO B 1 120 ? -17.156 6.359 13.578 1 98.06 120 PRO B C 1
ATOM 2808 O O . PRO B 1 120 ? -18.156 5.77 13.969 1 98.06 120 PRO B O 1
ATOM 2811 N N . PHE B 1 121 ? -16.125 5.73 13.023 1 97.5 121 PHE B N 1
ATOM 2812 C CA . PHE B 1 121 ? -15.836 4.305 13.141 1 97.5 121 PHE B CA 1
ATOM 2813 C C . PHE B 1 121 ? -14.344 4.055 13.266 1 97.5 121 PHE B C 1
ATOM 2815 O O . PHE B 1 121 ? -13.547 4.996 13.312 1 97.5 121 PHE B O 1
ATOM 2822 N N . ALA B 1 122 ? -13.883 2.852 13.414 1 97.06 122 ALA B N 1
ATOM 2823 C CA . ALA B 1 122 ? -12.469 2.502 13.531 1 97.06 122 ALA B CA 1
ATOM 2824 C C . ALA B 1 122 ? -11.797 3.287 14.656 1 97.06 122 ALA B C 1
ATOM 2826 O O . ALA B 1 122 ? -10.797 3.971 14.438 1 97.06 122 ALA B O 1
ATOM 2827 N N . ASN B 1 123 ? -12.312 3.277 15.867 1 96.19 123 ASN B N 1
ATOM 2828 C CA . ASN B 1 123 ? -11.812 3.938 17.062 1 96.19 123 ASN B CA 1
ATOM 2829 C C . ASN B 1 123 ? -11.758 5.453 16.891 1 96.19 123 ASN B C 1
ATOM 2831 O O . ASN B 1 123 ? -10.812 6.102 17.344 1 96.19 123 ASN B O 1
ATOM 2835 N N . GLY B 1 124 ? -12.672 5.906 16.016 1 97.25 124 GLY B N 1
ATOM 2836 C CA . GLY B 1 124 ? -12.812 7.344 15.844 1 97.25 124 GLY B CA 1
ATOM 2837 C C . GLY B 1 124 ? -12.031 7.883 14.664 1 97.25 124 GLY B C 1
ATOM 2838 O O . GLY B 1 124 ? -12.219 9.039 14.258 1 97.25 124 GLY B O 1
ATOM 2839 N N . CYS B 1 125 ? -11.227 7.117 14.031 1 97.62 125 CYS B N 1
ATOM 2840 C CA . CYS B 1 125 ? -10.328 7.605 12.992 1 97.62 125 CYS B CA 1
ATOM 2841 C C . CYS B 1 125 ? -11.023 7.66 11.641 1 97.62 125 CYS B C 1
ATOM 2843 O O . CYS B 1 125 ? -10.562 8.336 10.719 1 97.62 125 CYS B O 1
ATOM 2845 N N . GLY B 1 126 ? -12.094 6.949 11.492 1 98.38 126 GLY B N 1
ATOM 2846 C CA . GLY B 1 126 ? -12.844 6.969 10.242 1 98.38 126 GLY B CA 1
ATOM 2847 C C . GLY B 1 126 ? -14.156 7.711 10.352 1 98.38 126 GLY B C 1
ATOM 2848 O O . GLY B 1 126 ? -14.602 8.055 11.445 1 98.38 126 GLY B O 1
ATOM 2849 N N . ARG B 1 127 ? -14.727 8.078 9.242 1 98.88 127 ARG B N 1
ATOM 2850 C CA . ARG B 1 127 ? -16.062 8.625 9.133 1 98.88 127 ARG B CA 1
ATOM 2851 C C . ARG B 1 127 ? -16.906 7.844 8.125 1 98.88 127 ARG B C 1
ATOM 2853 O O . ARG B 1 127 ? -16.391 7.402 7.098 1 98.88 127 ARG B O 1
ATOM 2860 N N . VAL B 1 128 ? -18.078 7.609 8.461 1 98.81 128 VAL B N 1
ATOM 2861 C CA . VAL B 1 128 ? -19.016 6.965 7.535 1 98.81 128 VAL B CA 1
ATOM 2862 C C . VAL B 1 128 ? -20.312 7.75 7.473 1 98.81 128 VAL B C 1
ATOM 2864 O O . VAL B 1 128 ? -20.812 8.219 8.5 1 98.81 128 VAL B O 1
ATOM 2867 N N . GLY B 1 129 ? -20.781 8.031 6.289 1 98.75 129 GLY B N 1
ATOM 2868 C CA . GLY B 1 129 ? -22 8.797 6.086 1 98.75 129 GLY B CA 1
ATOM 2869 C C . GLY B 1 129 ? -22.531 8.695 4.672 1 98.75 129 GLY B C 1
ATOM 2870 O O . GLY B 1 129 ? -22.047 7.898 3.871 1 98.75 129 GLY B O 1
ATOM 2871 N N . GLU B 1 130 ? -23.562 9.492 4.414 1 98.69 130 GLU B N 1
ATOM 2872 C CA . GLU B 1 130 ? -24.234 9.438 3.123 1 98.69 130 GLU B CA 1
ATOM 2873 C C . GLU B 1 130 ? -23.656 10.461 2.15 1 98.69 130 GLU B C 1
ATOM 2875 O O . GLU B 1 130 ? -23.266 11.562 2.555 1 98.69 130 GLU B O 1
ATOM 2880 N N . ILE B 1 131 ? -23.562 10.047 0.956 1 98.56 131 ILE B N 1
ATOM 2881 C CA . ILE B 1 131 ? -23.203 10.969 -0.115 1 98.56 131 ILE B CA 1
ATOM 2882 C C . ILE B 1 131 ? -24.203 10.852 -1.256 1 98.56 131 ILE B C 1
ATOM 2884 O O . ILE B 1 131 ? -25.094 9.992 -1.229 1 98.56 131 ILE B O 1
ATOM 2888 N N . ASP B 1 132 ? -24.188 11.828 -2.254 1 98.12 132 ASP B N 1
ATOM 2889 C CA . ASP B 1 132 ? -25 11.648 -3.457 1 98.12 132 ASP B CA 1
ATOM 2890 C C . ASP B 1 132 ? -24.625 10.359 -4.184 1 98.12 132 ASP B C 1
ATOM 2892 O O . ASP B 1 132 ? -23.453 10.078 -4.391 1 98.12 132 ASP B O 1
ATOM 2896 N N . PRO B 1 133 ? -25.672 9.609 -4.504 1 98.38 133 PRO B N 1
ATOM 2897 C CA . PRO B 1 133 ? -25.375 8.32 -5.141 1 98.38 133 PRO B CA 1
ATOM 2898 C C . PRO B 1 133 ? -24.5 8.461 -6.387 1 98.38 133 PRO B C 1
ATOM 2900 O O . PRO B 1 133 ? -24.703 9.383 -7.18 1 98.38 133 PRO B O 1
ATOM 2903 N N . CYS B 1 134 ? -23.516 7.574 -6.52 1 98.56 134 CYS B N 1
ATOM 2904 C CA . CYS B 1 134 ? -22.641 7.551 -7.688 1 98.56 134 CYS B CA 1
ATOM 2905 C C . CYS B 1 134 ? -22.016 6.172 -7.883 1 98.56 134 CYS B C 1
ATOM 2907 O O . CYS B 1 134 ? -22.094 5.32 -6.996 1 98.56 134 CYS B O 1
ATOM 2909 N N . THR B 1 135 ? -21.5 5.957 -9.078 1 98.62 135 THR B N 1
ATOM 2910 C CA . THR B 1 135 ? -20.766 4.723 -9.328 1 98.62 135 THR B CA 1
ATOM 2911 C C . THR B 1 135 ? -19.344 4.824 -8.781 1 98.62 135 THR B C 1
ATOM 2913 O O . THR B 1 135 ? -18.859 5.922 -8.492 1 98.62 135 THR B O 1
ATOM 2916 N N . VAL B 1 136 ? -18.719 3.74 -8.633 1 98.5 136 VAL B N 1
ATOM 2917 C CA . VAL B 1 136 ? -17.359 3.721 -8.102 1 98.5 136 VAL B CA 1
ATOM 2918 C C . VAL B 1 136 ? -16.422 4.484 -9.039 1 98.5 136 VAL B C 1
ATOM 2920 O O . VAL B 1 136 ? -15.625 5.309 -8.594 1 98.5 136 VAL B O 1
ATOM 2923 N N . PRO B 1 137 ? -16.562 4.266 -10.383 1 97.69 137 PRO B N 1
ATOM 2924 C CA . PRO B 1 137 ? -15.719 5.066 -11.273 1 97.69 137 PRO B CA 1
ATOM 2925 C C . PRO B 1 137 ? -15.984 6.566 -11.141 1 97.69 137 PRO B C 1
ATOM 2927 O O . PRO B 1 137 ? -15.055 7.371 -11.211 1 97.69 137 PRO B O 1
ATOM 2930 N N . GLN B 1 138 ? -17.188 6.902 -10.922 1 98.5 138 GLN B N 1
ATOM 2931 C CA . GLN B 1 138 ? -17.516 8.305 -10.703 1 98.5 138 GLN B CA 1
ATOM 2932 C C . GLN B 1 138 ? -16.875 8.82 -9.414 1 98.5 138 GLN B C 1
ATOM 2934 O O . GLN B 1 138 ? -16.359 9.945 -9.375 1 98.5 138 GLN B O 1
ATOM 2939 N N . LEU B 1 139 ? -16.953 8.047 -8.375 1 98.62 139 LEU B N 1
ATOM 2940 C CA . LEU B 1 139 ? -16.328 8.414 -7.105 1 98.62 139 LEU B CA 1
ATOM 2941 C C . LEU B 1 139 ? -14.828 8.586 -7.266 1 98.62 139 LEU B C 1
ATOM 2943 O O . LEU B 1 139 ? -14.234 9.516 -6.715 1 98.62 139 LEU B O 1
ATOM 2947 N N . ALA B 1 140 ? -14.258 7.672 -7.988 1 98.12 140 ALA B N 1
ATOM 2948 C CA . ALA B 1 140 ? -12.82 7.758 -8.258 1 98.12 140 ALA B CA 1
ATOM 2949 C C . ALA B 1 140 ? -12.477 9.062 -8.969 1 98.12 140 ALA B C 1
ATOM 2951 O O . ALA B 1 140 ? -11.516 9.742 -8.602 1 98.12 140 ALA B O 1
ATOM 2952 N N . ALA B 1 141 ? -13.227 9.406 -9.969 1 97.88 141 ALA B N 1
ATOM 2953 C CA . ALA B 1 141 ? -13.016 10.656 -10.688 1 97.88 141 ALA B CA 1
ATOM 2954 C C . ALA B 1 141 ? -13.219 11.859 -9.766 1 97.88 141 ALA B C 1
ATOM 2956 O O . ALA B 1 141 ? -12.477 12.844 -9.852 1 97.88 141 ALA B O 1
ATOM 2957 N N . LEU B 1 142 ? -14.18 11.742 -8.914 1 98.19 142 LEU B N 1
ATOM 2958 C CA . LEU B 1 142 ? -14.453 12.797 -7.945 1 98.19 142 LEU B CA 1
ATOM 2959 C C . LEU B 1 142 ? -13.266 13 -7.008 1 98.19 142 LEU B C 1
ATOM 2961 O O . LEU B 1 142 ? -12.984 14.125 -6.586 1 98.19 142 LEU B O 1
ATOM 2965 N N . CYS B 1 143 ? -12.602 11.914 -6.625 1 98.38 143 CYS B N 1
ATOM 2966 C CA . CYS B 1 143 ? -11.422 12.008 -5.773 1 98.38 143 CYS B CA 1
ATOM 2967 C C . CYS B 1 143 ? -10.352 12.875 -6.426 1 98.38 143 CYS B C 1
ATOM 2969 O O . CYS B 1 143 ? -9.773 13.75 -5.773 1 98.38 143 CYS B O 1
ATOM 2971 N N . GLN B 1 144 ? -10.109 12.648 -7.684 1 96.75 144 GLN B N 1
ATOM 2972 C CA . GLN B 1 144 ? -9.117 13.453 -8.391 1 96.75 144 GLN B CA 1
ATOM 2973 C C . GLN B 1 144 ? -9.531 14.922 -8.438 1 96.75 144 GLN B C 1
ATOM 2975 O O . GLN B 1 144 ? -8.719 15.812 -8.188 1 96.75 144 GLN B O 1
ATOM 2980 N N . GLU B 1 145 ? -10.773 15.109 -8.703 1 97.06 145 GLU B N 1
ATOM 2981 C CA . GLU B 1 145 ? -11.305 16.453 -8.867 1 97.06 145 GLU B CA 1
ATOM 2982 C C . GLU B 1 145 ? -11.281 17.234 -7.551 1 97.06 145 GLU B C 1
ATOM 2984 O O . GLU B 1 145 ? -10.883 18.391 -7.512 1 97.06 145 GLU B O 1
ATOM 2989 N N . LYS B 1 146 ? -11.648 16.578 -6.496 1 98 146 LYS B N 1
ATOM 2990 C CA . LYS B 1 146 ? -11.875 17.281 -5.234 1 98 146 LYS B CA 1
ATOM 2991 C C . LYS B 1 146 ? -10.586 17.375 -4.426 1 98 146 LYS B C 1
ATOM 2993 O O . LYS B 1 146 ? -10.375 18.344 -3.697 1 98 146 LYS B O 1
ATOM 2998 N N . LEU B 1 147 ? -9.727 16.375 -4.57 1 97.88 147 LEU B N 1
ATOM 2999 C CA . LEU B 1 147 ? -8.508 16.375 -3.766 1 97.88 147 LEU B CA 1
ATOM 3000 C C . LEU B 1 147 ? -7.379 17.109 -4.492 1 97.88 147 LEU B C 1
ATOM 3002 O O . LEU B 1 147 ? -6.477 17.656 -3.854 1 97.88 147 LEU B O 1
ATOM 3006 N N . GLY B 1 148 ? -7.418 17.156 -5.762 1 95.88 148 GLY B N 1
ATOM 3007 C CA . GLY B 1 148 ? -6.379 17.734 -6.594 1 95.88 148 GLY B CA 1
ATOM 3008 C C . GLY B 1 148 ? -6.02 19.156 -6.184 1 95.88 148 GLY B C 1
ATOM 3009 O O . GLY B 1 148 ? -4.84 19.469 -5.996 1 95.88 148 GLY B O 1
ATOM 3010 N N . PRO B 1 149 ? -7.031 20.016 -5.957 1 94.69 149 PRO B N 1
ATOM 3011 C CA . PRO B 1 149 ? -6.766 21.422 -5.641 1 94.69 149 PRO B CA 1
ATOM 3012 C C . PRO B 1 149 ? -6.016 21.594 -4.324 1 94.69 149 PRO B C 1
ATOM 3014 O O . PRO B 1 149 ? -5.402 22.641 -4.094 1 94.69 149 PRO B O 1
ATOM 3017 N N . TYR B 1 150 ? -6.047 20.578 -3.469 1 94.25 150 TYR B N 1
ATOM 3018 C CA . TYR B 1 150 ? -5.387 20.688 -2.172 1 94.25 150 TYR B CA 1
ATOM 3019 C C . TYR B 1 150 ? -3.943 20.203 -2.258 1 94.25 150 TYR B C 1
ATOM 3021 O O . TYR B 1 150 ? -3.148 20.453 -1.347 1 94.25 150 TYR B O 1
ATOM 3029 N N . CYS B 1 151 ? -3.619 19.484 -3.318 1 92.19 151 CYS B N 1
ATOM 3030 C CA . CYS B 1 151 ? -2.314 18.844 -3.418 1 92.19 151 CYS B CA 1
ATOM 3031 C C . CYS B 1 151 ? -1.341 19.703 -4.215 1 92.19 151 CYS B C 1
ATOM 3033 O O . CYS B 1 151 ? -1.747 20.438 -5.117 1 92.19 151 CYS B O 1
ATOM 3035 N N . VAL B 1 152 ? -0.093 19.625 -3.754 1 86.94 152 VAL B N 1
ATOM 3036 C CA . VAL B 1 152 ? 0.96 20.25 -4.555 1 86.94 152 VAL B CA 1
ATOM 3037 C C . VAL B 1 152 ? 1.204 19.422 -5.812 1 86.94 152 VAL B C 1
ATOM 3039 O O . VAL B 1 152 ? 1.483 18.219 -5.73 1 86.94 152 VAL B O 1
ATOM 3042 N N . PRO B 1 153 ? 1.016 19.984 -6.895 1 82.94 153 PRO B N 1
ATOM 3043 C CA . PRO B 1 153 ? 1.166 19.219 -8.133 1 82.94 153 PRO B CA 1
ATOM 3044 C C . PRO B 1 153 ? 2.566 18.641 -8.297 1 82.94 153 PRO B C 1
ATOM 3046 O O . PRO B 1 153 ? 3.553 19.266 -7.906 1 82.94 153 PRO B O 1
ATOM 3049 N N . PRO B 1 154 ? 2.592 17.406 -8.797 1 80.38 154 PRO B N 1
ATOM 3050 C CA . PRO B 1 154 ? 3.902 16.828 -9.109 1 80.38 154 PRO B CA 1
ATOM 3051 C C . PRO B 1 154 ? 4.598 17.547 -10.273 1 80.38 154 PRO B C 1
ATOM 3053 O O . PRO B 1 154 ? 3.982 18.375 -10.953 1 80.38 154 PRO B O 1
ATOM 3056 N N . VAL B 1 155 ? 5.961 17.219 -10.359 1 75.25 155 VAL B N 1
ATOM 3057 C CA . VAL B 1 155 ? 6.684 17.734 -11.516 1 75.25 155 VAL B CA 1
ATOM 3058 C C . VAL B 1 155 ? 6.316 16.922 -12.758 1 75.25 155 VAL B C 1
ATOM 3060 O O . VAL B 1 155 ? 6.352 15.688 -12.734 1 75.25 155 VAL B O 1
ATOM 3063 N N . GLY B 1 156 ? 5.734 17.594 -13.766 1 74.62 156 GLY B N 1
ATOM 3064 C CA . GLY B 1 156 ? 5.375 16.906 -15 1 74.62 156 GLY B CA 1
ATOM 3065 C C . GLY B 1 156 ? 3.879 16.859 -15.234 1 74.62 156 GLY B C 1
ATOM 3066 O O . GLY B 1 156 ? 3.125 17.656 -14.672 1 74.62 156 GLY B O 1
ATOM 3067 N N . ASP B 1 157 ? 3.475 15.898 -16.125 1 80.25 157 ASP B N 1
ATOM 3068 C CA . ASP B 1 157 ? 2.098 15.844 -16.609 1 80.25 157 ASP B CA 1
ATOM 3069 C C . ASP B 1 157 ? 1.29 14.797 -15.852 1 80.25 157 ASP B C 1
ATOM 3071 O O . ASP B 1 157 ? 0.165 14.477 -16.234 1 80.25 157 ASP B O 1
ATOM 3075 N N . THR B 1 158 ? 1.739 14.398 -14.789 1 83.44 158 THR B N 1
ATOM 3076 C CA . THR B 1 158 ? 1.017 13.398 -14.008 1 83.44 158 THR B CA 1
ATOM 3077 C C . THR B 1 158 ? -0.047 14.062 -13.133 1 83.44 158 THR B C 1
ATOM 3079 O O . THR B 1 158 ? 0.168 15.156 -12.602 1 83.44 158 THR B O 1
ATOM 3082 N N . PRO B 1 159 ? -1.235 13.391 -13.047 1 88.12 159 PRO B N 1
ATOM 3083 C CA . PRO B 1 159 ? -2.26 13.969 -12.18 1 88.12 159 PRO B CA 1
ATOM 3084 C C . PRO B 1 159 ? -1.779 14.156 -10.742 1 88.12 159 PRO B C 1
ATOM 3086 O O . PRO B 1 159 ? -0.966 13.367 -10.25 1 88.12 159 PRO B O 1
ATOM 3089 N N . ALA B 1 160 ? -2.32 15.188 -10.109 1 91.12 160 ALA B N 1
ATOM 3090 C CA . ALA B 1 160 ? -1.94 15.508 -8.734 1 91.12 160 ALA B CA 1
ATOM 3091 C C . ALA B 1 160 ? -2.336 14.391 -7.777 1 91.12 160 ALA B C 1
ATOM 3093 O O . ALA B 1 160 ? -1.705 14.203 -6.734 1 91.12 160 ALA B O 1
ATOM 3094 N N . VAL B 1 161 ? -3.387 13.703 -8.188 1 95.69 161 VAL B N 1
ATOM 3095 C CA . VAL B 1 161 ? -3.918 12.625 -7.363 1 95.69 161 VAL B CA 1
ATOM 3096 C C . VAL B 1 161 ? -4.094 11.367 -8.203 1 95.69 161 VAL B C 1
ATOM 3098 O O . VAL B 1 161 ? -4.801 11.383 -9.219 1 95.69 161 VAL B O 1
ATOM 3101 N N . GLN B 1 162 ? -3.43 10.352 -7.805 1 94.19 162 GLN B N 1
ATOM 3102 C CA . GLN B 1 162 ? -3.598 9.047 -8.43 1 94.19 162 GLN B CA 1
ATOM 3103 C C . GLN B 1 162 ? -4.629 8.203 -7.684 1 94.19 162 GLN B C 1
ATOM 3105 O O . GLN B 1 162 ? -4.59 8.109 -6.453 1 94.19 162 GLN B O 1
ATOM 3110 N N . VAL B 1 163 ? -5.543 7.648 -8.477 1 97.31 163 VAL B N 1
ATOM 3111 C CA . VAL B 1 163 ? -6.625 6.898 -7.844 1 97.31 163 VAL B CA 1
ATOM 3112 C C . VAL B 1 163 ? -6.699 5.492 -8.438 1 97.31 163 VAL B C 1
ATOM 3114 O O . VAL B 1 163 ? -6.566 5.32 -9.656 1 97.31 163 VAL B O 1
ATOM 3117 N N . LYS B 1 164 ? -6.77 4.504 -7.613 1 97.31 164 LYS B N 1
ATOM 3118 C CA . LYS B 1 164 ? -7.121 3.148 -8.023 1 97.31 164 LYS B CA 1
ATOM 3119 C C . LYS B 1 164 ? -8.312 2.627 -7.227 1 97.31 164 LYS B C 1
ATOM 3121 O O . LYS B 1 164 ? -8.547 3.061 -6.094 1 97.31 164 LYS B O 1
ATOM 3126 N N . TYR B 1 165 ? -9.086 1.731 -7.852 1 97.81 165 TYR B N 1
ATOM 3127 C CA . TYR B 1 165 ? -10.281 1.284 -7.152 1 97.81 165 TYR B CA 1
ATOM 3128 C C . TYR B 1 165 ? -10.625 -0.152 -7.527 1 97.81 165 TYR B C 1
ATOM 3130 O O . TYR B 1 165 ? -10.266 -0.622 -8.609 1 97.81 165 TYR B O 1
ATOM 3138 N N . ALA B 1 166 ? -11.141 -0.884 -6.648 1 97.56 166 ALA B N 1
ATOM 3139 C CA . ALA B 1 166 ? -11.812 -2.168 -6.836 1 97.56 166 ALA B CA 1
ATOM 3140 C C . ALA B 1 166 ? -13.328 -2.01 -6.785 1 97.56 166 ALA B C 1
ATOM 3142 O O . ALA B 1 166 ? -13.883 -1.599 -5.762 1 97.56 166 ALA B O 1
ATOM 3143 N N . ASP B 1 167 ? -14 -2.379 -7.867 1 97.5 167 ASP B N 1
ATOM 3144 C CA . ASP B 1 167 ? -15.406 -2.043 -8.086 1 97.5 167 ASP B CA 1
ATOM 3145 C C . ASP B 1 167 ? -16.297 -3.281 -7.973 1 97.5 167 ASP B C 1
ATOM 3147 O O . ASP B 1 167 ? -16.078 -4.266 -8.688 1 97.5 167 ASP B O 1
ATOM 3151 N N . THR B 1 168 ? -17.266 -3.178 -7.066 1 96.81 168 THR B N 1
ATOM 3152 C CA . THR B 1 168 ? -18.234 -4.27 -6.938 1 96.81 168 THR B CA 1
ATOM 3153 C C . THR B 1 168 ? -19.344 -4.137 -7.973 1 96.81 168 THR B C 1
ATOM 3155 O O . THR B 1 168 ? -20.109 -5.078 -8.195 1 96.81 168 THR B O 1
ATOM 3158 N N . GLY B 1 169 ? -19.469 -2.967 -8.586 1 96.62 169 GLY B N 1
ATOM 3159 C CA . GLY B 1 169 ? -20.547 -2.691 -9.523 1 96.62 169 GLY B CA 1
ATOM 3160 C C . GLY B 1 169 ? -21.766 -2.08 -8.867 1 96.62 169 GLY B C 1
ATOM 3161 O O . GLY B 1 169 ? -22.703 -1.656 -9.555 1 96.62 169 GLY B O 1
ATOM 3162 N N . ARG B 1 170 ? -21.781 -1.988 -7.492 1 96.25 170 ARG B N 1
ATOM 3163 C CA . ARG B 1 170 ? -22.922 -1.432 -6.758 1 96.25 170 ARG B CA 1
ATOM 3164 C C . ARG B 1 170 ? -22.812 0.085 -6.648 1 96.25 170 ARG B C 1
ATOM 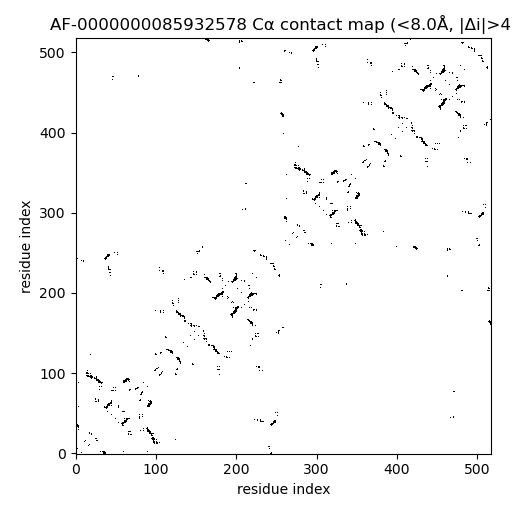3166 O O . ARG B 1 170 ? -21.703 0.634 -6.645 1 96.25 170 ARG B O 1
ATOM 3173 N N . VAL B 1 171 ? -23.938 0.677 -6.535 1 98.25 171 VAL B N 1
ATOM 3174 C CA . VAL B 1 171 ? -24 2.121 -6.336 1 98.25 171 VAL B CA 1
ATOM 3175 C C . VAL B 1 171 ? -23.5 2.473 -4.938 1 98.25 171 VAL B C 1
ATOM 3177 O O . VAL B 1 171 ? -23.797 1.764 -3.971 1 98.25 171 VAL B O 1
ATOM 3180 N N . VAL B 1 172 ? -22.766 3.572 -4.887 1 98.62 172 VAL B N 1
ATOM 3181 C CA . VAL B 1 172 ? -22.281 4.059 -3.604 1 98.62 172 VAL B CA 1
ATOM 3182 C C . VAL B 1 172 ? -23.219 5.129 -3.059 1 98.62 172 VAL B C 1
ATOM 3184 O O . VAL B 1 172 ? -23.406 6.176 -3.684 1 98.62 172 VAL B O 1
ATOM 3187 N N . LYS B 1 173 ? -23.781 4.867 -1.923 1 98.44 173 LYS B N 1
ATOM 3188 C CA . LYS B 1 173 ? -24.641 5.824 -1.229 1 98.44 173 LYS B CA 1
ATOM 3189 C C . LYS B 1 173 ? -24.094 6.141 0.162 1 98.44 173 LYS B C 1
ATOM 3191 O O . LYS B 1 173 ? -24.172 7.281 0.621 1 98.44 173 LYS B O 1
ATOM 3196 N N . ARG B 1 174 ? -23.703 5.156 0.816 1 98.69 174 ARG B N 1
ATOM 3197 C CA . ARG B 1 174 ? -23.062 5.273 2.121 1 98.69 174 ARG B CA 1
ATOM 3198 C C . ARG B 1 174 ? -21.562 5.031 2.016 1 98.69 174 ARG B C 1
ATOM 3200 O O . ARG B 1 174 ? -21.125 3.93 1.675 1 98.69 174 ARG B O 1
ATOM 3207 N N . LEU B 1 175 ? -20.781 6.059 2.309 1 98.88 175 LEU B N 1
ATOM 3208 C CA . LEU B 1 175 ? -19.328 6.059 2.094 1 98.88 175 LEU B CA 1
ATOM 3209 C C . LEU B 1 175 ? -18.578 6.07 3.422 1 98.88 175 LEU B C 1
ATOM 3211 O O . LEU B 1 175 ? -18.922 6.844 4.324 1 98.88 175 LEU B O 1
ATOM 3215 N N . ALA B 1 176 ? -17.656 5.125 3.582 1 98.94 176 ALA B N 1
ATOM 3216 C CA . ALA B 1 176 ? -16.672 5.195 4.664 1 98.94 176 ALA B CA 1
ATOM 3217 C C . ALA B 1 176 ? -15.375 5.824 4.184 1 98.94 176 ALA B C 1
ATOM 3219 O O . ALA B 1 176 ? -14.891 5.508 3.098 1 98.94 176 ALA B O 1
ATOM 3220 N N . VAL B 1 177 ? -14.883 6.762 4.977 1 98.88 177 VAL B N 1
ATOM 3221 C CA . VAL B 1 177 ? -13.586 7.344 4.629 1 98.88 177 VAL B CA 1
ATOM 3222 C C . VAL B 1 177 ? -12.617 7.195 5.801 1 98.88 177 VAL B C 1
ATOM 3224 O O . VAL B 1 177 ? -13.016 7.316 6.961 1 98.88 177 VAL B O 1
ATOM 3227 N N . ILE B 1 178 ? -11.461 6.871 5.523 1 98.75 178 ILE B N 1
ATOM 3228 C CA . ILE B 1 178 ? -10.328 6.91 6.445 1 98.75 178 ILE B CA 1
ATOM 3229 C C . ILE B 1 178 ? -9.047 7.215 5.672 1 98.75 178 ILE B C 1
ATOM 3231 O O . ILE B 1 178 ? -8.625 6.434 4.812 1 98.75 178 ILE B O 1
ATOM 3235 N N . SER B 1 179 ? -8.414 8.289 5.945 1 98.5 179 SER B N 1
ATOM 3236 C CA . SER B 1 179 ? -7.242 8.781 5.223 1 98.5 179 SER B CA 1
ATOM 3237 C C . SER B 1 179 ? -6.039 7.867 5.43 1 98.5 179 SER B C 1
ATOM 3239 O O . SER B 1 179 ? -6.043 7.02 6.324 1 98.5 179 SER B O 1
ATOM 3241 N N . GLY B 1 180 ? -5.035 8.031 4.57 1 98 180 GLY B N 1
ATOM 3242 C CA . GLY B 1 180 ? -3.77 7.344 4.762 1 98 180 GLY B CA 1
ATOM 3243 C C . GLY B 1 180 ? -3.85 5.855 4.477 1 98 180 GLY B C 1
ATOM 3244 O O . GLY B 1 180 ? -4.336 5.445 3.422 1 98 180 GLY B O 1
ATOM 3245 N N . GLY B 1 181 ? -3.328 5.062 5.414 1 97.62 181 GLY B N 1
ATOM 3246 C CA . GLY B 1 181 ? -3.271 3.617 5.246 1 97.62 181 GLY B CA 1
ATOM 3247 C C . GLY B 1 181 ? -4.461 2.898 5.855 1 97.62 181 GLY B C 1
ATOM 3248 O O . GLY B 1 181 ? -4.297 2.072 6.754 1 97.62 181 GLY B O 1
ATOM 3249 N N . GLY B 1 182 ? -5.625 3.158 5.344 1 98 182 GLY B N 1
ATOM 3250 C CA . GLY B 1 182 ? -6.824 2.633 5.98 1 98 182 GLY B CA 1
ATOM 3251 C C . GLY B 1 182 ? -7.395 1.421 5.27 1 98 182 GLY B C 1
ATOM 3252 O O . GLY B 1 182 ? -8.477 0.942 5.617 1 98 182 GLY B O 1
ATOM 3253 N N . GLY B 1 183 ? -6.707 0.865 4.266 1 97.94 183 GLY B N 1
ATOM 3254 C CA . GLY B 1 183 ? -7.246 -0.192 3.426 1 97.94 183 GLY B CA 1
ATOM 3255 C C . GLY B 1 183 ? -7.602 -1.448 4.199 1 97.94 183 GLY B C 1
ATOM 3256 O O . GLY B 1 183 ? -8.508 -2.188 3.814 1 97.94 183 GLY B O 1
ATOM 3257 N N . SER B 1 184 ? -6.945 -1.709 5.254 1 97.25 184 SER B N 1
ATOM 3258 C CA . SER B 1 184 ? -7.156 -2.928 6.027 1 97.25 184 SER B CA 1
ATOM 3259 C C . SER B 1 184 ? -8.422 -2.838 6.863 1 97.25 184 SER B C 1
ATOM 3261 O O . SER B 1 184 ? -8.859 -3.832 7.453 1 97.25 184 SER B O 1
ATOM 3263 N N . LEU B 1 185 ? -9.047 -1.718 6.926 1 98 185 LEU B N 1
ATOM 3264 C CA . LEU B 1 185 ? -10.219 -1.512 7.77 1 98 185 LEU B CA 1
ATOM 3265 C C . LEU B 1 185 ? -11.508 -1.754 6.988 1 98 185 LEU B C 1
ATOM 3267 O O . LEU B 1 185 ? -12.578 -1.288 7.383 1 98 185 LEU B O 1
ATOM 3271 N N . PHE B 1 186 ? -11.422 -2.49 5.898 1 97.94 186 PHE B N 1
ATOM 3272 C CA . PHE B 1 186 ? -12.562 -2.693 5.016 1 97.94 186 PHE B CA 1
ATOM 3273 C C . PHE B 1 186 ? -13.664 -3.469 5.723 1 97.94 186 PHE B C 1
ATOM 3275 O O . PHE B 1 186 ? -14.852 -3.227 5.488 1 97.94 186 PHE B O 1
ATOM 3282 N N . GLU B 1 187 ? -13.297 -4.441 6.629 1 97.06 187 GLU B N 1
ATOM 3283 C CA . GLU B 1 187 ? -14.328 -5.191 7.34 1 97.06 187 GLU B CA 1
ATOM 3284 C C . GLU B 1 187 ? -15.109 -4.289 8.289 1 97.06 187 GLU B C 1
ATOM 3286 O O . GLU B 1 187 ? -16.328 -4.438 8.422 1 97.06 187 GLU B O 1
ATOM 3291 N N . GLU B 1 188 ? -14.406 -3.395 8.961 1 98.19 188 GLU B N 1
ATOM 3292 C CA . GLU B 1 188 ? -15.086 -2.445 9.836 1 98.19 188 GLU B CA 1
ATOM 3293 C C . GLU B 1 188 ? -16 -1.525 9.047 1 98.19 188 GLU B C 1
ATOM 3295 O O . GLU B 1 188 ? -17.109 -1.207 9.492 1 98.19 188 GLU B O 1
ATOM 3300 N N . ALA B 1 189 ? -15.531 -1.061 7.883 1 98.56 189 ALA B N 1
ATOM 3301 C CA . ALA B 1 189 ? -16.359 -0.23 7.016 1 98.56 189 ALA B CA 1
ATOM 3302 C C . ALA B 1 189 ? -17.625 -0.968 6.602 1 98.56 189 ALA B C 1
ATOM 3304 O O . ALA B 1 189 ? -18.719 -0.4 6.633 1 98.56 189 ALA B O 1
ATOM 3305 N N . LEU B 1 190 ? -17.453 -2.209 6.266 1 97.75 190 LEU B N 1
ATOM 3306 C CA . LEU B 1 190 ? -18.594 -3.053 5.887 1 97.75 190 LEU B CA 1
ATOM 3307 C C . LEU B 1 190 ? -19.578 -3.182 7.039 1 97.75 190 LEU B C 1
ATOM 3309 O O . LEU B 1 190 ? -20.797 -3.096 6.832 1 97.75 190 LEU B O 1
ATOM 3313 N N . ALA B 1 191 ? -19.031 -3.379 8.203 1 97.75 191 ALA B N 1
ATOM 3314 C CA . ALA B 1 191 ? -19.875 -3.531 9.391 1 97.75 191 ALA B CA 1
ATOM 3315 C C . ALA B 1 191 ? -20.688 -2.273 9.648 1 97.75 191 ALA B C 1
ATOM 3317 O O . ALA B 1 191 ? -21.75 -2.334 10.297 1 97.75 191 ALA B O 1
ATOM 3318 N N . GLN B 1 192 ? -20.25 -1.125 9.148 1 98.12 192 GLN B N 1
ATOM 3319 C CA . GLN B 1 192 ? -20.969 0.139 9.312 1 98.12 192 GLN B CA 1
ATOM 3320 C C . GLN B 1 192 ? -22 0.332 8.203 1 98.12 192 GLN B C 1
ATOM 3322 O O . GLN B 1 192 ? -22.625 1.389 8.109 1 98.12 192 GLN B O 1
ATOM 3327 N N . GLY B 1 193 ? -22.094 -0.665 7.305 1 98.06 193 GLY B N 1
ATOM 3328 C CA . GLY B 1 193 ? -23.062 -0.612 6.227 1 98.06 193 GLY B CA 1
ATOM 3329 C C . GLY B 1 193 ? -22.594 0.192 5.031 1 98.06 193 GLY B C 1
ATOM 3330 O O . GLY B 1 193 ? -23.406 0.64 4.219 1 98.06 193 GLY B O 1
ATOM 3331 N N . ALA B 1 194 ? -21.344 0.433 4.906 1 98.75 194 ALA B N 1
ATOM 3332 C CA . ALA B 1 194 ? -20.797 1.218 3.799 1 98.75 194 ALA B CA 1
ATOM 3333 C C . ALA B 1 194 ? -20.875 0.436 2.49 1 98.75 194 ALA B C 1
ATOM 3335 O O . ALA B 1 194 ? -20.766 -0.792 2.486 1 98.75 194 ALA B O 1
ATOM 3336 N N . ASP B 1 195 ? -21 1.183 1.396 1 98.75 195 ASP B N 1
ATOM 3337 C CA . ASP B 1 195 ? -20.953 0.621 0.05 1 98.75 195 ASP B CA 1
ATOM 3338 C C . ASP B 1 195 ? -19.531 0.661 -0.504 1 98.75 195 ASP B C 1
ATOM 3340 O O . ASP B 1 195 ? -19.203 -0.088 -1.425 1 98.75 195 ASP B O 1
ATOM 3344 N N . CYS B 1 196 ? -18.781 1.556 0.056 1 98.88 196 CYS B N 1
ATOM 3345 C CA . CYS B 1 196 ? -17.422 1.789 -0.42 1 98.88 196 CYS B CA 1
ATOM 3346 C C . CYS B 1 196 ? -16.547 2.346 0.693 1 98.88 196 CYS B C 1
ATOM 3348 O O . CYS B 1 196 ? -17 3.129 1.523 1 98.88 196 CYS B O 1
ATOM 3350 N N . LEU B 1 197 ? -15.336 1.873 0.746 1 98.94 197 LEU B N 1
ATOM 3351 C CA . LEU B 1 197 ? -14.297 2.477 1.574 1 98.94 197 LEU B CA 1
ATOM 3352 C C . LEU B 1 197 ? -13.352 3.326 0.73 1 98.94 197 LEU B C 1
ATOM 3354 O O . LEU B 1 197 ? -12.742 2.826 -0.216 1 98.94 197 LEU B O 1
ATOM 3358 N N . LEU B 1 198 ? -13.328 4.578 1.013 1 98.94 198 LEU B N 1
ATOM 3359 C CA . LEU B 1 198 ? -12.352 5.5 0.433 1 98.94 198 LEU B CA 1
ATOM 3360 C C . LEU B 1 198 ? -11.188 5.73 1.39 1 98.94 198 LEU B C 1
ATOM 3362 O O . LEU B 1 198 ? -11.391 6.16 2.527 1 98.94 198 LEU B O 1
ATOM 3366 N N . THR B 1 199 ? -9.969 5.461 0.945 1 98.88 199 THR B N 1
ATOM 3367 C CA . THR B 1 199 ? -8.773 5.598 1.771 1 98.88 199 THR B CA 1
ATOM 3368 C C . THR B 1 199 ? -7.594 6.082 0.935 1 98.88 199 THR B C 1
ATOM 3370 O O . THR B 1 199 ? -7.773 6.543 -0.195 1 98.88 199 THR B O 1
ATOM 3373 N N . GLY B 1 200 ? -6.422 6.184 1.559 1 98.56 200 GLY B N 1
ATOM 3374 C CA . GLY B 1 200 ? -5.219 6.59 0.846 1 98.56 200 GLY B CA 1
ATOM 3375 C C . GLY B 1 200 ? -4.48 5.426 0.214 1 98.56 200 GLY B C 1
ATOM 3376 O O . GLY B 1 200 ? -4.004 5.527 -0.918 1 98.56 200 GLY B O 1
ATOM 3377 N N . GLU B 1 201 ? -4.418 4.355 0.969 1 98.31 201 GLU B N 1
ATOM 3378 C CA . GLU B 1 201 ? -3.68 3.178 0.522 1 98.31 201 GLU B CA 1
ATOM 3379 C C . GLU B 1 201 ? -4.445 1.896 0.842 1 98.31 201 GLU B C 1
ATOM 3381 O O . GLU B 1 201 ? -5.059 1.781 1.905 1 98.31 201 GLU B O 1
ATOM 3386 N N . ALA B 1 202 ? -4.402 0.967 -0.091 1 98.31 202 ALA B N 1
ATOM 3387 C CA . ALA B 1 202 ? -4.957 -0.37 0.107 1 98.31 202 ALA B CA 1
ATOM 3388 C C . ALA B 1 202 ? -4.137 -1.42 -0.632 1 98.31 202 ALA B C 1
ATOM 3390 O O . ALA B 1 202 ? -3.701 -1.193 -1.765 1 98.31 202 ALA B O 1
ATOM 3391 N N . SER B 1 203 ? -3.932 -2.492 0.022 1 97.88 203 SER B N 1
ATOM 3392 C CA . SER B 1 203 ? -3.135 -3.564 -0.565 1 97.88 203 SER B CA 1
ATOM 3393 C C . SER B 1 203 ? -3.947 -4.367 -1.578 1 97.88 203 SER B C 1
ATOM 3395 O O . SER B 1 203 ? -5.176 -4.289 -1.596 1 97.88 203 SER B O 1
ATOM 3397 N N . HIS B 1 204 ? -3.219 -5.133 -2.348 1 97.56 204 HIS B N 1
ATOM 3398 C CA . HIS B 1 204 ? -3.811 -6.102 -3.264 1 97.56 204 HIS B CA 1
ATOM 3399 C C . HIS B 1 204 ? -4.777 -7.027 -2.535 1 97.56 204 HIS B C 1
ATOM 3401 O O . HIS B 1 204 ? -5.91 -7.223 -2.98 1 97.56 204 HIS B O 1
ATOM 3407 N N . HIS B 1 205 ? -4.363 -7.566 -1.415 1 96.75 205 HIS B N 1
ATOM 3408 C CA . HIS B 1 205 ? -5.168 -8.523 -0.666 1 96.75 205 HIS B CA 1
ATOM 3409 C C . HIS B 1 205 ? -6.422 -7.867 -0.101 1 96.75 205 HIS B C 1
ATOM 3411 O O . HIS B 1 205 ? -7.508 -8.453 -0.14 1 96.75 205 HIS B O 1
ATOM 3417 N N . ALA B 1 206 ? -6.27 -6.645 0.391 1 97.12 206 ALA B N 1
ATOM 3418 C CA . ALA B 1 206 ? -7.418 -5.902 0.907 1 97.12 206 ALA B CA 1
ATOM 3419 C C . ALA B 1 206 ? -8.453 -5.664 -0.188 1 97.12 206 ALA B C 1
ATOM 3421 O O . ALA B 1 206 ? -9.656 -5.785 0.049 1 97.12 206 ALA B O 1
ATOM 3422 N N . ALA B 1 207 ? -8 -5.355 -1.365 1 97.69 207 ALA B N 1
ATOM 3423 C CA . ALA B 1 207 ? -8.898 -5.098 -2.486 1 97.69 207 ALA B CA 1
ATOM 3424 C C . ALA B 1 207 ? -9.664 -6.359 -2.877 1 97.69 207 ALA B C 1
ATOM 3426 O O . ALA B 1 207 ? -10.875 -6.316 -3.084 1 97.69 207 ALA B O 1
ATOM 3427 N N . CYS B 1 208 ? -8.922 -7.496 -2.973 1 95.75 208 CYS B N 1
ATOM 3428 C CA . CYS B 1 208 ? -9.555 -8.766 -3.303 1 95.75 208 CYS B CA 1
ATOM 3429 C C . CYS B 1 208 ? -10.625 -9.125 -2.277 1 95.75 208 CYS B C 1
ATOM 3431 O O . CYS B 1 208 ? -11.742 -9.484 -2.643 1 95.75 208 CYS B O 1
ATOM 3433 N N . ASP B 1 209 ? -10.258 -8.984 -1.023 1 95.88 209 ASP B N 1
ATOM 3434 C CA . ASP B 1 209 ? -11.156 -9.383 0.053 1 95.88 209 ASP B CA 1
ATOM 3435 C C . ASP B 1 209 ? -12.367 -8.461 0.124 1 95.88 209 ASP B C 1
ATOM 3437 O O . ASP B 1 209 ? -13.5 -8.93 0.266 1 95.88 209 ASP B O 1
ATOM 3441 N N . ALA B 1 210 ? -12.133 -7.148 0.067 1 97.25 210 ALA B N 1
ATOM 3442 C CA . ALA B 1 210 ? -13.234 -6.191 0.116 1 97.25 210 ALA B CA 1
ATOM 3443 C C . ALA B 1 210 ? -14.242 -6.449 -1.003 1 97.25 210 ALA B C 1
ATOM 3445 O O . ALA B 1 210 ? -15.445 -6.535 -0.755 1 97.25 210 ALA B O 1
ATOM 3446 N N . LYS B 1 211 ? -13.734 -6.617 -2.203 1 95.88 211 LYS B N 1
ATOM 3447 C CA . LYS B 1 211 ? -14.594 -6.859 -3.357 1 95.88 211 LYS B CA 1
ATOM 3448 C C . LYS B 1 211 ? -15.391 -8.148 -3.188 1 95.88 211 LYS B C 1
ATOM 3450 O O . LYS B 1 211 ? -16.594 -8.18 -3.441 1 95.88 211 LYS B O 1
ATOM 3455 N N . ARG B 1 212 ? -14.703 -9.195 -2.789 1 93.5 212 ARG B N 1
ATOM 3456 C CA . ARG B 1 212 ? -15.344 -10.492 -2.57 1 93.5 212 ARG B CA 1
ATOM 3457 C C . ARG B 1 212 ? -16.5 -10.375 -1.578 1 93.5 212 ARG B C 1
ATOM 3459 O O . ARG B 1 212 ? -17.531 -11.031 -1.739 1 93.5 212 ARG B O 1
ATOM 3466 N N . LEU B 1 213 ? -16.328 -9.492 -0.574 1 94.75 213 LEU B N 1
ATOM 3467 C CA . LEU B 1 213 ? -17.312 -9.367 0.494 1 94.75 213 LEU B CA 1
ATOM 3468 C C . LEU B 1 213 ? -18.375 -8.32 0.136 1 94.75 213 LEU B C 1
ATOM 3470 O O . LEU B 1 213 ? -19.266 -8.047 0.933 1 94.75 213 LEU B O 1
ATOM 3474 N N . GLY B 1 214 ? -18.219 -7.703 -0.984 1 96 214 GLY B N 1
ATOM 3475 C CA . GLY B 1 214 ? -19.25 -6.82 -1.482 1 96 214 GLY B CA 1
ATOM 3476 C C . GLY B 1 214 ? -19 -5.359 -1.166 1 96 214 GLY B C 1
ATOM 3477 O O . GLY B 1 214 ? -19.938 -4.547 -1.184 1 96 214 GLY B O 1
ATOM 3478 N N . LEU B 1 215 ? -17.797 -5.016 -0.814 1 98.38 215 LEU B N 1
ATOM 3479 C CA . LEU B 1 215 ? -17.406 -3.637 -0.539 1 98.38 215 LEU B CA 1
ATOM 3480 C C . LEU B 1 215 ? -16.469 -3.113 -1.612 1 98.38 215 LEU B C 1
ATOM 3482 O O . LEU B 1 215 ? -15.414 -3.709 -1.864 1 98.38 215 LEU B O 1
ATOM 3486 N N . SER B 1 216 ? -16.859 -2.004 -2.252 1 98.75 216 SER B N 1
ATOM 3487 C CA . SER B 1 216 ? -15.914 -1.348 -3.152 1 98.75 216 SER B CA 1
ATOM 3488 C C . SER B 1 216 ? -14.828 -0.606 -2.375 1 98.75 216 SER B C 1
ATOM 3490 O O . SER B 1 216 ? -15.039 -0.212 -1.228 1 98.75 216 SER B O 1
ATOM 3492 N N . LEU B 1 217 ? -13.719 -0.519 -3.004 1 98.75 217 LEU B N 1
ATOM 3493 C CA . LEU B 1 217 ? -12.57 0.123 -2.381 1 98.75 217 LEU B CA 1
ATOM 3494 C C . LEU B 1 217 ? -11.945 1.149 -3.318 1 98.75 217 LEU B C 1
ATOM 3496 O O . LEU B 1 217 ? -11.703 0.857 -4.492 1 98.75 217 LEU B O 1
ATOM 3500 N N . VAL B 1 218 ? -11.766 2.396 -2.844 1 98.81 218 VAL B N 1
ATOM 3501 C CA . VAL B 1 218 ? -11.078 3.445 -3.586 1 98.81 218 VAL B CA 1
ATOM 3502 C C . VAL B 1 218 ? -9.852 3.908 -2.805 1 98.81 218 VAL B C 1
ATOM 3504 O O . VAL B 1 218 ? -9.953 4.277 -1.632 1 98.81 218 VAL B O 1
ATOM 3507 N N . ALA B 1 219 ? -8.727 3.816 -3.395 1 98.75 219 ALA B N 1
ATOM 3508 C CA . ALA B 1 219 ? -7.48 4.355 -2.848 1 98.75 219 ALA B CA 1
ATOM 3509 C C . ALA B 1 219 ? -7.031 5.59 -3.619 1 98.75 219 ALA B C 1
ATOM 3511 O O . ALA B 1 219 ? -6.637 5.496 -4.781 1 98.75 219 ALA B O 1
ATOM 3512 N N . ALA B 1 220 ? -7.07 6.738 -2.918 1 98.56 220 ALA B N 1
ATOM 3513 C CA . ALA B 1 220 ? -6.84 8.008 -3.602 1 98.56 220 ALA B CA 1
ATOM 3514 C C . ALA B 1 220 ? -5.52 8.633 -3.16 1 98.56 220 ALA B C 1
ATOM 3516 O O . ALA B 1 220 ? -5.379 9.859 -3.168 1 98.56 220 ALA B O 1
ATOM 3517 N N . GLY B 1 221 ? -4.598 7.805 -2.664 1 97.88 221 GLY B N 1
ATOM 3518 C CA . GLY B 1 221 ? -3.283 8.305 -2.295 1 97.88 221 GLY B CA 1
ATOM 3519 C C . GLY B 1 221 ? -3.189 8.719 -0.838 1 97.88 221 GLY B C 1
ATOM 3520 O O . GLY B 1 221 ? -4.062 9.422 -0.331 1 97.88 221 GLY B O 1
ATOM 3521 N N . HIS B 1 222 ? -2.098 8.266 -0.203 1 98.56 222 HIS B N 1
ATOM 3522 C CA . HIS B 1 222 ? -1.855 8.586 1.2 1 98.56 222 HIS B CA 1
ATOM 3523 C C . HIS B 1 222 ? -1.688 10.086 1.403 1 98.56 222 HIS B C 1
ATOM 3525 O O . HIS B 1 222 ? -2.387 10.688 2.223 1 98.56 222 HIS B O 1
ATOM 3531 N N . TYR B 1 223 ? -0.839 10.711 0.601 1 97.62 223 TYR B N 1
ATOM 3532 C CA . TYR B 1 223 ? -0.575 12.141 0.633 1 97.62 223 TYR B CA 1
ATOM 3533 C C . TYR B 1 223 ? -1.845 12.938 0.351 1 97.62 223 TYR B C 1
ATOM 3535 O O . TYR B 1 223 ? -2.221 13.82 1.129 1 97.62 223 TYR B O 1
ATOM 3543 N N . ALA B 1 224 ? -2.568 12.57 -0.656 1 98 224 ALA B N 1
ATOM 3544 C CA . ALA B 1 224 ? -3.695 13.359 -1.152 1 98 224 ALA B CA 1
ATOM 3545 C C . ALA B 1 224 ? -4.859 13.328 -0.167 1 98 224 ALA B C 1
ATOM 3547 O O . ALA B 1 224 ? -5.594 14.312 -0.037 1 98 224 ALA B O 1
ATOM 3548 N N . THR B 1 225 ? -5 12.258 0.572 1 98.62 225 THR B N 1
ATOM 3549 C CA . THR B 1 225 ? -6.145 12.133 1.469 1 98.62 225 THR B CA 1
ATOM 3550 C C . THR B 1 225 ? -5.859 12.82 2.801 1 98.62 225 THR B C 1
ATOM 3552 O O . THR B 1 225 ? -6.781 13.078 3.584 1 98.62 225 THR B O 1
ATOM 3555 N N . GLU B 1 226 ? -4.594 13.102 3.027 1 98.62 226 GLU B N 1
ATOM 3556 C CA . GLU B 1 226 ? -4.27 13.648 4.34 1 98.62 226 GLU B CA 1
ATOM 3557 C C . GLU B 1 226 ? -3.83 15.109 4.238 1 98.62 226 GLU B C 1
ATOM 3559 O O . GLU B 1 226 ? -3.996 15.883 5.184 1 98.62 226 GLU B O 1
ATOM 3564 N N . PHE B 1 227 ? -3.379 15.523 3.139 1 97.81 227 PHE B N 1
ATOM 3565 C CA . PHE B 1 227 ? -2.707 16.812 3.02 1 97.81 227 PHE B CA 1
ATOM 3566 C C . PHE B 1 227 ? -3.688 17.953 3.24 1 97.81 227 PHE B C 1
ATOM 3568 O O . PHE B 1 227 ? -3.311 19.016 3.74 1 97.81 227 PHE B O 1
ATOM 3575 N N . PRO B 1 228 ? -4.969 17.797 2.898 1 97.5 228 PRO B N 1
ATOM 3576 C CA . PRO B 1 228 ? -5.922 18.891 3.094 1 97.5 228 PRO B CA 1
ATOM 3577 C C . PRO B 1 228 ? -5.984 19.375 4.543 1 97.5 228 PRO B C 1
ATOM 3579 O O . PRO B 1 228 ? -6.312 20.531 4.801 1 97.5 228 PRO B O 1
ATOM 3582 N N . VAL B 1 229 ? -5.594 18.516 5.5 1 98.12 229 VAL B N 1
ATOM 3583 C CA . VAL B 1 229 ? -5.727 18.859 6.91 1 98.12 229 VAL B CA 1
ATOM 3584 C C . VAL B 1 229 ? -4.68 19.906 7.289 1 98.12 229 VAL B C 1
ATOM 3586 O O . VAL B 1 229 ? -4.828 20.609 8.297 1 98.12 229 VAL B O 1
ATOM 3589 N N . VAL B 1 230 ? -3.611 20.031 6.5 1 98.12 230 VAL B N 1
ATOM 3590 C CA . VAL B 1 230 ? -2.508 20.938 6.793 1 98.12 230 VAL B CA 1
ATOM 3591 C C . VAL B 1 230 ? -3.023 22.375 6.863 1 98.12 230 VAL B C 1
ATOM 3593 O O . VAL B 1 230 ? -2.801 23.078 7.855 1 98.12 230 VAL B O 1
ATOM 3596 N N . GLU B 1 231 ? -3.76 22.75 5.898 1 97 231 GLU B N 1
ATOM 3597 C CA . GLU B 1 231 ? -4.312 24.109 5.902 1 97 231 GLU B CA 1
ATOM 3598 C C . GLU B 1 231 ? -5.352 24.281 7.004 1 97 231 GLU B C 1
ATOM 3600 O O . GLU B 1 231 ? -5.449 25.344 7.617 1 97 231 GLU B O 1
ATOM 3605 N N . ALA B 1 232 ? -6.129 23.25 7.223 1 97.19 232 ALA B N 1
ATOM 3606 C CA . ALA B 1 232 ? -7.156 23.312 8.258 1 97.19 232 ALA B CA 1
ATOM 3607 C C . ALA B 1 232 ? -6.539 23.547 9.633 1 97.19 232 ALA B C 1
ATOM 3609 O O . ALA B 1 232 ? -7.012 24.391 10.398 1 97.19 232 ALA B O 1
ATOM 3610 N N . VAL B 1 233 ? -5.496 22.812 9.898 1 98.31 233 VAL B N 1
ATOM 3611 C CA . VAL B 1 233 ? -4.809 22.953 11.18 1 98.31 233 VAL B CA 1
ATOM 3612 C C . VAL B 1 233 ? -4.16 24.328 11.289 1 98.31 233 VAL B C 1
ATOM 3614 O O . VAL B 1 233 ? -4.246 24.984 12.328 1 98.31 233 VAL B O 1
ATOM 3617 N N . ALA B 1 234 ? -3.514 24.766 10.219 1 98.12 234 ALA B N 1
ATOM 3618 C CA . ALA B 1 234 ? -2.869 26.078 10.211 1 98.12 234 ALA B CA 1
ATOM 3619 C C . ALA B 1 234 ? -3.877 27.188 10.5 1 98.12 234 ALA B C 1
ATOM 3621 O O . ALA B 1 234 ? -3.629 28.062 11.344 1 98.12 234 ALA B O 1
ATOM 3622 N N . ALA B 1 235 ? -5.02 27.125 9.859 1 97.56 235 ALA B N 1
ATOM 3623 C CA . ALA B 1 235 ? -6.062 28.141 10.031 1 97.56 235 ALA B CA 1
ATOM 3624 C C . ALA B 1 235 ? -6.59 28.141 11.461 1 97.56 235 ALA B C 1
ATOM 3626 O O . ALA B 1 235 ? -6.762 29.203 12.062 1 97.56 235 ALA B O 1
ATOM 3627 N N . ARG B 1 236 ? -6.789 27 11.961 1 97.5 236 ARG B N 1
ATOM 3628 C CA . ARG B 1 236 ? -7.305 26.891 13.32 1 97.5 236 ARG B CA 1
ATOM 3629 C C . ARG B 1 236 ? -6.293 27.406 14.336 1 97.5 236 ARG B C 1
ATOM 3631 O O . ARG B 1 236 ? -6.664 28.062 15.305 1 97.5 236 ARG B O 1
ATOM 3638 N N . LEU B 1 237 ? -5.07 27.047 14.133 1 97.38 237 LEU B N 1
ATOM 3639 C CA . LEU B 1 237 ? -4.012 27.469 15.039 1 97.38 237 LEU B CA 1
ATOM 3640 C C . LEU B 1 237 ? -3.859 28.984 15.023 1 97.38 237 LEU B C 1
ATOM 3642 O O . LEU B 1 237 ? -3.672 29.609 16.078 1 97.38 237 LEU B O 1
ATOM 3646 N N . ARG B 1 238 ? -3.994 29.641 13.852 1 96.56 238 ARG B N 1
ATOM 3647 C CA . ARG B 1 238 ? -3.955 31.094 13.727 1 96.56 238 ARG B CA 1
ATOM 3648 C C . ARG B 1 238 ? -5.082 31.75 14.523 1 96.56 238 ARG B C 1
ATOM 3650 O O . ARG B 1 238 ? -4.887 32.781 15.148 1 96.56 238 ARG B O 1
ATOM 3657 N N . GLN B 1 239 ? -6.168 31.078 14.477 1 96.31 239 GLN B N 1
ATOM 3658 C CA . GLN B 1 239 ? -7.332 31.609 15.18 1 96.31 239 GLN B CA 1
ATOM 3659 C C . GLN B 1 239 ? -7.164 31.5 16.688 1 96.31 239 GLN B C 1
ATOM 3661 O O . GLN B 1 239 ? -7.531 32.406 17.438 1 96.31 239 GLN B O 1
ATOM 3666 N N . GLU B 1 240 ? -6.621 30.453 17.109 1 95.69 240 GLU B N 1
ATOM 3667 C CA . GLU B 1 240 ? -6.492 30.172 18.547 1 95.69 240 GLU B CA 1
ATOM 3668 C C . GLU B 1 240 ? -5.359 30.984 19.156 1 95.69 240 GLU B C 1
ATOM 3670 O O . GLU B 1 240 ? -5.414 31.344 20.344 1 95.69 240 GLU B O 1
ATOM 3675 N N . LEU B 1 241 ? -4.324 31.203 18.406 1 96.5 241 LEU B N 1
ATOM 3676 C CA . LEU B 1 241 ? -3.156 31.906 18.922 1 96.5 241 LEU B CA 1
ATOM 3677 C C . LEU B 1 241 ? -2.844 33.156 18.078 1 96.5 241 LEU B C 1
ATOM 3679 O O . LEU B 1 241 ? -1.848 33.156 17.344 1 96.5 241 LEU B O 1
ATOM 3683 N N . PRO B 1 242 ? -3.635 34.188 18.375 1 94.12 242 PRO B N 1
ATOM 3684 C CA . PRO B 1 242 ? -3.342 35.438 17.641 1 94.12 242 PRO B CA 1
ATOM 3685 C C . PRO B 1 242 ? -1.915 35.938 17.859 1 94.12 242 PRO B C 1
ATOM 3687 O O . PRO B 1 242 ? -1.39 35.844 18.969 1 94.12 242 PRO B O 1
ATOM 3690 N N . GLY B 1 243 ? -1.232 36.312 16.844 1 93.75 243 GLY B N 1
ATOM 3691 C CA . GLY B 1 243 ? 0.137 36.812 16.938 1 93.75 243 GLY B CA 1
ATOM 3692 C C . GLY B 1 243 ? 1.154 35.812 16.422 1 93.75 243 GLY B C 1
ATOM 3693 O O . GLY B 1 243 ? 2.277 36.188 16.078 1 93.75 243 GLY B O 1
ATOM 3694 N N . LEU B 1 244 ? 0.741 34.5 16.516 1 96.75 244 LEU B N 1
ATOM 3695 C CA . LEU B 1 244 ? 1.595 33.469 15.938 1 96.75 244 LEU B CA 1
ATOM 3696 C C . LEU B 1 244 ? 1.394 33.375 14.43 1 96.75 244 LEU B C 1
ATOM 3698 O O . LEU B 1 244 ? 0.264 33.219 13.953 1 96.75 244 LEU B O 1
ATOM 3702 N N . GLU B 1 245 ? 2.439 33.562 13.695 1 98 245 GLU B N 1
ATOM 3703 C CA . GLU B 1 245 ? 2.35 33.312 12.258 1 98 245 GLU B CA 1
ATOM 3704 C C . GLU B 1 245 ? 2.428 31.828 11.953 1 98 245 GLU B C 1
ATOM 3706 O O . GLU B 1 245 ? 3.367 31.141 12.375 1 98 245 GLU B O 1
ATOM 3711 N N . VAL B 1 246 ? 1.395 31.312 11.328 1 98.38 246 VAL B N 1
ATOM 3712 C CA . VAL B 1 246 ? 1.339 29.891 11.023 1 98.38 246 VAL B CA 1
ATOM 3713 C C . VAL B 1 246 ? 1.305 29.688 9.508 1 98.38 246 VAL B C 1
ATOM 3715 O O . VAL B 1 246 ? 0.41 30.203 8.828 1 98.38 246 VAL B O 1
ATOM 3718 N N . LEU B 1 247 ? 2.266 28.922 8.977 1 97.81 247 LEU B N 1
ATOM 3719 C CA . LEU B 1 247 ? 2.412 28.719 7.539 1 97.81 247 LEU B CA 1
ATOM 3720 C C . LEU B 1 247 ? 2.279 27.25 7.184 1 97.81 247 LEU B C 1
ATOM 3722 O O . LEU B 1 247 ? 2.879 26.391 7.84 1 97.81 247 LEU B O 1
ATOM 3726 N N . PRO B 1 248 ? 1.433 26.938 6.18 1 97.12 248 PRO B N 1
ATOM 3727 C CA . PRO B 1 248 ? 1.472 25.562 5.664 1 97.12 248 PRO B CA 1
ATOM 3728 C C . PRO B 1 248 ? 2.727 25.281 4.84 1 97.12 248 PRO B C 1
ATOM 3730 O O . PRO B 1 248 ? 3.203 26.156 4.113 1 97.12 248 PRO B O 1
ATOM 3733 N N . SER B 1 249 ? 3.234 24.141 4.965 1 96.75 249 SER B N 1
ATOM 3734 C CA . SER B 1 249 ? 4.406 23.766 4.184 1 96.75 249 SER B CA 1
ATOM 3735 C C . SER B 1 249 ? 4.086 23.719 2.691 1 96.75 249 SER B C 1
ATOM 3737 O O . SER B 1 249 ? 2.99 23.312 2.299 1 96.75 249 SER B O 1
ATOM 3739 N N . ARG B 1 250 ? 5.066 24.062 1.915 1 93.44 250 ARG B N 1
ATOM 3740 C CA . ARG B 1 250 ? 4.965 23.969 0.461 1 93.44 250 ARG B CA 1
ATOM 3741 C C . ARG B 1 250 ? 5.902 22.906 -0.094 1 93.44 250 ARG B C 1
ATOM 3743 O O . ARG B 1 250 ? 5.957 22.688 -1.306 1 93.44 250 ARG B O 1
ATOM 3750 N N . GLU B 1 251 ? 6.484 22.172 0.794 1 94.12 251 GLU B N 1
ATOM 3751 C CA . GLU B 1 251 ? 7.531 21.25 0.356 1 94.12 251 GLU B CA 1
ATOM 3752 C C . GLU B 1 251 ? 7.051 19.797 0.419 1 94.12 251 GLU B C 1
ATOM 3754 O O . GLU B 1 251 ? 7.68 18.906 -0.156 1 94.12 251 GLU B O 1
ATOM 3759 N N . ASN B 1 252 ? 5.949 19.562 1.175 1 94 252 ASN B N 1
ATOM 3760 C CA . ASN B 1 252 ? 5.426 18.203 1.158 1 94 252 ASN B CA 1
ATOM 3761 C C . ASN B 1 252 ? 4.887 17.828 -0.219 1 94 252 ASN B C 1
ATOM 3763 O O . ASN B 1 252 ? 4.258 18.641 -0.89 1 94 252 ASN B O 1
ATOM 3767 N N . ARG B 1 253 ? 5.227 16.672 -0.602 1 91.69 253 ARG B N 1
ATOM 3768 C CA . ARG B 1 253 ? 4.73 16.078 -1.836 1 91.69 253 ARG B CA 1
ATOM 3769 C C . ARG B 1 253 ? 4.52 14.57 -1.672 1 91.69 253 ARG B C 1
ATOM 3771 O O . ARG B 1 253 ? 5.031 13.969 -0.725 1 91.69 253 ARG B O 1
ATOM 3778 N N . ASP B 1 254 ? 3.689 14.086 -2.615 1 94.5 254 ASP B N 1
ATOM 3779 C CA . ASP B 1 254 ? 3.713 12.633 -2.742 1 94.5 254 ASP B CA 1
ATOM 3780 C C . ASP B 1 254 ? 5.129 12.125 -3.021 1 94.5 254 ASP B C 1
ATOM 3782 O O . ASP B 1 254 ? 5.797 12.609 -3.938 1 94.5 254 ASP B O 1
ATOM 3786 N N . PRO B 1 255 ? 5.602 11.258 -2.131 1 94.62 255 PRO B N 1
ATOM 3787 C CA . PRO B 1 255 ? 6.977 10.797 -2.35 1 94.62 255 PRO B CA 1
ATOM 3788 C C . PRO B 1 255 ? 7.129 9.984 -3.635 1 94.62 255 PRO B C 1
ATOM 3790 O O . PRO B 1 255 ? 8.25 9.734 -4.082 1 94.62 255 PRO B O 1
ATOM 3793 N N . PHE B 1 256 ? 6.086 9.531 -4.234 1 95.5 256 PHE B N 1
ATOM 3794 C CA . PHE B 1 256 ? 6.145 8.703 -5.43 1 95.5 256 PHE B CA 1
ATOM 3795 C C . PHE B 1 256 ? 5.965 9.539 -6.688 1 95.5 256 PHE B C 1
ATOM 3797 O O . PHE B 1 256 ? 5.164 10.477 -6.703 1 95.5 256 PHE B O 1
ATOM 3804 N N . THR B 1 257 ? 6.746 9.234 -7.637 1 94.5 257 THR B N 1
ATOM 3805 C CA . THR B 1 257 ? 6.473 9.602 -9.023 1 94.5 257 THR B CA 1
ATOM 3806 C C . THR B 1 257 ? 5.801 8.445 -9.766 1 94.5 257 THR B C 1
ATOM 3808 O O . THR B 1 257 ? 6.188 7.289 -9.602 1 94.5 257 THR B O 1
ATOM 3811 N N . TYR B 1 258 ? 4.789 8.742 -10.562 1 93.06 258 TYR B N 1
ATOM 3812 C CA . TYR B 1 258 ? 4 7.703 -11.211 1 93.06 258 TYR B CA 1
ATOM 3813 C C . TYR B 1 258 ? 4.281 7.672 -12.711 1 93.06 258 TYR B C 1
ATOM 3815 O O . TYR B 1 258 ? 4.488 8.719 -13.336 1 93.06 258 TYR B O 1
ATOM 3823 N N . LEU B 1 259 ? 4.281 6.469 -13.203 1 89.19 259 LEU B N 1
ATOM 3824 C CA . LEU B 1 259 ? 4.445 6.25 -14.633 1 89.19 259 LEU B CA 1
ATOM 3825 C C . LEU B 1 259 ? 3.166 5.699 -15.25 1 89.19 259 LEU B C 1
ATOM 3827 O O . LEU B 1 259 ? 2.621 4.703 -14.773 1 89.19 259 LEU B O 1
#

Solvent-accessible surface area (backbone atoms only — not comparable to full-atom values): 26231 Å² total; per-residue (Å²): 112,40,42,58,66,58,51,48,52,54,47,35,69,56,24,40,70,83,49,33,52,89,85,57,49,66,39,81,76,39,84,58,66,60,71,27,51,23,35,32,22,31,51,57,68,42,69,66,40,51,51,47,30,57,75,68,59,26,33,29,38,40,22,31,44,41,80,56,62,63,88,78,92,71,85,49,93,77,33,55,65,52,52,28,58,76,69,51,26,21,32,35,17,43,38,53,11,23,25,33,21,79,78,18,34,23,46,48,47,39,51,71,65,57,45,44,80,63,40,69,38,80,86,33,30,22,28,34,23,36,37,80,73,38,44,55,70,53,50,48,53,46,46,36,64,63,35,26,82,60,39,60,64,56,94,70,91,56,70,54,33,52,31,35,31,20,75,59,82,59,68,31,38,30,41,20,37,23,48,26,78,35,30,80,48,46,66,61,35,46,73,72,64,27,34,27,38,40,22,7,33,60,50,68,66,40,38,48,52,30,33,67,75,59,26,19,36,38,24,39,27,37,52,45,39,40,44,56,34,27,56,53,51,27,52,50,49,34,67,75,37,74,78,43,44,54,39,58,59,84,65,64,60,64,61,57,48,75,98,116,41,40,57,67,59,52,49,53,55,47,36,68,58,23,39,69,85,49,32,52,89,85,59,47,66,39,81,77,37,84,59,66,62,71,28,52,25,34,32,22,31,52,58,70,42,70,66,39,50,51,48,30,58,74,68,60,28,33,30,38,39,21,30,44,42,80,57,62,64,89,76,91,71,85,48,92,79,34,55,66,52,53,28,56,76,68,50,27,20,33,35,19,43,38,52,10,23,25,33,21,81,79,18,33,22,46,47,47,40,53,71,65,58,45,43,81,62,39,68,37,82,85,34,32,21,29,33,24,36,39,80,73,38,45,57,71,53,50,49,52,44,46,35,65,63,36,25,83,61,38,62,66,54,93,71,92,56,71,54,35,54,30,35,30,21,75,59,81,60,68,31,37,30,41,21,36,23,46,25,79,35,29,80,46,44,67,61,35,46,74,72,63,27,35,26,40,40,21,7,35,58,51,70,66,40,38,48,51,31,34,68,74,59,25,19,36,37,24,39,27,38,52,45,40,40,44,57,35,28,55,53,49,26,54,50,50,35,67,75,38,74,78,43,44,56,39,58,59,84,64,65,60,65,63,56,49,76,100

InterPro domains:
  IPR002678 DUF34/NIF3 [PF01784] (3-255)
  IPR002678 DUF34/NIF3 [PTHR13799] (3-258)
  IPR002678 DUF34/NIF3 [TIGR00486] (4-250)
  IPR036069 DUF34/NIF3 superfamily [SSF102705] (2-258)

Organism: NCBI:txid2903556

Sequence (518 aa):
MRTVSEIYEALARMAPPELAESWDNVGLLVDCGGSVERALVCLDITPEVVEEAVARQCGLIVSHHPVIFSPLKRLGLQDVPLQLIRAGISAISMHTNLDAAEGGVNDVLAGIFGMRDPVPFANGCGRVGEIDPCTVPQLAALCQEKLGPYCVPPVGDTPAVQVKYADTGRVVKRLAVISGGGGSLFEEALAQGADCLLTGEASHHAACDAKRLGLSLVAAGHYATEFPVVEAVAARLRQELPGLEVLPSRENRDPFTYLMRTVSEIYEALARMAPPELAESWDNVGLLVDCGGSVERALVCLDITPEVVEEAVARQCGLIVSHHPVIFSPLKRLGLQDVPLQLIRAGISAISMHTNLDAAEGGVNDVLAGIFGMRDPVPFANGCGRVGEIDPCTVPQLAALCQEKLGPYCVPPVGDTPAVQVKYADTGRVVKRLAVISGGGGSLFEEALAQGADCLLTGEASHHAACDAKRLGLSLVAAGHYATEFPVVEAVAARLRQELPGLEVLPSRENRDPFTYL

pLDDT: mean 96.49, std 3.78, range [74.25, 98.94]